Protein AF-0000000074354912 (afdb_homodimer)

pLDDT: mean 77.51, std 16.25, range [27.32, 96.11]

Nearest PDB structures (foldseek):
  7t1y-assembly1_B  TM=3.141E-01  e=6.380E-03  Homo sapiens
  2own-assembly1_B  TM=2.490E-01  e=7.540E-01  Lactiplantibacillus plantarum
  2own-assembly1_A  TM=2.694E-01  e=1.390E+00  Lactiplantibacillus plantarum
  6boh-assembly2_VB  TM=2.032E-01  e=3.274E+00  Thermus thermophilus HB27
  7t1y-assembly1_B  TM=3.138E-01  e=5.172E-03  Homo sapiens

Solvent-accessible surface area (backbone atoms only — not comparable to full-atom values): 28153 Å² total; per-residue (Å²): 133,81,77,72,75,67,76,71,67,72,56,69,71,55,49,59,61,42,43,81,66,53,52,68,67,57,38,57,55,48,24,68,72,43,71,66,36,24,60,61,49,52,28,46,80,51,24,41,60,55,20,45,74,74,33,46,72,53,53,57,40,35,78,69,39,94,59,74,54,51,30,44,56,46,37,49,37,48,51,51,29,52,51,49,62,65,46,72,50,70,76,47,93,53,54,56,67,43,29,34,40,37,38,36,42,33,43,96,89,47,81,66,37,76,47,77,42,51,30,68,70,55,77,70,70,64,58,95,83,51,78,44,52,32,57,52,73,43,68,28,60,80,34,82,89,30,49,73,44,62,80,50,64,69,27,28,44,30,34,36,41,28,36,65,88,70,77,26,34,40,79,51,36,81,44,76,36,55,38,60,60,52,96,74,63,43,31,46,47,74,31,77,31,62,29,74,29,64,39,44,26,47,48,57,75,42,28,47,52,33,29,33,37,38,35,35,37,49,38,71,74,86,94,54,56,19,38,39,31,40,37,39,34,37,28,25,65,82,70,71,40,65,25,24,39,61,26,50,34,34,44,47,37,60,56,49,44,74,71,80,125,135,80,76,72,74,66,78,73,68,73,55,68,72,53,49,60,61,43,42,81,65,54,52,68,67,57,37,56,54,49,25,69,75,43,73,67,35,25,60,62,50,51,28,47,81,51,23,40,60,55,19,46,74,75,34,46,74,53,52,57,42,36,77,71,39,95,60,74,54,51,30,44,55,45,38,49,37,48,52,51,28,52,52,50,62,66,46,72,50,70,76,46,92,54,53,56,66,43,30,34,39,36,36,36,42,35,43,96,88,48,80,67,39,77,47,77,43,50,31,69,69,56,77,70,70,66,58,94,83,50,77,47,53,33,57,52,75,44,68,27,61,79,33,83,89,27,59,67,46,62,78,50,64,69,26,29,44,30,35,37,40,28,36,64,89,69,77,26,33,42,79,52,36,80,44,75,36,55,37,60,58,53,97,74,66,43,32,47,47,74,30,76,33,62,29,73,29,64,38,45,26,44,50,60,75,41,28,46,52,33,29,33,37,37,34,33,36,48,37,72,75,86,93,55,56,20,39,41,30,40,36,38,33,36,28,26,67,81,71,69,40,65,24,25,39,61,26,51,34,33,42,48,36,62,57,50,45,76,71,80,125

Secondary structure (DSSP, 8-state):
-----------HHHHHHHHTT--HHHHHHHTTS-HHHHHHHT-HHHHHHHHHHH-HHHHTHHHHSSSPPPHHHHHHHHHHHHHHHHPPPPPPSS-GGGEEEEEEEE-SSSPPEEEEEEGGGS---S-TTS--BSEEEEESTTSGGGTT-B--TT-EEEEEEEETTTS-EEEEEEEE---EE-SSS-EEEEEEEEP-SSSGGGGGTSEEEEEEEEEEEEE-STT--EEEEEEEEEEETTT-SBPBHHHHHHHHHHHHS----/-----------HHHHHHHHTT--HHHHHHHTTS-HHHHHHHT-HHHHHHHHHHH-HHHHTHHHHSSSPPPHHHHHHHHHHHHHHHHPPPPPPSS-GGGEEEEEEEE-SSSPPEEEEEEGGGS---S-TTS--BSEEEEESTTSGGGTT-B--TT-EEEEEEEETTTS-EEEEEEEE---EE-SSS-EEEEEEEEP-SSSGGGGGTSEEEEEEEEEEEEE-STT--EEEEEEEEEEETTT-SBPBHHHHHHHHHHHHS----

Sequence (522 aa):
MTTSTQDTIIPWQVLDLVVNILDPKTLATASCVSKSWYSTMSSDHLWENLCMANFSSLAHLRLAATTPLSYHRLFGLGQTAKKRREKPPSKPRINLEDLLFIITLNNQNSPPVTLIKPGNAISTGCAPDSKLLFKFDFDVTRHEKGLNFEVMDETKVTWNVVLKGYESVFIMMDCKGKGSFVSGSDGWFSSELPAAGCCCASSCGGSSGMVADMRLVMGGEGRRTVVERVSVGVLSIVSWRYVGVDDGLRYLQHFLEPCGVMTTSTQDTIIPWQVLDLVVNILDPKTLATASCVSKSWYSTMSSDHLWENLCMANFSSLAHLRLAATTPLSYHRLFGLGQTAKKRREKPPSKPRINLEDLLFIITLNNQNSPPVTLIKPGNAISTGCAPDSKLLFKFDFDVTRHEKGLNFEVMDETKVTWNVVLKGYESVFIMMDCKGKGSFVSGSDGWFSSELPAAGCCCASSCGGSSGMVADMRLVMGGEGRRTVVERVSVGVLSIVSWRYVGVDDGLRYLQHFLEPCGV

Foldseek 3Di:
DPPPPPLPLPPLVVLVVCLVPDDLVRLVVQLVPDVSSVPSSQALVSLVVVCCVQPVVLSVCLVVDPHRDRSSVSVVVVVVVVCVVPDDDDFFPDDQQQKKKWKWKDDPPDDIDIFIDRSVNFCPPDDPPDQAFQKDKDFQCPPVRRNFDFDDQFIWMWIKMAGHVRQFIDTQDTDGGRQPPPDDAKGKDKDFDFDLPPDPVVVVVRTNQKMKIKMFGWDDDDPGTGGGMIMIFMAGNVVRDTHGPRVVSNSVCSRHPDPPD/DPPPPPLPLPPLVVLVVCLVPDDLVRLVVQLVPDVSSVVSSQALVSLVVVCCVQPVVLSVCLVVDPHRDRSSVSVVVVVVVVCVVPDDDDFFPDDQQQKKKWKWKDDPPADIDIFIDRSVNFCPPDDPPDQAFQKDKDFQCPPVRSNFDFDDQFIWMWIKMAGHVRQFIDTQDTDGGRQPPPDDAKGKDKDFDFDLPPDPVVVVVRTNQKMKIKMFGWDDDDPTTGGGMIMIFMAGNVVRDTHGPRVVSNSVCSRHPDPPD

Structure (mmCIF, N/CA/C/O backbone):
data_AF-0000000074354912-model_v1
#
loop_
_entity.id
_entity.type
_entity.pdbx_description
1 polymer 'F-box protein'
#
loop_
_atom_site.group_PDB
_atom_site.id
_atom_site.type_symbol
_atom_site.label_atom_id
_atom_site.label_alt_id
_atom_site.label_comp_id
_atom_site.label_asym_id
_atom_site.label_entity_id
_atom_site.label_seq_id
_atom_site.pdbx_PDB_ins_code
_atom_site.Cartn_x
_atom_site.Cartn_y
_atom_site.Cartn_z
_atom_site.occupancy
_atom_site.B_iso_or_equiv
_atom_site.auth_seq_id
_atom_site.auth_comp_id
_atom_site.auth_asym_id
_atom_site.auth_atom_id
_atom_site.pdbx_PDB_model_num
ATOM 1 N N . MET A 1 1 ? -20.013 61.216 -22.604 1 27.32 1 MET A N 1
ATOM 2 C CA . MET A 1 1 ? -20.588 60.662 -21.381 1 27.32 1 MET A CA 1
ATOM 3 C C . MET A 1 1 ? -19.711 59.545 -20.825 1 27.32 1 MET A C 1
ATOM 5 O O . MET A 1 1 ? -19.688 58.439 -21.368 1 27.32 1 MET A O 1
ATOM 9 N N . THR A 1 2 ? -18.494 59.852 -20.356 1 33.18 2 THR A N 1
ATOM 10 C CA . THR A 1 2 ? -17.401 59.082 -19.772 1 33.18 2 THR A CA 1
ATOM 11 C C . THR A 1 2 ? -17.89 58.272 -18.575 1 33.18 2 THR A C 1
ATOM 13 O O . THR A 1 2 ? -18.319 58.839 -17.569 1 33.18 2 THR A O 1
ATOM 16 N N . THR A 1 3 ? -18.707 57.224 -18.778 1 35.82 3 THR A N 1
ATOM 17 C CA . THR A 1 3 ? -19.141 56.316 -17.723 1 35.82 3 THR A CA 1
ATOM 18 C C . THR A 1 3 ? -17.984 55.984 -16.784 1 35.82 3 THR A C 1
ATOM 20 O O . THR A 1 3 ? -16.992 55.384 -17.202 1 35.82 3 THR A O 1
ATOM 23 N N . SER A 1 4 ? -17.63 56.913 -15.882 1 36.73 4 SER A N 1
ATOM 24 C CA . SER A 1 4 ? -16.755 56.693 -14.735 1 36.73 4 SER A CA 1
ATOM 25 C C . SER A 1 4 ? -17.02 55.336 -14.09 1 36.73 4 SER A C 1
ATOM 27 O O . SER A 1 4 ? -18.14 55.056 -13.66 1 36.73 4 SER A O 1
ATOM 29 N N . THR A 1 5 ? -16.713 54.278 -14.754 1 39.98 5 THR A N 1
ATOM 30 C CA . THR A 1 5 ? -16.661 52.955 -14.143 1 39.98 5 THR A CA 1
ATOM 31 C C . THR A 1 5 ? -16.181 53.045 -12.697 1 39.98 5 THR A C 1
ATOM 33 O O . THR A 1 5 ? -15.002 53.3 -12.444 1 39.98 5 THR A O 1
ATOM 36 N N . GLN A 1 6 ? -16.877 53.882 -11.878 1 37.99 6 GLN A N 1
ATOM 37 C CA . GLN A 1 6 ? -16.64 53.915 -10.438 1 37.99 6 GLN A CA 1
ATOM 38 C C . GLN A 1 6 ? -16.284 52.529 -9.908 1 37.99 6 GLN A C 1
ATOM 40 O O . GLN A 1 6 ? -16.998 51.558 -10.165 1 37.99 6 GLN A O 1
ATOM 45 N N . ASP A 1 7 ? -15.089 52.19 -9.924 1 43.41 7 ASP A N 1
ATOM 46 C CA . ASP A 1 7 ? -14.47 51.089 -9.193 1 43.41 7 ASP A CA 1
ATOM 47 C C . ASP A 1 7 ? -15.2 50.823 -7.878 1 43.41 7 ASP A C 1
ATOM 49 O O . ASP A 1 7 ? -15.154 51.644 -6.96 1 43.41 7 ASP A O 1
ATOM 53 N N . THR A 1 8 ? -16.529 50.621 -7.871 1 41.64 8 THR A N 1
ATOM 54 C CA . THR A 1 8 ? -17.382 50.308 -6.73 1 41.64 8 THR A CA 1
ATOM 55 C C . THR A 1 8 ? -16.616 49.499 -5.688 1 41.64 8 THR A C 1
ATOM 57 O O . THR A 1 8 ? -16.32 48.322 -5.903 1 41.64 8 THR A O 1
ATOM 60 N N . ILE A 1 9 ? -15.539 50.044 -5.131 1 46.68 9 ILE A N 1
ATOM 61 C CA . ILE A 1 9 ? -14.954 49.536 -3.895 1 46.68 9 ILE A CA 1
ATOM 62 C C . ILE A 1 9 ? -16.064 49.178 -2.908 1 46.68 9 ILE A C 1
ATOM 64 O O . ILE A 1 9 ? -16.871 50.033 -2.536 1 46.68 9 ILE A O 1
ATOM 68 N N . ILE A 1 10 ? -16.765 48.133 -2.964 1 52.3 10 ILE A N 1
ATOM 69 C CA . ILE A 1 10 ? -17.671 47.684 -1.912 1 52.3 10 ILE A CA 1
ATOM 70 C C . ILE A 1 10 ? -17.149 48.142 -0.552 1 52.3 10 ILE A C 1
ATOM 72 O O . ILE A 1 10 ? -15.996 47.881 -0.202 1 52.3 10 ILE A O 1
ATOM 76 N N . PRO A 1 11 ? -17.747 49.102 0.115 1 51.98 11 PRO A N 1
ATOM 77 C CA . PRO A 1 11 ? -17.328 49.574 1.437 1 51.98 11 PRO A CA 1
ATOM 78 C C . PRO A 1 11 ? -16.989 48.431 2.391 1 51.98 11 PRO A C 1
ATOM 80 O O . PRO A 1 11 ? -17.61 47.367 2.33 1 51.98 11 PRO A O 1
ATOM 83 N N . TRP A 1 12 ? -15.82 48.423 2.854 1 51.72 12 TRP A N 1
ATOM 84 C CA . TRP A 1 12 ? -15.305 47.483 3.844 1 51.72 12 TRP A CA 1
ATOM 85 C C . TRP A 1 12 ? -16.386 47.107 4.852 1 51.72 12 TRP A C 1
ATOM 87 O O . TRP A 1 12 ? -16.407 45.984 5.36 1 51.72 12 TRP A O 1
ATOM 97 N N . GLN A 1 13 ? -17.277 48.107 5.085 1 53.44 13 GLN A N 1
ATOM 98 C CA . GLN A 1 13 ? -18.32 47.895 6.083 1 53.44 13 GLN A CA 1
ATOM 99 C C . GLN A 1 13 ? -19.295 46.809 5.637 1 53.44 13 GLN A C 1
ATOM 101 O O . GLN A 1 13 ? -19.797 46.042 6.461 1 53.44 13 GLN A O 1
ATOM 106 N N . VAL A 1 14 ? -19.543 46.736 4.495 1 53.3 14 VAL A N 1
ATOM 107 C CA . VAL A 1 14 ? -20.482 45.745 3.981 1 53.3 14 VAL A CA 1
ATOM 108 C C . VAL A 1 14 ? -19.811 44.374 3.931 1 53.3 14 VAL A C 1
ATOM 110 O O . VAL A 1 14 ? -20.461 43.349 4.149 1 53.3 14 VAL A O 1
ATOM 113 N N . LEU A 1 15 ? -18.521 44.451 3.756 1 56.72 15 LEU A N 1
ATOM 114 C CA . LEU A 1 15 ? -17.78 43.196 3.684 1 56.72 15 LEU A CA 1
ATOM 115 C C . LEU A 1 15 ? -17.86 42.441 5.007 1 56.72 15 LEU A C 1
ATOM 117 O O . LEU A 1 15 ? -17.97 41.213 5.02 1 56.72 15 LEU A O 1
ATOM 121 N N . ASP A 1 16 ? -17.868 43.263 6.058 1 56.47 16 ASP A N 1
ATOM 122 C CA . ASP A 1 16 ? -17.978 42.636 7.372 1 56.47 16 ASP A CA 1
ATOM 123 C C . ASP A 1 16 ? -19.304 41.891 7.515 1 56.47 16 ASP A C 1
ATOM 125 O O . ASP A 1 16 ? -19.371 40.856 8.181 1 56.47 16 ASP A O 1
ATOM 129 N N . LEU A 1 17 ? -20.279 42.511 6.935 1 54.48 17 LEU A N 1
ATOM 130 C CA . LEU A 1 17 ? -21.596 41.889 7.012 1 54.48 17 LEU A CA 1
ATOM 131 C C . LEU A 1 17 ? -21.656 40.634 6.148 1 54.48 17 LEU A C 1
ATOM 133 O O . LEU A 1 17 ? -22.356 39.676 6.485 1 54.48 17 LEU A O 1
ATOM 137 N N . VAL A 1 18 ? -20.971 40.615 5.18 1 57.1 18 VAL A N 1
ATOM 138 C CA . VAL A 1 18 ? -21.069 39.525 4.216 1 57.1 18 VAL A CA 1
ATOM 139 C C . VAL A 1 18 ? -20.196 38.356 4.668 1 57.1 18 VAL A C 1
ATOM 141 O O . VAL A 1 18 ? -20.533 37.193 4.43 1 57.1 18 VAL A O 1
ATOM 144 N N . VAL A 1 19 ? -19.201 38.694 5.492 1 58.36 19 VAL A N 1
ATOM 145 C CA . VAL A 1 19 ? -18.233 37.687 5.914 1 58.36 19 VAL A CA 1
ATOM 146 C C . VAL A 1 19 ? -18.946 36.571 6.674 1 58.36 19 VAL A C 1
ATOM 148 O O . VAL A 1 19 ? -18.605 35.395 6.526 1 58.36 19 VAL A O 1
ATOM 151 N N . ASN A 1 20 ? -19.872 37.121 7.505 1 57.37 20 ASN A N 1
ATOM 152 C CA . ASN A 1 20 ? -20.544 36.147 8.358 1 57.37 20 ASN A CA 1
ATOM 153 C C . ASN A 1 20 ? -21.553 35.315 7.572 1 57.37 20 ASN A C 1
ATOM 155 O O . ASN A 1 20 ? -22.068 34.315 8.076 1 57.37 20 ASN A O 1
ATOM 159 N N . ILE A 1 21 ? -21.756 35.728 6.319 1 60.24 21 ILE A N 1
ATOM 160 C CA . ILE A 1 21 ? -22.889 35.09 5.658 1 60.24 21 ILE A CA 1
ATOM 161 C C . ILE A 1 21 ? -22.392 34.226 4.502 1 60.24 21 ILE A C 1
ATOM 163 O O . ILE A 1 21 ? -23.071 33.284 4.086 1 60.24 21 ILE A O 1
ATOM 167 N N . LEU A 1 22 ? -21.2 34.53 4.017 1 72.64 22 LEU A N 1
ATOM 168 C CA . LEU A 1 22 ? -20.968 33.82 2.764 1 72.64 22 LEU A CA 1
ATOM 169 C C . LEU A 1 22 ? -20.144 32.558 2.999 1 72.64 22 LEU A C 1
ATOM 171 O O . LEU A 1 22 ? -19.19 32.571 3.781 1 72.64 22 LEU A O 1
ATOM 175 N N . ASP A 1 23 ? -20.652 31.499 2.464 1 83.19 23 ASP A N 1
ATOM 176 C CA . ASP A 1 23 ? -19.926 30.232 2.478 1 83.19 23 ASP A CA 1
ATOM 177 C C . ASP A 1 23 ? -18.699 30.293 1.571 1 83.19 23 ASP A C 1
ATOM 179 O O . ASP A 1 23 ? -18.628 31.13 0.669 1 83.19 23 ASP A O 1
ATOM 183 N N . PRO A 1 24 ? -17.699 29.65 1.828 1 86.38 24 PRO A N 1
ATOM 184 C CA . PRO A 1 24 ? -16.416 29.693 1.121 1 86.38 24 PRO A CA 1
ATOM 185 C C . PRO A 1 24 ? -16.571 29.565 -0.392 1 86.38 24 PRO A C 1
ATOM 187 O O . PRO A 1 24 ? -15.866 30.239 -1.148 1 86.38 24 PRO A O 1
ATOM 190 N N . LYS A 1 25 ? -17.456 28.762 -0.766 1 86.68 25 LYS A N 1
ATOM 191 C CA . LYS A 1 25 ? -17.659 28.575 -2.2 1 86.68 25 LYS A CA 1
ATOM 192 C C . LYS A 1 25 ? -18.138 29.865 -2.86 1 86.68 25 LYS A C 1
ATOM 194 O O . LYS A 1 25 ? -17.66 30.233 -3.935 1 86.68 25 LYS A O 1
ATOM 199 N N . THR A 1 26 ? -19.034 30.468 -2.26 1 83.86 26 THR A N 1
ATOM 200 C CA . THR A 1 26 ? -19.574 31.718 -2.784 1 83.86 26 THR A CA 1
ATOM 201 C C . THR A 1 26 ? -18.505 32.807 -2.794 1 83.86 26 THR A C 1
ATOM 203 O O . THR A 1 26 ? -18.399 33.571 -3.755 1 83.86 26 THR A O 1
ATOM 206 N N . LEU A 1 27 ? -17.707 32.855 -1.759 1 85.36 27 LEU A N 1
ATOM 207 C CA . LEU A 1 27 ? -16.637 33.843 -1.673 1 85.36 27 LEU A CA 1
ATOM 208 C C . LEU A 1 27 ? -15.614 33.634 -2.784 1 85.36 27 LEU A C 1
ATOM 210 O O . LEU A 1 27 ? -15.178 34.595 -3.422 1 85.36 27 LEU A O 1
ATOM 214 N N . ALA A 1 28 ? -15.287 32.378 -2.973 1 85.29 28 ALA A N 1
ATOM 215 C CA . ALA A 1 28 ? -14.313 32.051 -4.011 1 85.29 28 ALA A CA 1
ATOM 216 C C . ALA A 1 28 ? -14.839 32.426 -5.394 1 85.29 28 ALA A C 1
ATOM 218 O O . ALA A 1 28 ? -14.106 32.987 -6.212 1 85.29 28 ALA A O 1
ATOM 219 N N . THR A 1 29 ? -16.105 32.174 -5.62 1 85.51 29 THR A N 1
ATOM 220 C CA . THR A 1 29 ? -16.718 32.504 -6.901 1 85.51 29 THR A CA 1
ATOM 221 C C . THR A 1 29 ? -16.784 34.016 -7.096 1 85.51 29 THR A C 1
ATOM 223 O O . THR A 1 29 ? -16.525 34.518 -8.191 1 85.51 29 THR A O 1
ATOM 226 N N . ALA A 1 30 ? -17.122 34.668 -6.091 1 82.99 30 ALA A N 1
ATOM 227 C CA . ALA A 1 30 ? -17.234 36.123 -6.15 1 82.99 30 ALA A CA 1
ATOM 228 C C . ALA A 1 30 ? -15.883 36.766 -6.448 1 82.99 30 ALA A C 1
ATOM 230 O O . ALA A 1 30 ? -15.815 37.804 -7.111 1 82.99 30 ALA A O 1
ATOM 231 N N . SER A 1 31 ? -14.828 36.135 -5.989 1 83.46 31 SER A N 1
ATOM 232 C CA . SER A 1 31 ? -13.493 36.687 -6.195 1 83.46 31 SER A CA 1
ATOM 233 C C . SER A 1 31 ? -13.069 36.579 -7.656 1 83.46 31 SER A C 1
ATOM 235 O O . SER A 1 31 ? -12.114 37.232 -8.081 1 83.46 31 SER A O 1
ATOM 237 N N . CYS A 1 32 ? -13.824 35.765 -8.411 1 87.4 32 CYS A N 1
ATOM 238 C CA . CYS A 1 32 ? -13.431 35.517 -9.794 1 87.4 32 CYS A CA 1
ATOM 239 C C . CYS A 1 32 ? -14.173 36.446 -10.747 1 87.4 32 CYS A C 1
ATOM 241 O O . CYS A 1 32 ? -13.96 36.397 -11.96 1 87.4 32 CYS A O 1
ATOM 243 N N . VAL A 1 33 ? -14.976 37.4 -10.37 1 83.8 33 VAL A N 1
ATOM 244 C CA . VAL A 1 33 ? -15.871 38.204 -11.196 1 83.8 33 VAL A CA 1
ATOM 245 C C . VAL A 1 33 ? -15.101 39.374 -11.805 1 83.8 33 VAL A C 1
ATOM 247 O O . VAL A 1 33 ? -15.284 39.7 -12.98 1 83.8 33 VAL A O 1
ATOM 250 N N . SER A 1 34 ? -14.223 40.085 -11.11 1 85.74 34 SER A N 1
ATOM 251 C CA . SER A 1 34 ? -13.414 41.216 -11.553 1 85.74 34 SER A CA 1
ATOM 252 C C . SER A 1 34 ? -12.217 41.433 -10.633 1 85.74 34 SER A C 1
ATOM 254 O O . SER A 1 34 ? -12.112 40.798 -9.582 1 85.74 34 SER A O 1
ATOM 256 N N . LYS A 1 35 ? -11.417 42.27 -10.992 1 87.23 35 LYS A N 1
ATOM 257 C CA . LYS A 1 35 ? -10.231 42.566 -10.193 1 87.23 35 LYS A CA 1
ATOM 258 C C . LYS A 1 35 ? -10.612 43.205 -8.861 1 87.23 35 LYS A C 1
ATOM 260 O O . LYS A 1 35 ? -9.984 42.934 -7.835 1 87.23 35 LYS A O 1
ATOM 265 N N . SER A 1 36 ? -11.613 44.109 -8.903 1 81.62 36 SER A N 1
ATOM 266 C CA . SER A 1 36 ? -12.07 44.764 -7.682 1 81.62 36 SER A CA 1
ATOM 267 C C . SER A 1 36 ? -12.672 43.758 -6.706 1 81.62 36 SER A C 1
ATOM 269 O O . SER A 1 36 ? -12.389 43.802 -5.507 1 81.62 36 SER A O 1
ATOM 271 N N . TRP A 1 37 ? -13.411 42.808 -7.288 1 81.19 37 TRP A N 1
ATOM 272 C CA . TRP A 1 37 ? -14.006 41.759 -6.467 1 81.19 37 TRP A CA 1
ATOM 273 C C . TRP A 1 37 ? -12.932 40.846 -5.887 1 81.19 37 TRP A C 1
ATOM 275 O O . TRP A 1 37 ? -13.015 40.438 -4.726 1 81.19 37 TRP A O 1
ATOM 285 N N . TYR A 1 38 ? -12.01 40.645 -6.654 1 84.94 38 TYR A N 1
ATOM 286 C CA . TYR A 1 38 ? -10.936 39.771 -6.193 1 84.94 38 TYR A CA 1
ATOM 287 C C . TYR A 1 38 ? -10.243 40.358 -4.969 1 84.94 38 TYR A C 1
ATOM 289 O O . TYR A 1 38 ? -10.04 39.664 -3.97 1 84.94 38 TYR A O 1
ATOM 297 N N . SER A 1 39 ? -9.948 41.63 -5.069 1 85.53 39 SER A N 1
ATOM 298 C CA . SER A 1 39 ? -9.22 42.29 -3.991 1 85.53 39 SER A CA 1
ATOM 299 C C . SER A 1 39 ? -10.025 42.286 -2.696 1 85.53 39 SER A C 1
ATOM 301 O O . SER A 1 39 ? -9.473 42.069 -1.615 1 85.53 39 SER A O 1
ATOM 303 N N . THR A 1 40 ? -11.293 42.45 -2.833 1 81.81 40 THR A N 1
ATOM 304 C CA . THR A 1 40 ? -12.141 42.56 -1.65 1 81.81 40 THR A CA 1
ATOM 305 C C . THR A 1 40 ? -12.497 41.178 -1.11 1 81.81 40 THR A C 1
ATOM 307 O O . THR A 1 40 ? -12.42 40.939 0.097 1 81.81 40 THR A O 1
ATOM 310 N N . MET A 1 41 ? -12.763 40.27 -2.07 1 85.53 41 MET A N 1
ATOM 311 C CA . MET A 1 41 ? -13.304 38.975 -1.667 1 85.53 41 MET A CA 1
ATOM 312 C C . MET A 1 41 ? -12.185 38.016 -1.274 1 85.53 41 MET A C 1
ATOM 314 O O . MET A 1 41 ? -12.437 36.982 -0.653 1 85.53 41 MET A O 1
ATOM 318 N N . SER A 1 42 ? -11.018 38.365 -1.539 1 85.71 42 SER A N 1
ATOM 319 C CA . SER A 1 42 ? -9.886 37.527 -1.159 1 85.71 42 SER A CA 1
ATOM 320 C C . SER A 1 42 ? -9.163 38.093 0.059 1 85.71 42 SER A C 1
ATOM 322 O O . SER A 1 42 ? -8.059 37.656 0.39 1 85.71 42 SER A O 1
ATOM 324 N N . SER A 1 43 ? -9.778 39.086 0.712 1 86.66 43 SER A N 1
ATOM 325 C CA . SER A 1 43 ? -9.133 39.755 1.836 1 86.66 43 SER A CA 1
ATOM 326 C C . SER A 1 43 ? -8.982 38.814 3.027 1 86.66 43 SER A C 1
ATOM 328 O O . SER A 1 43 ? -9.823 37.939 3.244 1 86.66 43 SER A O 1
ATOM 330 N N . ASP A 1 44 ? -7.974 38.982 3.852 1 87.85 44 ASP A N 1
ATOM 331 C CA . ASP A 1 44 ? -7.7 38.15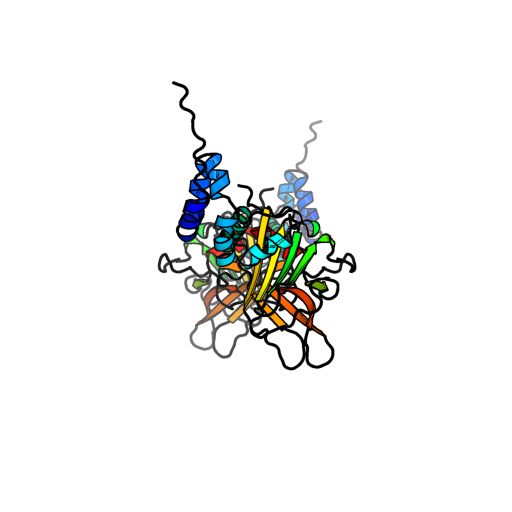3 5.022 1 87.85 44 ASP A CA 1
ATOM 332 C C . ASP A 1 44 ? -8.817 38.276 6.056 1 87.85 44 ASP A C 1
ATOM 334 O O . ASP A 1 44 ? -9.12 37.316 6.767 1 87.85 44 ASP A O 1
ATOM 338 N N . HIS A 1 45 ? -9.399 39.379 6.031 1 83.46 45 HIS A N 1
ATOM 339 C CA . HIS A 1 45 ? -10.463 39.606 7.002 1 83.46 45 HIS A CA 1
ATOM 340 C C . HIS A 1 45 ? -11.634 38.658 6.768 1 83.46 45 HIS A C 1
ATOM 342 O O . HIS A 1 45 ? -12.22 38.141 7.722 1 83.46 45 HIS A O 1
ATOM 348 N N . LEU A 1 46 ? -11.852 38.358 5.533 1 84.2 46 LEU A N 1
ATOM 349 C CA . LEU A 1 46 ? -12.995 37.515 5.199 1 84.2 46 LEU A CA 1
ATOM 350 C C . LEU A 1 46 ? -12.652 36.04 5.376 1 84.2 46 LEU A C 1
ATOM 352 O O . LEU A 1 46 ? -13.5 35.246 5.79 1 84.2 46 LEU A O 1
ATOM 356 N N . TRP A 1 47 ? -11.422 35.75 5.13 1 89.89 47 TRP A N 1
ATOM 357 C CA . TRP A 1 47 ? -11.073 34.336 5.04 1 89.89 47 TRP A CA 1
ATOM 358 C C . TRP A 1 47 ? -10.475 33.839 6.352 1 89.89 47 TRP A C 1
ATOM 360 O O . TRP A 1 47 ? -10.361 32.63 6.57 1 89.89 47 TRP A O 1
ATOM 370 N N . GLU A 1 48 ? -10.153 34.737 7.224 1 88.62 48 GLU A N 1
ATOM 371 C CA . GLU A 1 48 ? -9.534 34.337 8.483 1 88.62 48 GLU A CA 1
ATOM 372 C C . GLU A 1 48 ? -10.453 33.419 9.284 1 88.62 48 GLU A C 1
ATOM 374 O O . GLU A 1 48 ? -10.043 32.337 9.707 1 88.62 48 GLU A O 1
ATOM 379 N N . ASN A 1 49 ? -11.677 33.828 9.425 1 86.37 49 ASN A N 1
ATOM 380 C CA . ASN A 1 49 ? -12.612 33.033 10.215 1 86.37 49 ASN A CA 1
ATOM 381 C C . ASN A 1 49 ? -12.911 31.693 9.55 1 86.37 49 ASN A C 1
ATOM 383 O O . ASN A 1 49 ? -13.057 30.676 10.23 1 86.37 49 ASN A O 1
ATOM 387 N N . LEU A 1 50 ? -13.062 31.708 8.274 1 87.95 50 LEU A N 1
ATOM 388 C CA . LEU A 1 50 ? -13.325 30.478 7.537 1 87.95 50 LEU A CA 1
ATOM 389 C C . LEU A 1 50 ? -12.167 29.497 7.686 1 87.95 50 LEU A C 1
ATOM 391 O O . LEU A 1 50 ? -12.383 28.302 7.899 1 87.95 50 LEU A O 1
ATOM 395 N N . CYS A 1 51 ? -11.008 30.015 7.567 1 89.82 51 CYS A N 1
ATOM 396 C CA . CYS A 1 51 ? -9.82 29.177 7.686 1 89.82 51 CYS A CA 1
ATOM 397 C C . CYS A 1 51 ? -9.677 28.629 9.101 1 89.82 51 CYS A C 1
ATOM 399 O O . CYS A 1 51 ? -9.411 27.441 9.287 1 89.82 51 CYS A O 1
ATOM 401 N N . MET A 1 52 ? -9.936 29.483 10.052 1 87.21 52 MET A N 1
ATOM 402 C CA . MET A 1 52 ? -9.8 29.07 11.446 1 87.21 52 MET A CA 1
ATOM 403 C C . MET A 1 52 ? -10.843 28.019 11.807 1 87.21 52 MET A C 1
ATOM 405 O O . MET A 1 52 ? -10.563 27.099 12.578 1 87.21 52 MET A O 1
ATOM 409 N N . ALA A 1 53 ? -11.98 28.104 11.234 1 86.64 53 ALA A N 1
ATOM 410 C CA . ALA A 1 53 ? -13.078 27.193 11.546 1 86.64 53 ALA A CA 1
ATOM 411 C C . ALA A 1 53 ? -12.872 25.836 10.878 1 86.64 53 ALA A C 1
ATOM 413 O O . ALA A 1 53 ? -13.234 24.8 11.44 1 86.64 53 ALA A O 1
ATOM 414 N N . ASN A 1 54 ? -12.323 25.895 9.699 1 88.18 54 ASN A N 1
ATOM 415 C CA . ASN A 1 54 ? -12.265 24.66 8.924 1 88.18 54 ASN A CA 1
ATOM 416 C C . ASN A 1 54 ? -10.869 24.044 8.955 1 88.18 54 ASN A C 1
ATOM 418 O O . ASN A 1 54 ? -10.72 22.826 8.842 1 88.18 54 ASN A O 1
ATOM 422 N N . PHE A 1 55 ? -9.877 24.904 8.995 1 90.47 55 PHE A N 1
ATOM 423 C CA . PHE A 1 55 ? -8.49 24.458 8.918 1 90.47 55 PHE A CA 1
ATOM 424 C C . PHE A 1 55 ? -7.632 25.177 9.952 1 90.47 55 PHE A C 1
ATOM 426 O O . PHE A 1 55 ? -6.627 25.801 9.607 1 90.47 55 PHE A O 1
ATOM 433 N N . SER A 1 56 ? -7.985 25.044 11.142 1 86.14 56 SER A N 1
ATOM 434 C CA . SER A 1 56 ? -7.316 25.748 12.231 1 86.14 56 SER A CA 1
ATOM 435 C C . SER A 1 56 ? -5.823 25.435 12.258 1 86.14 56 SER A C 1
ATOM 437 O O . SER A 1 56 ? -5.002 26.321 12.505 1 86.14 56 SER A O 1
ATOM 439 N N . SER A 1 57 ? -5.535 24.215 11.919 1 85.62 57 SER A N 1
ATOM 440 C CA . SER A 1 57 ? -4.133 23.812 11.955 1 85.62 57 SER A CA 1
ATOM 441 C C . SER A 1 57 ? -3.324 24.528 10.878 1 85.62 57 SER A C 1
ATOM 443 O O . SER A 1 57 ? -2.144 24.825 11.076 1 85.62 57 SER A O 1
ATOM 445 N N . LEU A 1 58 ? -3.955 24.85 9.815 1 88.9 58 LEU A N 1
ATOM 446 C CA . LEU A 1 58 ? -3.269 25.528 8.721 1 88.9 58 LEU A CA 1
ATOM 447 C C . LEU A 1 58 ? -3.173 27.027 8.985 1 88.9 58 LEU A C 1
ATOM 449 O O . LEU A 1 58 ? -2.228 27.682 8.537 1 88.9 58 LEU A O 1
ATOM 453 N N . ALA A 1 59 ? -4.142 27.495 9.707 1 86.19 59 ALA A N 1
ATOM 454 C CA . ALA A 1 59 ? -4.132 28.921 10.022 1 86.19 59 ALA A CA 1
ATOM 455 C C . ALA A 1 59 ? -2.875 29.301 10.799 1 86.19 59 ALA A C 1
ATOM 457 O O . ALA A 1 59 ? -2.332 30.393 10.617 1 86.19 59 ALA A O 1
ATOM 458 N N . HIS A 1 60 ? -2.412 28.339 11.52 1 80.5 60 HIS A N 1
ATOM 459 C CA . HIS A 1 60 ? -1.22 28.599 12.318 1 80.5 60 HIS A CA 1
ATOM 460 C C . HIS A 1 60 ? 0.033 28.612 11.449 1 80.5 60 HIS A C 1
ATOM 462 O O . HIS A 1 60 ? 1.08 29.11 11.87 1 80.5 60 HIS A O 1
ATOM 468 N N . LEU A 1 61 ? -0.129 28.116 10.249 1 82.76 61 LEU A N 1
ATOM 469 C CA . LEU A 1 61 ? 1.007 28.078 9.335 1 82.76 61 LEU A CA 1
ATOM 470 C C . LEU A 1 61 ? 1.364 29.48 8.853 1 82.76 61 LEU A C 1
ATOM 472 O O . LEU A 1 61 ? 2.475 29.711 8.37 1 82.76 61 LEU A O 1
ATOM 476 N N . ARG A 1 62 ? 0.421 30.388 8.936 1 81.02 62 ARG A N 1
ATOM 477 C CA . ARG A 1 62 ? 0.669 31.762 8.511 1 81.02 62 ARG A CA 1
ATOM 478 C C . ARG A 1 62 ? 1.901 32.334 9.204 1 81.02 62 ARG A C 1
ATOM 480 O O . ARG A 1 62 ? 2.692 33.049 8.584 1 81.02 62 ARG A O 1
ATOM 487 N N . LEU A 1 63 ? 2.078 31.897 10.471 1 72.62 63 LEU A N 1
ATOM 488 C CA . LEU A 1 63 ? 3.182 32.425 11.266 1 72.62 63 LEU A CA 1
ATOM 489 C C . LEU A 1 63 ? 4.474 31.67 10.972 1 72.62 63 LEU A C 1
ATOM 491 O O . LEU A 1 63 ? 5.567 32.171 11.246 1 72.62 63 LEU A O 1
ATOM 495 N N . ALA A 1 64 ? 4.303 30.504 10.409 1 71.39 64 ALA A N 1
ATOM 496 C CA . ALA A 1 64 ? 5.453 29.637 10.165 1 71.39 64 ALA A CA 1
ATOM 497 C C . ALA A 1 64 ? 6.096 29.945 8.816 1 71.39 64 ALA A C 1
ATOM 499 O O . ALA A 1 64 ? 7.287 29.694 8.618 1 71.39 64 ALA A O 1
ATOM 500 N N . ALA A 1 65 ? 5.28 30.543 7.923 1 71.85 65 ALA A N 1
ATOM 501 C CA . ALA A 1 65 ? 5.756 30.747 6.558 1 71.85 65 ALA A CA 1
ATOM 502 C C . ALA A 1 65 ? 6.677 31.961 6.474 1 71.85 65 ALA A C 1
ATOM 504 O O . ALA A 1 65 ? 6.514 32.925 7.227 1 71.85 65 ALA A O 1
ATOM 505 N N . THR A 1 66 ? 7.756 31.802 5.704 1 70.61 66 THR A N 1
ATOM 506 C CA . THR A 1 66 ? 8.673 32.913 5.473 1 70.61 66 THR A CA 1
ATOM 507 C C . THR A 1 66 ? 7.93 34.115 4.897 1 70.61 66 THR A C 1
ATOM 509 O O . THR A 1 66 ? 8.202 35.257 5.273 1 70.61 66 THR A O 1
ATOM 512 N N . THR A 1 67 ? 7.046 33.792 4.005 1 75.89 67 THR A N 1
ATOM 513 C CA . THR A 1 67 ? 6.174 34.827 3.46 1 75.89 67 THR A CA 1
ATOM 514 C C . THR A 1 67 ? 4.737 34.628 3.933 1 75.89 67 THR A C 1
ATOM 516 O O . THR A 1 67 ? 4.201 33.52 3.856 1 75.89 67 THR A O 1
ATOM 519 N N . PRO A 1 68 ? 4.282 35.664 4.53 1 79.17 68 PRO A N 1
ATOM 520 C CA . PRO A 1 68 ? 2.919 35.502 5.042 1 79.17 68 PRO A CA 1
ATOM 521 C C . PRO A 1 68 ? 1.945 35.003 3.977 1 79.17 68 PRO A C 1
ATOM 523 O O . PRO A 1 68 ? 1.906 35.543 2.868 1 79.17 68 PRO A O 1
ATOM 526 N N . LEU A 1 69 ? 1.372 33.925 4.26 1 87.36 69 LEU A N 1
ATOM 527 C CA . LEU A 1 69 ? 0.335 33.394 3.382 1 87.36 69 LEU A CA 1
ATOM 528 C C . LEU A 1 69 ? -1.023 34.003 3.712 1 87.36 69 LEU A C 1
ATOM 530 O O . LEU A 1 69 ? -1.335 34.237 4.882 1 87.36 69 LEU A O 1
ATOM 534 N N . SER A 1 70 ? -1.703 34.386 2.704 1 89.46 70 SER A N 1
ATOM 535 C CA . SER A 1 70 ? -3.059 34.88 2.924 1 89.46 70 SER A CA 1
ATOM 536 C C . SER A 1 70 ? -3.982 33.765 3.403 1 89.46 70 SER A C 1
ATOM 538 O O . SER A 1 70 ? -3.726 32.586 3.147 1 89.46 70 SER A O 1
ATOM 540 N N . TYR A 1 71 ? -4.947 34.097 4.127 1 90.22 71 TYR A N 1
ATOM 541 C CA . TYR A 1 71 ? -5.913 33.113 4.602 1 90.22 71 TYR A CA 1
ATOM 542 C C . TYR A 1 71 ? -6.662 32.477 3.437 1 90.22 71 TYR A C 1
ATOM 544 O O . TYR A 1 71 ? -7.046 31.307 3.502 1 90.22 71 TYR A O 1
ATOM 552 N N . HIS A 1 72 ? -6.863 33.251 2.469 1 89.17 72 HIS A N 1
ATOM 553 C CA . HIS A 1 72 ? -7.492 32.715 1.267 1 89.17 72 HIS A CA 1
ATOM 554 C C . HIS A 1 72 ? -6.669 31.576 0.676 1 89.17 72 HIS A C 1
ATOM 556 O O . HIS A 1 72 ? -7.217 30.533 0.311 1 89.17 72 HIS A O 1
ATOM 562 N N . ARG A 1 73 ? -5.417 31.739 0.62 1 89.04 73 ARG A N 1
ATOM 563 C CA . ARG A 1 73 ? -4.519 30.713 0.1 1 89.04 73 ARG A CA 1
ATOM 564 C C . ARG A 1 73 ? -4.472 29.504 1.028 1 89.04 73 ARG A C 1
ATOM 566 O O . ARG A 1 73 ? -4.471 28.36 0.567 1 89.04 73 ARG A O 1
ATOM 573 N N . LEU A 1 74 ? -4.407 29.791 2.278 1 92.13 74 LEU A N 1
ATOM 574 C CA . LEU A 1 74 ? -4.373 28.711 3.258 1 92.13 74 LEU A CA 1
ATOM 575 C C . LEU A 1 74 ? -5.642 27.868 3.182 1 92.13 74 LEU A C 1
ATOM 577 O O . LEU A 1 74 ? -5.584 26.64 3.276 1 92.13 74 LEU A O 1
ATOM 581 N N . PHE A 1 75 ? -6.703 28.558 3.013 1 91.36 75 PHE A N 1
ATOM 582 C CA . PHE A 1 75 ? -7.963 27.839 2.861 1 91.36 75 PHE A CA 1
ATOM 583 C C . PHE A 1 75 ? -7.936 26.959 1.617 1 91.36 75 PHE A C 1
ATOM 585 O O . PHE A 1 75 ? -8.391 25.814 1.651 1 91.36 75 PHE A O 1
ATOM 592 N N . GLY A 1 76 ? -7.45 27.507 0.567 1 91.29 76 GLY A N 1
ATOM 593 C CA . GLY A 1 76 ? -7.306 26.722 -0.649 1 91.29 76 GLY A CA 1
ATOM 594 C C . GLY A 1 76 ? -6.426 25.5 -0.469 1 91.29 76 GLY A C 1
ATOM 595 O O . GLY A 1 76 ? -6.743 24.421 -0.974 1 91.29 76 GLY A O 1
ATOM 596 N N . LEU A 1 77 ? -5.355 25.696 0.213 1 92.03 77 LEU A N 1
ATOM 597 C CA . LEU A 1 77 ? -4.45 24.593 0.516 1 92.03 77 LEU A CA 1
ATOM 598 C C . LEU A 1 77 ? -5.161 23.514 1.327 1 92.03 77 LEU A C 1
ATOM 600 O O . LEU A 1 77 ? -5.016 22.323 1.044 1 92.03 77 LEU A O 1
ATOM 604 N N . GLY A 1 78 ? -5.838 23.964 2.288 1 93.1 78 GLY A N 1
ATOM 605 C CA . GLY A 1 78 ? -6.592 23.031 3.111 1 93.1 78 GLY A CA 1
ATOM 606 C C . GLY A 1 78 ? -7.651 22.272 2.334 1 93.1 78 GLY A C 1
ATOM 607 O O . GLY A 1 78 ? -7.811 21.063 2.511 1 93.1 78 GLY A O 1
ATOM 608 N N . GLN A 1 79 ? -8.341 22.989 1.485 1 91.91 79 GLN A N 1
ATOM 609 C CA . GLN A 1 79 ? -9.382 22.363 0.677 1 91.91 79 GLN A CA 1
ATOM 610 C C . GLN A 1 79 ? -8.793 21.319 -0.268 1 91.91 79 GLN A C 1
ATOM 612 O O . GLN A 1 79 ? -9.351 20.231 -0.426 1 91.91 79 GLN A O 1
ATOM 617 N N . THR A 1 80 ? -7.716 21.652 -0.866 1 91.3 80 THR A N 1
ATOM 618 C CA . THR A 1 80 ? -7.049 20.719 -1.767 1 91.3 80 THR A CA 1
ATOM 619 C C . THR A 1 80 ? -6.55 19.494 -1.004 1 91.3 80 THR A C 1
ATOM 621 O O . THR A 1 80 ? -6.686 18.364 -1.477 1 91.3 80 THR A O 1
ATOM 624 N N . ALA A 1 81 ? -5.993 19.69 0.109 1 92.49 81 ALA A N 1
ATOM 625 C CA . ALA A 1 81 ? -5.513 18.589 0.941 1 92.49 81 ALA A CA 1
ATOM 626 C C . ALA A 1 81 ? -6.659 17.664 1.341 1 92.49 81 ALA A C 1
ATOM 628 O O . ALA A 1 81 ? -6.517 16.44 1.306 1 92.49 81 ALA A O 1
ATOM 629 N N . LYS A 1 82 ? -7.709 18.271 1.706 1 91.01 82 LYS A N 1
ATOM 630 C CA . LYS A 1 82 ? -8.878 17.486 2.091 1 91.01 82 LYS A CA 1
ATOM 631 C C . LYS A 1 82 ? -9.391 16.653 0.919 1 91.01 82 LYS A C 1
ATOM 633 O O . LYS A 1 82 ? -9.703 15.471 1.08 1 91.01 82 LYS A O 1
ATOM 638 N N . LYS A 1 83 ? -9.449 17.235 -0.186 1 88.51 83 LYS A N 1
ATOM 639 C CA . LYS A 1 83 ? -9.906 16.53 -1.379 1 88.51 83 LYS A CA 1
ATOM 640 C C . LYS A 1 83 ? -8.979 15.366 -1.719 1 88.51 83 LYS A C 1
ATOM 642 O O . LYS A 1 83 ? -9.442 14.283 -2.084 1 88.51 83 LYS A O 1
ATOM 647 N N . ARG A 1 84 ? -7.756 15.529 -1.591 1 86.65 84 ARG A N 1
ATOM 648 C CA . ARG A 1 84 ? -6.777 14.494 -1.904 1 86.65 84 ARG A CA 1
ATOM 649 C C . ARG A 1 84 ? -6.838 13.357 -0.889 1 86.65 84 ARG A C 1
ATOM 651 O O . ARG A 1 84 ? -6.651 12.191 -1.243 1 86.65 84 ARG A O 1
ATOM 658 N N . ARG A 1 85 ? -7.052 13.754 0.294 1 87.41 85 ARG A N 1
ATOM 659 C CA . ARG A 1 85 ? -7.14 12.768 1.366 1 87.41 85 ARG A CA 1
ATOM 660 C C . ARG A 1 85 ? -8.364 11.875 1.189 1 87.41 85 ARG A C 1
ATOM 662 O O . ARG A 1 85 ? -8.337 10.698 1.554 1 87.41 85 ARG A O 1
ATOM 669 N N . GLU A 1 86 ? -9.349 12.376 0.558 1 84.1 86 GLU A N 1
ATOM 670 C CA . GLU A 1 86 ? -10.607 11.646 0.427 1 84.1 86 GLU A CA 1
ATOM 671 C C . GLU A 1 86 ? -10.727 10.998 -0.95 1 84.1 86 GLU A C 1
ATOM 673 O O . GLU A 1 86 ? -11.707 10.306 -1.232 1 84.1 86 GLU A O 1
ATOM 678 N N . LYS A 1 87 ? -9.781 11.223 -1.761 1 79.94 87 LYS A N 1
ATOM 679 C CA . LYS A 1 87 ? -9.844 10.647 -3.1 1 79.94 87 LYS A CA 1
ATOM 680 C C . LYS A 1 87 ? -9.78 9.123 -3.046 1 79.94 87 LYS A C 1
ATOM 682 O O . LYS A 1 87 ? -8.862 8.556 -2.449 1 79.94 87 LYS A O 1
ATOM 687 N N . PRO A 1 88 ? -10.757 8.473 -3.677 1 74.89 88 PRO A N 1
ATOM 688 C CA . PRO A 1 88 ? -10.722 7.009 -3.717 1 74.89 88 PRO A CA 1
ATOM 689 C C . PRO A 1 88 ? -9.599 6.469 -4.598 1 74.89 88 PRO A C 1
ATOM 691 O O . PRO A 1 88 ? -9.092 7.184 -5.466 1 74.89 88 PRO A O 1
ATOM 694 N N . PRO A 1 89 ? -9.234 5.305 -4.346 1 76.34 89 PRO A N 1
ATOM 695 C CA . PRO A 1 89 ? -8.203 4.707 -5.199 1 76.34 89 PRO A CA 1
ATOM 696 C C . PRO A 1 89 ? -8.65 4.564 -6.652 1 76.34 89 PRO A C 1
ATOM 698 O O . PRO A 1 89 ? -9.851 4.51 -6.93 1 76.34 89 PRO A O 1
ATOM 701 N N . SER A 1 90 ? -7.683 4.589 -7.506 1 76.88 90 SER A N 1
ATOM 702 C CA . SER A 1 90 ? -7.979 4.44 -8.927 1 76.88 90 SER A CA 1
ATOM 703 C C . SER A 1 90 ? -8.544 3.058 -9.233 1 76.88 90 SER A C 1
ATOM 705 O O . SER A 1 90 ? -8.252 2.091 -8.526 1 76.88 90 SER A O 1
ATOM 707 N N . LYS A 1 91 ? -9.318 3.024 -10.173 1 82.11 91 LYS A N 1
ATOM 708 C CA . LYS A 1 91 ? -9.853 1.742 -10.622 1 82.11 91 LYS A CA 1
ATOM 709 C C . LYS A 1 91 ? -8.743 0.838 -11.15 1 82.11 91 LYS A C 1
ATOM 711 O O . LYS A 1 91 ? -7.812 1.308 -11.807 1 82.11 91 LYS A O 1
ATOM 716 N N . PRO A 1 92 ? -8.845 -0.4 -10.894 1 86.07 92 PRO A N 1
ATOM 717 C CA . PRO A 1 92 ? -7.832 -1.315 -11.427 1 86.07 92 PRO A CA 1
ATOM 718 C C . PRO A 1 92 ? -7.772 -1.305 -12.953 1 86.07 92 PRO A C 1
ATOM 720 O O . PRO A 1 92 ? -8.807 -1.187 -13.614 1 86.07 92 PRO A O 1
ATOM 723 N N . ARG A 1 93 ? -6.622 -1.473 -13.489 1 89.12 93 ARG A N 1
ATOM 724 C CA . ARG A 1 93 ? -6.413 -1.5 -14.933 1 89.12 93 ARG A CA 1
ATOM 725 C C . ARG A 1 93 ? -6.716 -2.881 -15.504 1 89.12 93 ARG A C 1
ATOM 727 O O . ARG A 1 93 ? -6.917 -3.029 -16.711 1 89.12 93 ARG A O 1
ATOM 734 N N . ILE A 1 94 ? -6.676 -3.857 -14.687 1 91.1 94 ILE A N 1
ATOM 735 C CA . ILE A 1 94 ? -7.013 -5.203 -15.137 1 91.1 94 ILE A CA 1
ATOM 736 C C . ILE A 1 94 ? -8.373 -5.61 -14.573 1 91.1 94 ILE A C 1
ATOM 738 O O . ILE A 1 94 ? -8.787 -5.12 -13.52 1 91.1 94 ILE A O 1
ATOM 742 N N . ASN A 1 95 ? -9.026 -6.452 -15.326 1 91.77 95 ASN A N 1
ATOM 743 C CA . ASN A 1 95 ? -10.333 -6.952 -14.911 1 91.77 95 ASN A CA 1
ATOM 744 C C . ASN A 1 95 ? -10.27 -8.424 -14.515 1 91.77 95 ASN A C 1
ATOM 746 O O . ASN A 1 95 ? -9.386 -9.155 -14.964 1 91.77 95 ASN A O 1
ATOM 750 N N . LEU A 1 96 ? -11.166 -8.715 -13.72 1 91.68 96 LEU A N 1
ATOM 751 C CA . LEU A 1 96 ? -11.252 -10.101 -13.274 1 91.68 96 LEU A CA 1
ATOM 752 C C . LEU A 1 96 ? -11.389 -11.048 -14.461 1 91.68 96 LEU A C 1
ATOM 754 O O . LEU A 1 96 ? -10.819 -12.141 -14.458 1 91.68 96 LEU A O 1
ATOM 758 N N . GLU A 1 97 ? -12.023 -10.597 -15.465 1 91.47 97 GLU A N 1
ATOM 759 C CA . GLU A 1 97 ? -12.288 -11.421 -16.64 1 91.47 97 GLU A CA 1
ATOM 760 C C . GLU A 1 97 ? -11.004 -11.712 -17.412 1 91.47 97 GLU A C 1
ATOM 762 O O . GLU A 1 97 ? -10.967 -12.618 -18.247 1 91.47 97 GLU A O 1
ATOM 767 N N . ASP A 1 98 ? -10.016 -10.966 -17.145 1 92.17 98 ASP A N 1
ATOM 768 C CA . ASP A 1 98 ? -8.755 -11.113 -17.866 1 92.17 98 ASP A CA 1
ATOM 769 C C . ASP A 1 98 ? -7.826 -12.092 -17.151 1 92.17 98 ASP A C 1
ATOM 771 O O . ASP A 1 98 ? -6.717 -12.358 -17.62 1 92.17 98 ASP A O 1
ATOM 775 N N . LEU A 1 99 ? -8.334 -12.635 -16.067 1 94.97 99 LEU A N 1
ATOM 776 C CA . LEU A 1 99 ? -7.445 -13.444 -15.241 1 94.97 99 LEU A CA 1
ATOM 777 C C . LEU A 1 99 ? -7.905 -14.897 -15.208 1 94.97 99 LEU A C 1
ATOM 779 O O . LEU A 1 99 ? -9.098 -15.178 -15.348 1 94.97 99 LEU A O 1
ATOM 783 N N . LEU A 1 100 ? -6.951 -15.742 -15.086 1 93.11 100 LEU A N 1
ATOM 784 C CA . LEU A 1 100 ? -7.16 -17.156 -14.794 1 93.11 100 LEU A CA 1
ATOM 785 C C . LEU A 1 100 ? -6.557 -17.527 -13.443 1 93.11 100 LEU A C 1
ATOM 787 O O . LEU A 1 100 ? -5.409 -17.183 -13.155 1 93.11 100 LEU A O 1
ATOM 791 N N . PHE A 1 101 ? -7.345 -18.13 -12.632 1 94.84 101 PHE A N 1
ATOM 792 C CA . PHE A 1 101 ? -6.871 -18.631 -11.348 1 94.84 101 PHE A CA 1
ATOM 793 C C . PHE A 1 101 ? -6.615 -20.132 -11.413 1 94.84 101 PHE A C 1
ATOM 795 O O . PHE A 1 101 ? -7.506 -20.904 -11.775 1 94.84 101 PHE A O 1
ATOM 802 N N . ILE A 1 102 ? -5.423 -20.487 -11.049 1 92.7 102 ILE A N 1
ATOM 803 C CA . ILE A 1 102 ? -5.028 -21.881 -11.216 1 92.7 102 ILE A CA 1
ATOM 804 C C . ILE A 1 102 ? -4.493 -22.428 -9.895 1 92.7 102 ILE A C 1
ATOM 806 O O . ILE A 1 102 ? -3.522 -21.903 -9.346 1 92.7 102 ILE A O 1
ATOM 810 N N . ILE A 1 103 ? -5.128 -23.448 -9.415 1 93.17 103 ILE A N 1
ATOM 811 C CA . ILE A 1 103 ? -4.699 -24.116 -8.191 1 93.17 103 ILE A CA 1
ATOM 812 C C . ILE A 1 103 ? -4.19 -25.517 -8.52 1 93.17 103 ILE A C 1
ATOM 814 O O . ILE A 1 103 ? -4.81 -26.243 -9.301 1 93.17 103 ILE A O 1
ATOM 818 N N . THR A 1 104 ? -3.075 -25.864 -7.995 1 90.02 104 THR A N 1
ATOM 819 C CA . THR A 1 104 ? -2.54 -27.209 -8.171 1 90.02 104 THR A CA 1
ATOM 820 C C . THR A 1 104 ? -2.292 -27.874 -6.821 1 90.02 104 THR A C 1
ATOM 822 O O . THR A 1 104 ? -1.662 -27.286 -5.939 1 90.02 104 THR A O 1
ATOM 825 N N . LEU A 1 105 ? -2.87 -29.03 -6.64 1 88.37 105 LEU A N 1
ATOM 826 C CA . LEU A 1 105 ? -2.605 -29.898 -5.498 1 88.37 105 LEU A CA 1
ATOM 827 C C . LEU A 1 105 ? -1.727 -31.077 -5.904 1 88.37 105 LEU A C 1
ATOM 829 O O . LEU A 1 105 ? -2.019 -31.767 -6.883 1 88.37 105 LEU A O 1
ATOM 833 N N . ASN A 1 106 ? -0.656 -31.127 -5.179 1 84.96 106 ASN A N 1
ATOM 834 C CA . ASN A 1 106 ? 0.288 -32.18 -5.537 1 84.96 106 ASN A CA 1
ATOM 835 C C . ASN A 1 106 ? 0.785 -32.931 -4.305 1 84.96 106 ASN A C 1
ATOM 837 O O . ASN A 1 106 ? 1.037 -32.324 -3.263 1 84.96 106 ASN A O 1
ATOM 841 N N . ASN A 1 107 ? 0.728 -34.182 -4.398 1 80.65 107 ASN A N 1
ATOM 842 C CA . ASN A 1 107 ? 1.375 -35.032 -3.404 1 80.65 107 ASN A CA 1
ATOM 843 C C . ASN A 1 107 ? 2.107 -36.201 -4.057 1 80.65 107 ASN A C 1
ATOM 845 O O . ASN A 1 107 ? 2.025 -36.389 -5.272 1 80.65 107 ASN A O 1
ATOM 849 N N . GLN A 1 108 ? 2.917 -36.927 -3.352 1 76.33 108 GLN A N 1
ATOM 850 C CA . GLN A 1 108 ? 3.749 -38.001 -3.885 1 76.33 108 GLN A CA 1
ATOM 851 C C . GLN A 1 108 ? 2.905 -39.214 -4.266 1 76.33 108 GLN A C 1
ATOM 853 O O . GLN A 1 108 ? 3.321 -40.032 -5.089 1 76.33 108 GLN A O 1
ATOM 858 N N . ASN A 1 109 ? 1.665 -39.359 -3.777 1 74.81 109 ASN A N 1
ATOM 859 C CA . ASN A 1 109 ? 0.897 -40.592 -3.915 1 74.81 109 ASN A CA 1
ATOM 860 C C . ASN A 1 109 ? -0.161 -40.474 -5.009 1 74.81 109 ASN A C 1
ATOM 862 O O . ASN A 1 109 ? -0.772 -41.471 -5.397 1 74.81 109 ASN A O 1
ATOM 866 N N . SER A 1 110 ? -0.481 -39.301 -5.417 1 73.54 110 SER A N 1
ATOM 867 C CA . SER A 1 110 ? -1.544 -39.09 -6.394 1 73.54 110 SER A CA 1
ATOM 868 C C . SER A 1 110 ? -1.113 -38.106 -7.476 1 73.54 110 SER A C 1
ATOM 870 O O . SER A 1 110 ? -0.251 -37.256 -7.242 1 73.54 110 SER A O 1
ATOM 872 N N . PRO A 1 111 ? -1.611 -38.379 -8.673 1 77.56 111 PRO A N 1
ATOM 873 C CA . PRO A 1 111 ? -1.36 -37.383 -9.717 1 77.56 111 PRO A CA 1
ATOM 874 C C . PRO A 1 111 ? -1.815 -35.981 -9.317 1 77.56 111 PRO A C 1
ATOM 876 O O . PRO A 1 111 ? -2.792 -35.833 -8.579 1 77.56 111 PRO A O 1
ATOM 879 N N . PRO A 1 112 ? -1.108 -35.001 -9.731 1 81.39 112 PRO A N 1
ATOM 880 C CA . PRO A 1 112 ? -1.487 -33.627 -9.391 1 81.39 112 PRO A CA 1
ATOM 881 C C . PRO A 1 112 ? -2.866 -33.246 -9.926 1 81.39 112 PRO A C 1
ATOM 883 O O . PRO A 1 112 ? -3.248 -33.674 -11.018 1 81.39 112 PRO A O 1
ATOM 886 N N . VAL A 1 113 ? -3.644 -32.557 -9.143 1 84.09 113 VAL A N 1
ATOM 887 C CA . VAL A 1 113 ? -4.944 -32.022 -9.533 1 84.09 113 VAL A CA 1
ATOM 888 C C . VAL A 1 113 ? -4.826 -30.524 -9.805 1 84.09 113 VAL A C 1
ATOM 890 O O . VAL A 1 113 ? -4.347 -29.768 -8.957 1 84.09 113 VAL A O 1
ATOM 893 N N . THR A 1 114 ? -5.167 -30.145 -11.04 1 87 114 THR A N 1
ATOM 894 C CA . THR A 1 114 ? -5.122 -28.735 -11.411 1 87 114 THR A CA 1
ATOM 895 C C . THR A 1 114 ? -6.53 -28.189 -11.631 1 87 114 THR A C 1
ATOM 897 O O . THR A 1 114 ? -7.295 -28.735 -12.428 1 87 114 THR A O 1
ATOM 900 N N . LEU A 1 115 ? -6.875 -27.218 -10.868 1 89.4 115 LEU A N 1
ATOM 901 C CA . LEU A 1 115 ? -8.159 -26.535 -10.989 1 89.4 115 LEU A CA 1
ATOM 902 C C . LEU A 1 115 ? -7.985 -25.159 -11.622 1 89.4 115 LEU A C 1
ATOM 904 O O . LEU A 1 115 ? -7.084 -24.407 -11.245 1 89.4 115 LEU A O 1
ATOM 908 N N . ILE A 1 116 ? -8.81 -24.894 -12.618 1 89.55 116 ILE A N 1
ATOM 909 C CA . ILE A 1 116 ? -8.744 -23.605 -13.297 1 89.55 116 ILE A CA 1
ATOM 910 C C . ILE A 1 116 ? -10.091 -22.895 -13.188 1 89.55 116 ILE A C 1
ATOM 912 O O . ILE A 1 116 ? -11.14 -23.503 -13.412 1 89.55 116 ILE A O 1
ATOM 916 N N . LYS A 1 117 ? -10.027 -21.699 -12.809 1 91.54 117 LYS A N 1
ATOM 917 C CA . LYS A 1 117 ? -11.228 -20.87 -12.752 1 91.54 117 LYS A CA 1
ATOM 918 C C . LYS A 1 117 ? -10.997 -19.522 -13.428 1 91.54 117 LYS A C 1
ATOM 920 O O . LYS A 1 117 ? -10.203 -18.709 -12.949 1 91.54 117 LYS A O 1
ATOM 925 N N . PRO A 1 118 ? -11.697 -19.377 -14.502 1 91.51 118 PRO A N 1
ATOM 926 C CA . PRO A 1 118 ? -11.624 -18.046 -15.111 1 91.51 118 PRO A CA 1
ATOM 927 C C . PRO A 1 118 ? -12.274 -16.967 -14.249 1 91.51 118 PRO A C 1
ATOM 929 O O . PRO A 1 118 ? -13.267 -17.232 -13.565 1 91.51 118 PRO A O 1
ATOM 932 N N . GLY A 1 119 ? -11.656 -15.798 -14.262 1 92.1 119 GLY A N 1
ATOM 933 C CA . GLY A 1 119 ? -12.15 -14.694 -13.455 1 92.1 119 GLY A CA 1
ATOM 934 C C . GLY A 1 119 ? -13.613 -14.382 -13.702 1 92.1 119 GLY A C 1
ATOM 935 O O . GLY A 1 119 ? -14.317 -13.923 -12.799 1 92.1 119 GLY A O 1
ATOM 936 N N . ASN A 1 120 ? -14.068 -14.602 -14.882 1 89.09 120 ASN A N 1
ATOM 937 C CA . ASN A 1 120 ? -15.459 -14.297 -15.203 1 89.09 120 ASN A CA 1
ATOM 938 C C . ASN A 1 120 ? -16.417 -15.267 -14.518 1 89.09 120 ASN A C 1
ATOM 940 O O . ASN A 1 120 ? -17.622 -15.015 -14.454 1 89.09 120 ASN A O 1
ATOM 944 N N . ALA A 1 121 ? -15.917 -16.363 -14.06 1 86.97 121 ALA A N 1
ATOM 945 C CA . ALA A 1 121 ? -16.748 -17.352 -13.379 1 86.97 121 ALA A CA 1
ATOM 946 C C . ALA A 1 121 ? -16.93 -16.996 -11.906 1 86.97 121 ALA A C 1
ATOM 948 O O . ALA A 1 121 ? -17.698 -17.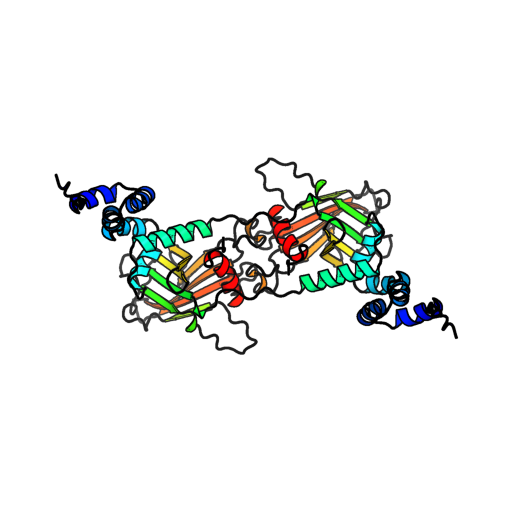647 -11.194 1 86.97 121 ALA A O 1
ATOM 949 N N . ILE A 1 122 ? -16.102 -16.104 -11.542 1 82.51 122 ILE A N 1
ATOM 950 C CA . ILE A 1 122 ? -16.227 -15.674 -10.154 1 82.51 122 ILE A CA 1
ATOM 951 C C . ILE A 1 122 ? -17.455 -14.78 -9.999 1 82.51 122 ILE A C 1
ATOM 953 O O . ILE A 1 122 ? -17.6 -13.784 -10.712 1 82.51 122 ILE A O 1
ATOM 957 N N . SER A 1 123 ? -18.645 -15.533 -9.453 1 68.4 123 SER A N 1
ATOM 958 C CA . SER A 1 123 ? -19.915 -14.835 -9.277 1 68.4 123 SER A CA 1
ATOM 959 C C . SER A 1 123 ? -19.759 -13.628 -8.357 1 68.4 123 SER A C 1
ATOM 961 O O . SER A 1 123 ? -19.253 -13.753 -7.24 1 68.4 123 SER A O 1
ATOM 963 N N . THR A 1 124 ? -19.712 -12.594 -8.948 1 59.13 124 THR A N 1
ATOM 964 C CA . THR A 1 124 ? -19.793 -11.361 -8.172 1 59.13 124 THR A CA 1
ATOM 965 C C . THR A 1 124 ? -21.229 -11.094 -7.731 1 59.13 124 THR A C 1
ATOM 967 O O . THR A 1 124 ? -21.978 -10.4 -8.422 1 59.13 124 THR A O 1
ATOM 970 N N . GLY A 1 125 ? -21.951 -12.157 -7.526 1 48.28 125 GLY A N 1
ATOM 971 C CA . GLY A 1 125 ? -23.389 -12.128 -7.309 1 48.28 125 GLY A CA 1
ATOM 972 C C . GLY A 1 125 ? -23.83 -11.01 -6.383 1 48.28 125 GLY A C 1
ATOM 973 O O . GLY A 1 125 ? -25.023 -10.849 -6.12 1 48.28 125 GLY A O 1
ATOM 974 N N . CYS A 1 126 ? -23.141 -10.796 -5.353 1 47.68 126 CYS A N 1
ATOM 975 C CA . CYS A 1 126 ? -23.987 -10.057 -4.421 1 47.68 126 CYS A CA 1
ATOM 976 C C . CYS A 1 126 ? -24.307 -8.668 -4.959 1 47.68 126 CYS A C 1
ATOM 978 O O . CYS A 1 126 ? -23.677 -8.206 -5.913 1 47.68 126 CYS A O 1
ATOM 980 N N . ALA A 1 127 ? -25.14 -7.864 -4.149 1 48.02 127 ALA A N 1
ATOM 981 C CA . ALA A 1 127 ? -25.725 -6.548 -4.392 1 48.02 127 ALA A CA 1
ATOM 982 C C . ALA A 1 127 ? -24.673 -5.565 -4.897 1 48.02 127 ALA A C 1
ATOM 984 O O . ALA A 1 127 ? -23.491 -5.688 -4.568 1 48.02 127 ALA A O 1
ATOM 985 N N . PRO A 1 128 ? -25.04 -4.752 -6.013 1 46.73 128 PRO A N 1
ATOM 986 C CA . PRO A 1 128 ? -24.184 -3.735 -6.627 1 46.73 128 PRO A CA 1
ATOM 987 C C . PRO A 1 128 ? -23.202 -3.115 -5.635 1 46.73 128 PRO A C 1
ATOM 989 O O . PRO A 1 128 ? -22.065 -2.804 -5.999 1 46.73 128 PRO A O 1
ATOM 992 N N . ASP A 1 129 ? -23.755 -2.773 -4.501 1 49.12 129 ASP A N 1
ATOM 993 C CA . ASP A 1 129 ? -23.054 -1.966 -3.507 1 49.12 129 ASP A CA 1
ATOM 994 C C . ASP A 1 129 ? -22.112 -2.825 -2.667 1 49.12 129 ASP A C 1
ATOM 996 O O . ASP A 1 129 ? -21.414 -2.314 -1.788 1 49.12 129 ASP A O 1
ATOM 1000 N N . SER A 1 130 ? -22.32 -4.187 -2.723 1 55.14 130 SER A N 1
ATOM 1001 C CA . SER A 1 130 ? -21.593 -5.042 -1.79 1 55.14 130 SER A CA 1
ATOM 1002 C C . SER A 1 130 ? -20.183 -5.335 -2.293 1 55.14 130 SER A C 1
ATOM 1004 O O . SER A 1 130 ? -20 -5.732 -3.446 1 55.14 130 SER A O 1
ATOM 1006 N N . LYS A 1 131 ? -19.231 -4.694 -1.785 1 66.62 131 LYS A N 1
ATOM 1007 C CA . LYS A 1 131 ? -17.824 -4.888 -2.123 1 66.62 131 LYS A CA 1
ATOM 1008 C C . LYS A 1 131 ? -17.469 -6.372 -2.168 1 66.62 131 LYS A C 1
ATOM 1010 O O . LYS A 1 131 ? -17.678 -7.095 -1.192 1 66.62 131 LYS A O 1
ATOM 1015 N N . LEU A 1 132 ? -17.501 -6.968 -3.428 1 80.9 132 LEU A N 1
ATOM 1016 C CA . LEU A 1 132 ? -17.083 -8.35 -3.638 1 80.9 132 LEU A CA 1
ATOM 1017 C C . LEU A 1 132 ? -15.715 -8.605 -3.014 1 80.9 132 LEU A C 1
ATOM 1019 O O . LEU A 1 132 ? -14.833 -7.744 -3.068 1 80.9 132 LEU A O 1
ATOM 1023 N N . LEU A 1 133 ? -15.779 -9.624 -2.221 1 89.25 133 LEU A N 1
ATOM 1024 C CA . LEU A 1 133 ? -14.52 -10.009 -1.593 1 89.25 133 LEU A CA 1
ATOM 1025 C C . LEU A 1 133 ? -13.678 -10.858 -2.539 1 89.25 133 LEU A C 1
ATOM 1027 O O . LEU A 1 133 ? -14.219 -11.574 -3.385 1 89.25 133 LEU A O 1
ATOM 1031 N N . PHE A 1 134 ? -12.453 -10.654 -2.454 1 91.15 134 PHE A N 1
ATOM 1032 C CA . PHE A 1 134 ? -11.518 -11.49 -3.198 1 91.15 134 PHE A CA 1
ATOM 1033 C C . PHE A 1 134 ? -11.395 -12.867 -2.557 1 91.15 134 PHE A C 1
ATOM 1035 O O . PHE A 1 134 ? -10.396 -13.164 -1.899 1 91.15 134 PHE A O 1
ATOM 1042 N N . LYS A 1 135 ? -12.404 -13.6 -2.619 1 94 135 LYS A N 1
ATOM 1043 C CA . LYS A 1 135 ? -12.544 -14.948 -2.075 1 94 135 LYS A CA 1
ATOM 1044 C C . LYS A 1 135 ? -13.47 -15.798 -2.94 1 94 135 LYS A C 1
ATOM 1046 O O . LYS A 1 135 ? -14.58 -15.376 -3.271 1 94 135 LYS A O 1
ATOM 1051 N N . PHE A 1 136 ? -12.983 -16.951 -3.338 1 92.97 136 PHE A N 1
ATOM 1052 C CA . PHE A 1 136 ? -13.823 -17.793 -4.181 1 92.97 136 PHE A CA 1
ATOM 1053 C C . PHE A 1 136 ? -13.448 -19.262 -4.025 1 92.97 136 PHE A C 1
ATOM 1055 O O . PHE A 1 136 ? -12.394 -19.583 -3.473 1 92.97 136 PHE A O 1
ATOM 1062 N N . ASP A 1 137 ? -14.315 -20.071 -4.489 1 92.25 137 ASP A N 1
ATOM 1063 C CA . ASP A 1 137 ? -14.194 -21.507 -4.255 1 92.25 137 ASP A CA 1
ATOM 1064 C C . ASP A 1 137 ? -13.999 -22.263 -5.567 1 92.25 137 ASP A C 1
ATOM 1066 O O . ASP A 1 137 ? -14.469 -21.822 -6.619 1 92.25 137 ASP A O 1
ATOM 1070 N N . PHE A 1 138 ? -13.199 -23.296 -5.448 1 91.11 138 PHE A N 1
ATOM 1071 C CA . PHE A 1 138 ? -13.074 -24.297 -6.501 1 91.11 138 PHE A CA 1
ATOM 1072 C C . PHE A 1 138 ? -13.744 -25.602 -6.089 1 91.11 138 PHE A C 1
ATOM 1074 O O . PHE A 1 138 ? -13.5 -26.113 -4.994 1 91.11 138 PHE A O 1
ATOM 1081 N N . ASP A 1 139 ? -14.623 -26.073 -6.967 1 86.05 139 ASP A N 1
ATOM 1082 C CA . ASP A 1 139 ? -15.209 -27.387 -6.721 1 86.05 139 ASP A CA 1
ATOM 1083 C C . ASP A 1 139 ? -14.338 -28.496 -7.307 1 86.05 139 ASP A C 1
ATOM 1085 O O . ASP A 1 139 ? -14.133 -28.556 -8.521 1 86.05 139 ASP A O 1
ATOM 1089 N N . VAL A 1 140 ? -13.847 -29.314 -6.468 1 83.06 140 VAL A N 1
ATOM 1090 C CA . VAL A 1 140 ? -12.956 -30.385 -6.9 1 83.06 140 VAL A CA 1
ATOM 1091 C C . VAL A 1 140 ? -13.778 -31.57 -7.403 1 83.06 140 VAL A C 1
ATOM 1093 O O . VAL A 1 140 ? -13.324 -32.327 -8.264 1 83.06 140 VAL A O 1
ATOM 1096 N N . THR A 1 141 ? -14.944 -31.765 -6.847 1 72.27 141 THR A N 1
ATOM 1097 C CA . THR A 1 141 ? -15.763 -32.925 -7.18 1 72.27 141 THR A CA 1
ATOM 1098 C C . THR A 1 141 ? -16.166 -32.899 -8.651 1 72.27 141 THR A C 1
ATOM 1100 O O . THR A 1 141 ? -16.353 -33.95 -9.268 1 72.27 141 THR A O 1
ATOM 1103 N N . ARG A 1 142 ? -16.322 -31.752 -9.249 1 63.14 142 ARG A N 1
ATOM 1104 C CA . ARG A 1 142 ? -16.783 -31.65 -10.63 1 63.14 142 ARG A CA 1
ATOM 1105 C C . ARG A 1 142 ? -15.65 -31.944 -11.608 1 63.14 142 ARG A C 1
ATOM 1107 O O . ARG A 1 142 ? -15.872 -32.02 -12.818 1 63.14 142 ARG A O 1
ATOM 1114 N N . HIS A 1 143 ? -14.491 -32.021 -11.021 1 60.02 143 HIS A N 1
ATOM 1115 C CA . HIS A 1 143 ? -13.376 -32.252 -11.933 1 60.02 143 HIS A CA 1
ATOM 1116 C C . HIS A 1 143 ? -13.101 -33.742 -12.1 1 60.02 143 HIS A C 1
ATOM 1118 O O . HIS A 1 143 ? -13.054 -34.484 -11.116 1 60.02 143 HIS A O 1
ATOM 1124 N N . GLU A 1 144 ? -13.443 -34.248 -13.229 1 53.49 144 GLU A N 1
ATOM 1125 C CA . GLU A 1 144 ? -13.358 -35.665 -13.572 1 53.49 144 GLU A CA 1
ATOM 1126 C C . GLU A 1 144 ? -12.116 -36.307 -12.96 1 53.49 144 GLU A C 1
ATOM 1128 O O . GLU A 1 144 ? -12.188 -37.405 -12.404 1 53.49 144 GLU A O 1
ATOM 1133 N N . LYS A 1 145 ? -11.095 -35.754 -13.199 1 53.95 145 LYS A N 1
ATOM 1134 C CA . LYS A 1 145 ? -9.855 -36.415 -12.801 1 53.95 145 LYS A CA 1
ATOM 1135 C C . LYS A 1 145 ? -9.551 -36.171 -11.326 1 53.95 145 LYS A C 1
ATOM 1137 O O . LYS A 1 145 ? -8.689 -36.835 -10.746 1 53.95 145 LYS A O 1
ATOM 1142 N N . GLY A 1 146 ? -10.229 -35.154 -10.624 1 52.48 146 GLY A N 1
ATOM 1143 C CA . GLY A 1 146 ? -9.9 -34.697 -9.284 1 52.48 146 GLY A CA 1
ATOM 1144 C C . GLY A 1 146 ? -10.727 -35.37 -8.204 1 52.48 146 GLY A C 1
ATOM 1145 O O . GLY A 1 146 ? -10.965 -34.787 -7.144 1 52.48 146 GLY A O 1
ATOM 1146 N N . LEU A 1 147 ? -11.478 -36.292 -8.514 1 56.55 147 LEU A N 1
AT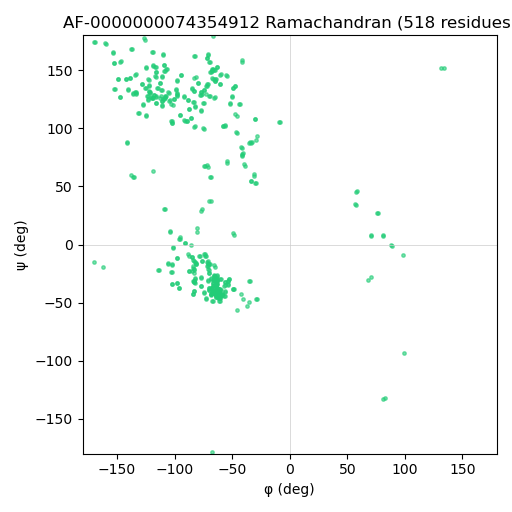OM 1147 C CA . LEU A 1 147 ? -12.428 -36.792 -7.526 1 56.55 147 LEU A CA 1
ATOM 1148 C C . LEU A 1 147 ? -11.752 -36.988 -6.173 1 56.55 147 LEU A C 1
ATOM 1150 O O . LEU A 1 147 ? -12.326 -36.655 -5.134 1 56.55 147 LEU A O 1
ATOM 1154 N N . ASN A 1 148 ? -10.663 -37.819 -6.184 1 62.21 148 ASN A N 1
ATOM 1155 C CA . ASN A 1 148 ? -10.265 -38.258 -4.851 1 62.21 148 ASN A CA 1
ATOM 1156 C C . ASN A 1 148 ? -8.851 -37.798 -4.508 1 62.21 148 ASN A C 1
ATOM 1158 O O . ASN A 1 148 ? -7.892 -38.556 -4.663 1 62.21 148 ASN A O 1
ATOM 1162 N N . PHE A 1 149 ? -8.726 -36.383 -4.454 1 70.52 149 PHE A N 1
ATOM 1163 C CA . PHE A 1 149 ? -7.384 -36.071 -3.977 1 70.52 149 PHE A CA 1
ATOM 1164 C C . PHE A 1 149 ? -7.285 -36.274 -2.47 1 70.52 149 PHE A C 1
ATOM 1166 O O . PHE A 1 149 ? -8.034 -35.663 -1.705 1 70.52 149 PHE A O 1
ATOM 1173 N N . GLU A 1 150 ? -6.499 -37.19 -2.107 1 71.85 150 GLU A N 1
ATOM 1174 C CA . GLU A 1 150 ? -6.234 -37.445 -0.694 1 71.85 150 GLU A CA 1
ATOM 1175 C C . GLU A 1 150 ? -5.167 -36.498 -0.153 1 71.85 150 GLU A C 1
ATOM 1177 O O . GLU A 1 150 ? -4.102 -36.345 -0.755 1 71.85 150 GLU A O 1
ATOM 1182 N N . VAL A 1 151 ? -5.582 -35.777 0.876 1 70.59 151 VAL A N 1
ATOM 1183 C CA . VAL A 1 151 ? -4.61 -34.869 1.476 1 70.59 151 VAL A CA 1
ATOM 1184 C C . VAL A 1 151 ? -3.643 -35.655 2.358 1 70.59 151 VAL A C 1
ATOM 1186 O O . VAL A 1 151 ? -4.062 -36.517 3.134 1 70.59 151 VAL A O 1
ATOM 1189 N N . MET A 1 152 ? -2.367 -35.403 2.082 1 71.82 152 MET A N 1
ATOM 1190 C CA . MET A 1 152 ? -1.31 -36.011 2.886 1 71.82 152 MET A CA 1
ATOM 1191 C C . MET A 1 152 ? -0.451 -34.943 3.554 1 71.82 152 MET A C 1
ATOM 1193 O O . MET A 1 152 ? -0.583 -33.756 3.251 1 71.82 152 MET A O 1
ATOM 1197 N N . ASP A 1 153 ? 0.361 -35.355 4.56 1 71.28 153 ASP A N 1
ATOM 1198 C CA . ASP A 1 153 ? 1.239 -34.466 5.314 1 71.28 153 ASP A CA 1
ATOM 1199 C C . ASP A 1 153 ? 2.126 -33.647 4.378 1 71.28 153 ASP A C 1
ATOM 1201 O O . ASP A 1 153 ? 2.417 -32.481 4.653 1 71.28 153 ASP A O 1
ATOM 1205 N N . GLU A 1 154 ? 2.479 -34.197 3.155 1 77.24 154 GLU A N 1
ATOM 1206 C CA . GLU A 1 154 ? 3.417 -33.498 2.283 1 77.24 154 GLU A CA 1
ATOM 1207 C C . GLU A 1 154 ? 2.712 -32.934 1.053 1 77.24 154 GLU A C 1
ATOM 1209 O O . GLU A 1 154 ? 3.312 -32.826 -0.019 1 77.24 154 GLU A O 1
ATOM 1214 N N . THR A 1 155 ? 1.491 -32.613 1.28 1 82.53 155 THR A N 1
ATOM 1215 C CA . THR A 1 155 ? 0.753 -32.04 0.159 1 82.53 155 THR A CA 1
ATOM 1216 C C . THR A 1 155 ? 1.273 -30.644 -0.173 1 82.53 155 THR A C 1
ATOM 1218 O O . THR A 1 155 ? 1.457 -29.815 0.721 1 82.53 155 THR A O 1
ATOM 1221 N N . LYS A 1 156 ? 1.603 -30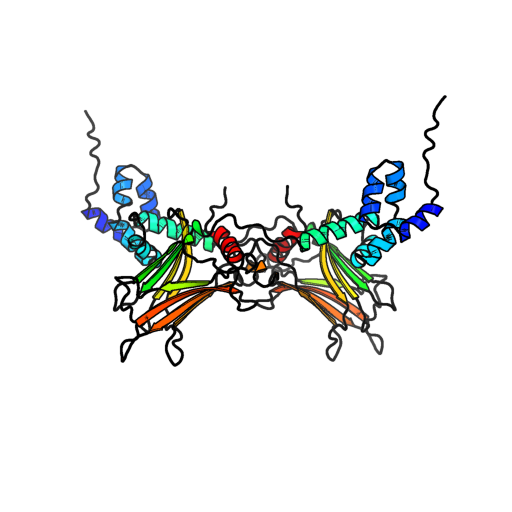.477 -1.466 1 87.35 156 LYS A N 1
ATOM 1222 C CA . LYS A 1 156 ? 2.021 -29.173 -1.972 1 87.35 156 LYS A CA 1
ATOM 1223 C C . LYS A 1 156 ? 0.861 -28.45 -2.651 1 87.35 156 LYS A C 1
ATOM 1225 O O . LYS A 1 156 ? 0.126 -29.048 -3.44 1 87.35 156 LYS A O 1
ATOM 1230 N N . VAL A 1 157 ? 0.666 -27.24 -2.227 1 91.38 157 VAL A N 1
ATOM 1231 C CA . VAL A 1 157 ? -0.373 -26.435 -2.86 1 91.38 157 VAL A CA 1
ATOM 1232 C C . VAL A 1 157 ? 0.26 -25.243 -3.574 1 91.38 157 VAL A C 1
ATOM 1234 O O . VAL A 1 157 ? 1.204 -24.635 -3.064 1 91.38 157 VAL A O 1
ATOM 1237 N N . THR A 1 158 ? -0.212 -25.005 -4.812 1 93.21 158 THR A N 1
ATOM 1238 C CA . THR A 1 158 ? 0.22 -23.834 -5.567 1 93.21 158 THR A CA 1
ATOM 1239 C C . THR A 1 158 ? -0.983 -23.05 -6.083 1 93.21 158 THR A C 1
ATOM 1241 O O . THR A 1 158 ? -1.999 -23.638 -6.459 1 93.21 158 THR A O 1
ATOM 1244 N N . TRP A 1 159 ? -0.944 -21.787 -6.01 1 95.69 159 TRP A N 1
ATOM 1245 C CA . TRP A 1 159 ? -1.929 -20.85 -6.54 1 95.69 159 TRP A CA 1
ATOM 1246 C C . TRP A 1 159 ? -1.27 -19.833 -7.466 1 95.69 159 TRP A C 1
ATOM 1248 O O . TRP A 1 159 ? -0.458 -19.017 -7.024 1 95.69 159 TRP A O 1
ATOM 1258 N N . ASN A 1 160 ? -1.579 -19.931 -8.761 1 94.93 160 ASN A N 1
ATOM 1259 C CA . ASN A 1 160 ? -1.083 -18.993 -9.762 1 94.93 160 ASN A CA 1
ATOM 1260 C C . ASN A 1 160 ? -2.212 -18.15 -10.348 1 94.93 160 ASN A C 1
ATOM 1262 O O . ASN A 1 160 ? -3.32 -18.647 -10.557 1 94.93 160 ASN A O 1
ATOM 1266 N N . VAL A 1 161 ? -1.929 -16.938 -10.526 1 95.97 161 VAL A N 1
ATOM 1267 C CA . VAL A 1 161 ? -2.809 -16.044 -11.271 1 95.97 161 VAL A CA 1
ATOM 1268 C C . VAL A 1 161 ? -2.163 -15.675 -12.604 1 95.97 161 VAL A C 1
ATOM 1270 O O . VAL A 1 161 ? -1.029 -15.192 -12.638 1 95.97 161 VAL A O 1
ATOM 1273 N N . VAL A 1 162 ? -2.909 -15.932 -13.666 1 93.49 162 VAL A N 1
ATOM 1274 C CA . VAL A 1 162 ? -2.346 -15.742 -14.999 1 93.49 162 VAL A CA 1
ATOM 1275 C C . VAL A 1 162 ? -3.207 -14.759 -15.789 1 93.49 162 VAL A C 1
ATOM 1277 O O . VAL A 1 162 ? -4.438 -14.808 -15.72 1 93.49 162 VAL A O 1
ATOM 1280 N N . LEU A 1 163 ? -2.523 -13.92 -16.447 1 92.12 163 LEU A N 1
ATOM 1281 C CA . LEU A 1 163 ? -3.239 -13.077 -17.399 1 92.12 163 LEU A CA 1
ATOM 1282 C C . LEU A 1 163 ? -3.665 -13.88 -18.623 1 92.12 163 LEU A C 1
ATOM 1284 O O . LEU A 1 163 ? -2.891 -14.688 -19.141 1 92.12 163 LEU A O 1
ATOM 1288 N N . LYS A 1 164 ? -4.872 -13.613 -18.981 1 84.51 164 LYS A N 1
ATOM 1289 C CA . LYS A 1 164 ? -5.364 -14.314 -20.164 1 84.51 164 LYS A CA 1
ATOM 1290 C C . LYS A 1 164 ? -4.355 -14.242 -21.306 1 84.51 164 LYS A C 1
ATOM 1292 O O . LYS A 1 164 ? -3.76 -13.19 -21.55 1 84.51 164 LYS A O 1
ATOM 1297 N N . GLY A 1 165 ? -4.101 -15.237 -21.98 1 83.4 165 GLY A N 1
ATOM 1298 C CA . GLY A 1 165 ? -3.101 -15.33 -23.031 1 83.4 165 GLY A CA 1
ATOM 1299 C C . GLY A 1 165 ? -1.732 -15.737 -22.519 1 83.4 165 GLY A C 1
ATOM 1300 O O . GLY A 1 165 ? -0.792 -15.894 -23.301 1 83.4 165 GLY A O 1
ATOM 1301 N N . TYR A 1 166 ? -1.626 -15.93 -21.202 1 88.21 166 TYR A N 1
ATOM 1302 C CA . TYR A 1 166 ? -0.399 -16.385 -20.56 1 88.21 166 TYR A CA 1
ATOM 1303 C C . TYR A 1 166 ? 0.755 -15.433 -20.85 1 88.21 166 TYR A C 1
ATOM 1305 O O . TYR A 1 166 ? 1.855 -15.868 -21.2 1 88.21 166 TYR A O 1
ATOM 1313 N N . GLU A 1 167 ? 0.452 -14.174 -20.707 1 88.34 167 GLU A N 1
ATOM 1314 C CA . GLU A 1 167 ? 1.46 -13.137 -20.911 1 88.34 167 GLU A CA 1
ATOM 1315 C C . GLU A 1 167 ? 2.295 -12.924 -19.651 1 88.34 167 GLU A C 1
ATOM 1317 O O . GLU A 1 167 ? 3.467 -12.551 -19.733 1 88.34 167 GLU A O 1
ATOM 1322 N N . SER A 1 168 ? 1.655 -13.143 -18.588 1 93.18 168 SER A N 1
ATOM 1323 C CA . SER A 1 168 ? 2.307 -12.981 -17.293 1 93.18 168 SER A CA 1
ATOM 1324 C C . SER A 1 168 ? 1.665 -13.872 -16.235 1 93.18 168 SER A C 1
ATOM 1326 O O . SER A 1 168 ? 0.538 -14.339 -16.41 1 93.18 168 SER A O 1
ATOM 1328 N N . VAL A 1 169 ? 2.447 -14.14 -15.276 1 93.56 169 VAL A N 1
ATOM 1329 C CA . VAL A 1 169 ? 1.965 -14.98 -14.184 1 93.56 169 VAL A CA 1
ATOM 1330 C C . VAL A 1 169 ? 2.452 -14.421 -12.849 1 93.56 169 VAL A C 1
ATOM 1332 O O . VAL A 1 169 ? 3.522 -13.812 -12.776 1 93.56 169 VAL A O 1
ATOM 1335 N N . PHE A 1 170 ? 1.624 -14.534 -11.903 1 95.1 170 PHE A N 1
ATOM 1336 C CA . PHE A 1 170 ? 1.996 -14.213 -10.53 1 95.1 170 PHE A CA 1
ATOM 1337 C C . PHE A 1 170 ? 1.743 -15.401 -9.609 1 95.1 170 PHE A C 1
ATOM 1339 O O . PHE A 1 170 ? 0.639 -15.951 -9.585 1 95.1 170 PHE A O 1
ATOM 1346 N N . ILE A 1 171 ? 2.767 -15.758 -8.864 1 94.52 171 ILE A N 1
ATOM 1347 C CA . ILE A 1 171 ? 2.66 -16.876 -7.933 1 94.52 171 ILE A CA 1
ATOM 1348 C C . ILE A 1 171 ? 2.175 -16.371 -6.575 1 94.52 171 ILE A C 1
ATOM 1350 O O . ILE A 1 171 ? 2.947 -15.787 -5.811 1 94.52 171 ILE A O 1
ATOM 1354 N N . MET A 1 172 ? 0.944 -16.645 -6.256 1 95.07 172 MET A N 1
ATOM 1355 C CA . MET A 1 172 ? 0.358 -16.228 -4.985 1 95.07 172 MET A CA 1
ATOM 1356 C C . MET A 1 172 ? 0.884 -17.082 -3.836 1 95.07 172 MET A C 1
ATOM 1358 O O . MET A 1 172 ? 1.117 -16.577 -2.737 1 95.07 172 MET A O 1
ATOM 1362 N N . MET A 1 173 ? 0.983 -18.349 -4.126 1 94.19 173 MET A N 1
ATOM 1363 C CA . MET A 1 173 ? 1.329 -19.302 -3.075 1 94.19 173 MET A CA 1
ATOM 1364 C C . MET A 1 173 ? 2.041 -20.518 -3.658 1 94.19 173 MET A C 1
ATOM 1366 O O . MET A 1 173 ? 1.661 -21.017 -4.719 1 94.19 173 MET A O 1
ATOM 1370 N N . ASP A 1 174 ? 3.075 -20.905 -3.073 1 90.5 174 ASP A N 1
ATOM 1371 C CA . ASP A 1 174 ? 3.81 -22.138 -3.336 1 90.5 174 ASP A CA 1
ATOM 1372 C C . ASP A 1 174 ? 4.32 -22.762 -2.039 1 90.5 174 ASP A C 1
ATOM 1374 O O . ASP A 1 174 ? 5.43 -22.461 -1.594 1 90.5 174 ASP A O 1
ATOM 1378 N N . CYS A 1 175 ? 3.503 -23.581 -1.419 1 87.87 175 CYS A N 1
ATOM 1379 C CA . CYS A 1 175 ? 3.765 -24.055 -0.065 1 87.87 175 CYS A CA 1
ATOM 1380 C C . CYS A 1 175 ? 3.752 -25.577 -0.008 1 87.87 175 CYS A C 1
ATOM 1382 O O . CYS A 1 175 ? 2.997 -26.224 -0.736 1 87.87 175 CYS A O 1
ATOM 1384 N N . LYS A 1 176 ? 4.784 -25.929 0.694 1 78.2 176 LYS A N 1
ATOM 1385 C CA . LYS A 1 176 ? 4.784 -27.344 1.052 1 78.2 176 LYS A CA 1
ATOM 1386 C C . LYS A 1 176 ? 4.354 -27.545 2.502 1 78.2 176 LYS A C 1
ATOM 1388 O O . LYS A 1 176 ? 4.831 -26.846 3.399 1 78.2 176 LYS A O 1
ATOM 1393 N N . GLY A 1 177 ? 3.281 -27.947 2.907 1 68.55 177 GLY A N 1
ATOM 1394 C CA . GLY A 1 177 ? 3.033 -28.026 4.338 1 68.55 177 GLY A CA 1
ATOM 1395 C C . GLY A 1 177 ? 2.136 -29.187 4.724 1 68.55 177 GLY A C 1
ATOM 1396 O O . GLY A 1 177 ? 1.574 -29.86 3.857 1 68.55 177 GLY A O 1
ATOM 1397 N N . LYS A 1 178 ? 2.387 -29.462 6.061 1 57.6 178 LYS A N 1
ATOM 1398 C CA . LYS A 1 178 ? 1.37 -30.181 6.822 1 57.6 178 LYS A CA 1
ATOM 1399 C C . LYS A 1 178 ? 0.131 -29.317 7.039 1 57.6 178 LYS A C 1
ATOM 1401 O O . LYS A 1 178 ? 0.219 -28.23 7.614 1 57.6 178 LYS A O 1
ATOM 1406 N N . GLY A 1 179 ? -0.498 -28.854 6.003 1 54.62 179 GLY A N 1
ATOM 1407 C CA . GLY A 1 179 ? -1.716 -28.15 6.373 1 54.62 179 GLY A CA 1
ATOM 1408 C C . GLY A 1 179 ? -2.075 -28.309 7.838 1 54.62 179 GLY A C 1
ATOM 1409 O O . GLY A 1 179 ? -1.695 -29.295 8.472 1 54.62 179 GLY A O 1
ATOM 1410 N N . SER A 1 180 ? -1.836 -27.163 8.739 1 54.9 180 SER A N 1
ATOM 1411 C CA . SER A 1 180 ? -2.366 -27.413 10.075 1 54.9 180 SER A CA 1
ATOM 1412 C C . SER A 1 180 ? -3.736 -28.079 10.011 1 54.9 180 SER A C 1
ATOM 1414 O O . SER A 1 180 ? -4.68 -27.518 9.45 1 54.9 180 SER A O 1
ATOM 1416 N N . PHE A 1 181 ? -3.564 -29.35 9.876 1 51.36 181 PHE A N 1
ATOM 1417 C CA . PHE A 1 181 ? -4.834 -30.067 9.905 1 51.36 181 PHE A CA 1
ATOM 1418 C C . PHE A 1 181 ? -5.419 -30.076 11.312 1 51.36 181 PHE A C 1
ATOM 1420 O O . PHE A 1 181 ? -4.726 -30.409 12.276 1 51.36 181 PHE A O 1
ATOM 1427 N N . VAL A 1 182 ? -5.885 -28.852 11.869 1 48.23 182 VAL A N 1
ATOM 1428 C CA . VAL A 1 182 ? -6.579 -28.966 13.148 1 48.23 182 VAL A CA 1
ATOM 1429 C C . VAL A 1 182 ? -7.502 -30.183 13.128 1 48.23 182 VAL A C 1
ATOM 1431 O O . VAL A 1 182 ? -7.875 -30.67 12.059 1 48.23 182 VAL A O 1
ATOM 1434 N N . SER A 1 183 ? -7.706 -30.478 14.496 1 39.59 183 SER A N 1
ATOM 1435 C CA . SER A 1 183 ? -8.635 -31.535 14.882 1 39.59 183 SER A CA 1
ATOM 1436 C C . SER A 1 183 ? -9.964 -31.399 14.146 1 39.59 183 SER A C 1
ATOM 1438 O O . SER A 1 183 ? -10.654 -30.386 14.282 1 39.59 183 SER A O 1
ATOM 1440 N N . GLY A 1 184 ? -10.263 -32.371 13.223 1 49.46 184 GLY A N 1
ATOM 1441 C CA . GLY A 1 184 ? -11.457 -32.623 12.432 1 49.46 184 GLY A CA 1
ATOM 1442 C C . GLY A 1 184 ? -11.357 -32.09 11.015 1 49.46 184 GLY A C 1
ATOM 1443 O O . GLY A 1 184 ? -10.681 -31.089 10.769 1 49.46 184 GLY A O 1
ATOM 1444 N N . SER A 1 185 ? -11.177 -31.555 9.746 1 59.9 185 SER A N 1
ATOM 1445 C CA . SER A 1 185 ? -11.296 -31.937 8.342 1 59.9 185 SER A CA 1
ATOM 1446 C C . SER A 1 185 ? -10.684 -30.881 7.428 1 59.9 185 SER A C 1
ATOM 1448 O O . SER A 1 185 ? -10.237 -31.193 6.323 1 59.9 185 SER A O 1
ATOM 1450 N N . ASP A 1 186 ? -10.315 -29.544 7.737 1 71.46 186 ASP A N 1
ATOM 1451 C CA . ASP A 1 186 ? -9.988 -28.619 6.656 1 71.46 186 ASP A CA 1
ATOM 1452 C C . ASP A 1 186 ? -8.506 -28.254 6.676 1 71.46 186 ASP A C 1
ATOM 1454 O O . ASP A 1 186 ? -7.884 -28.216 7.74 1 71.46 186 ASP A O 1
ATOM 1458 N N . GLY A 1 187 ? -7.646 -28.342 5.621 1 82.26 187 GLY A N 1
ATOM 1459 C CA . GLY A 1 187 ? -6.294 -27.841 5.437 1 82.26 187 GLY A CA 1
ATOM 1460 C C . GLY A 1 187 ? -6.24 -26.348 5.175 1 82.26 187 GLY A C 1
ATOM 1461 O O . GLY A 1 187 ? -7.046 -25.818 4.407 1 82.26 187 GLY A O 1
ATOM 1462 N N . TRP A 1 188 ? -5.341 -25.71 6.008 1 87.5 188 TRP A N 1
ATOM 1463 C CA . TRP A 1 188 ? -5.195 -24.268 5.838 1 87.5 188 TRP A CA 1
ATOM 1464 C C . TRP A 1 188 ? -3.766 -23.909 5.442 1 87.5 188 TRP A C 1
ATOM 1466 O O . TRP A 1 188 ? -2.808 -24.365 6.07 1 87.5 188 TRP A O 1
ATOM 1476 N N . PHE A 1 189 ? -3.658 -23.19 4.365 1 90.96 189 PHE A N 1
ATOM 1477 C CA . PHE A 1 189 ? -2.37 -22.696 3.892 1 90.96 189 PHE A CA 1
ATOM 1478 C C . PHE A 1 189 ? -2.384 -21.176 3.774 1 90.96 189 PHE A C 1
ATOM 1480 O O . PHE A 1 189 ? -3.414 -20.583 3.444 1 90.96 189 PHE A O 1
ATOM 1487 N N . SER A 1 190 ? -1.27 -20.56 4.132 1 91.05 190 SER A N 1
ATOM 1488 C CA . SER A 1 190 ? -1.135 -19.111 4.021 1 91.05 190 SER A CA 1
ATOM 1489 C C . SER A 1 190 ? 0.269 -18.72 3.571 1 91.05 190 SER A C 1
ATOM 1491 O O . SER A 1 190 ? 1.247 -19.381 3.925 1 91.05 190 SER A O 1
ATOM 1493 N N . SER A 1 191 ? 0.301 -17.705 2.747 1 91.97 191 SER A N 1
ATOM 1494 C CA . SER A 1 191 ? 1.576 -17.176 2.273 1 91.97 191 SER A CA 1
ATOM 1495 C C . SER A 1 191 ? 1.553 -15.652 2.212 1 91.97 191 SER A C 1
ATOM 1497 O O . SER A 1 191 ? 0.629 -15.062 1.649 1 91.97 191 SER A O 1
ATOM 1499 N N . GLU A 1 192 ? 2.595 -15.019 2.719 1 87.66 192 GLU A N 1
ATOM 1500 C CA . GLU A 1 192 ? 2.697 -13.565 2.643 1 87.66 192 GLU A CA 1
ATOM 1501 C C . GLU A 1 192 ? 2.98 -13.105 1.216 1 87.66 192 GLU A C 1
ATOM 1503 O O . GLU A 1 192 ? 3.797 -13.706 0.515 1 87.66 192 GLU A O 1
ATOM 1508 N N . LEU A 1 193 ? 2.307 -12.071 0.863 1 89.44 193 LEU A N 1
ATOM 1509 C CA . LEU A 1 193 ? 2.495 -11.519 -0.474 1 89.44 193 LEU A CA 1
ATOM 1510 C C . LEU A 1 193 ? 3.523 -10.392 -0.457 1 89.44 193 LEU A C 1
ATOM 1512 O O . LEU A 1 193 ? 3.619 -9.648 0.521 1 89.44 193 LEU A O 1
ATOM 1516 N N . PRO A 1 194 ? 4.262 -10.312 -1.522 1 85.11 194 PRO A N 1
ATOM 1517 C CA . PRO A 1 194 ? 5.307 -9.286 -1.563 1 85.11 194 PRO A CA 1
ATOM 1518 C C . PRO A 1 194 ? 4.742 -7.874 -1.701 1 85.11 194 PRO A C 1
ATOM 1520 O O . PRO A 1 194 ? 3.599 -7.702 -2.134 1 85.11 194 PRO A O 1
ATOM 1523 N N . ALA A 1 195 ? 5.555 -6.9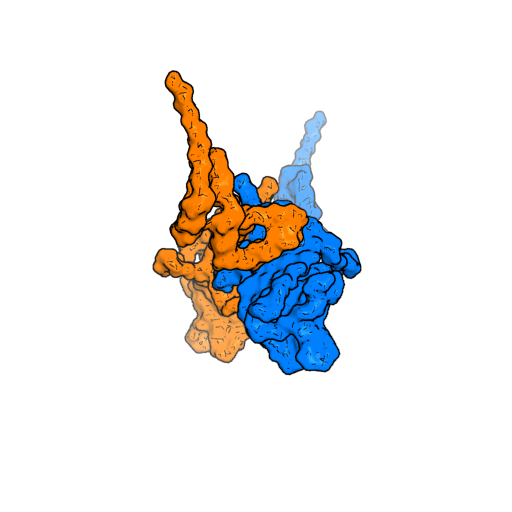15 -1.421 1 79.9 195 ALA A N 1
ATOM 1524 C CA . ALA A 1 195 ? 5.164 -5.512 -1.535 1 79.9 195 ALA A CA 1
ATOM 1525 C C . ALA A 1 195 ? 5.101 -5.077 -2.996 1 79.9 195 ALA A C 1
ATOM 1527 O O . ALA A 1 195 ? 5.947 -5.467 -3.804 1 79.9 195 ALA A O 1
ATOM 1528 N N . ALA A 1 196 ? 3.978 -4.34 -3.467 1 74.63 196 ALA A N 1
ATOM 1529 C CA . ALA A 1 196 ? 3.838 -3.841 -4.832 1 74.63 196 ALA A CA 1
ATOM 1530 C C . ALA A 1 196 ? 4.625 -2.548 -5.027 1 74.63 196 ALA A C 1
ATOM 1532 O O . ALA A 1 196 ? 4.835 -2.107 -6.159 1 74.63 196 ALA A O 1
ATOM 1533 N N . GLY A 1 197 ? 5.503 -2.043 -4.172 1 63.47 197 GLY A N 1
ATOM 1534 C CA . GLY A 1 197 ? 6.403 -0.91 -4.308 1 63.47 197 GLY A CA 1
ATOM 1535 C C . GLY A 1 197 ? 5.686 0.427 -4.303 1 63.47 197 GLY A C 1
ATOM 1536 O O . GLY A 1 197 ? 6.325 1.481 -4.303 1 63.47 197 GLY A O 1
ATOM 1537 N N . CYS A 1 198 ? 4.443 0.495 -4.738 1 60.42 198 CYS A N 1
ATOM 1538 C CA . CYS A 1 198 ? 3.814 1.809 -4.813 1 60.42 198 CYS A CA 1
ATOM 1539 C C . CYS A 1 198 ? 3.576 2.38 -3.421 1 60.42 198 CYS A C 1
ATOM 1541 O O . CYS A 1 198 ? 3.405 3.59 -3.262 1 60.42 198 CYS A O 1
ATOM 1543 N N . CYS A 1 199 ? 3.253 1.48 -2.673 1 58.03 199 CYS A N 1
ATOM 1544 C CA . CYS A 1 199 ? 2.978 2 -1.338 1 58.03 199 CYS A CA 1
ATOM 1545 C C . CYS A 1 199 ? 4.049 1.557 -0.349 1 58.03 199 CYS A C 1
ATOM 1547 O O . CYS A 1 199 ? 4.921 0.756 -0.689 1 58.03 199 CYS A O 1
ATOM 1549 N N . CYS A 1 200 ? 4.064 2.293 0.846 1 52.15 200 CYS A N 1
ATOM 1550 C CA . CYS A 1 200 ? 5.028 2.225 1.939 1 52.15 200 CYS A CA 1
ATOM 1551 C C . CYS A 1 200 ? 5.267 0.782 2.366 1 52.15 200 CYS A C 1
ATOM 1553 O O . CYS A 1 200 ? 5.878 0.531 3.406 1 52.15 200 CYS A O 1
ATOM 1555 N N . ALA A 1 201 ? 4.764 -0.188 1.597 1 49.79 201 ALA A N 1
ATOM 1556 C CA . ALA A 1 201 ? 4.832 -1.525 2.18 1 49.79 201 ALA A CA 1
ATOM 1557 C C . ALA A 1 201 ? 6.28 -1.976 2.353 1 49.79 201 ALA A C 1
ATOM 1559 O O . ALA A 1 201 ? 6.553 -2.955 3.052 1 49.79 201 ALA A O 1
ATOM 1560 N N . SER A 1 202 ? 7.204 -1.32 1.616 1 46.53 202 SER A N 1
ATOM 1561 C CA . SER A 1 202 ? 8.541 -1.9 1.691 1 46.53 202 SER A CA 1
ATOM 1562 C C . SER A 1 202 ? 9.037 -1.959 3.132 1 46.53 202 SER A C 1
ATOM 1564 O O . SER A 1 202 ? 9.777 -2.874 3.502 1 46.53 202 SER A O 1
ATOM 1566 N N . SER A 1 203 ? 8.77 -0.813 3.787 1 43.66 203 SER A N 1
ATOM 1567 C CA . SER A 1 203 ? 9.408 -0.759 5.099 1 43.66 203 SER A CA 1
ATOM 1568 C C . SER A 1 203 ? 8.843 -1.825 6.032 1 43.66 203 SER A C 1
ATOM 1570 O O . SER A 1 203 ? 9.363 -2.037 7.129 1 43.66 203 SER A O 1
ATOM 1572 N N . CYS A 1 204 ? 7.559 -2.169 5.715 1 46.72 204 CYS A N 1
ATOM 1573 C CA . CYS A 1 204 ? 7.093 -3.2 6.635 1 46.72 204 CYS A CA 1
ATOM 1574 C C . CYS A 1 204 ? 7.805 -4.523 6.378 1 46.72 204 CYS A C 1
ATOM 1576 O O . CYS A 1 204 ? 7.24 -5.593 6.614 1 46.72 204 CYS A O 1
ATOM 1578 N N . GLY A 1 205 ? 9.189 -4.364 6.026 1 49.78 205 GLY A N 1
ATOM 1579 C CA . GLY A 1 205 ? 9.905 -5.616 5.846 1 49.78 205 GLY A CA 1
ATOM 1580 C C . GLY A 1 205 ? 9.578 -6.306 4.535 1 49.78 205 GLY A C 1
ATOM 1581 O O . GLY A 1 205 ? 9.619 -7.535 4.448 1 49.78 205 GLY A O 1
ATOM 1582 N N . GLY A 1 206 ? 9.192 -5.401 3.593 1 57.42 206 GLY A N 1
ATOM 1583 C CA . GLY A 1 206 ? 8.99 -6.023 2.295 1 57.42 206 GLY A CA 1
ATOM 1584 C C . GLY A 1 206 ? 7.638 -6.698 2.16 1 57.42 206 GLY A C 1
ATOM 1585 O O . GLY A 1 206 ? 7.39 -7.415 1.189 1 57.42 206 GLY A O 1
ATOM 1586 N N . SER A 1 207 ? 6.829 -6.441 3.2 1 65.34 207 SER A N 1
ATOM 1587 C CA . SER A 1 207 ? 5.562 -7.164 3.161 1 65.34 207 SER A CA 1
ATOM 1588 C C . SER A 1 207 ? 4.444 -6.289 2.604 1 65.34 207 SER A C 1
ATOM 1590 O O . SER A 1 207 ? 4.486 -5.064 2.731 1 65.34 207 SER A O 1
ATOM 1592 N N . SER A 1 208 ? 3.573 -6.708 1.86 1 73.79 208 SER A N 1
ATOM 1593 C CA . SER A 1 208 ? 2.411 -6.058 1.264 1 73.79 208 SER A CA 1
ATOM 1594 C C . SER A 1 208 ? 1.319 -5.817 2.302 1 73.79 208 SER A C 1
ATOM 1596 O O . SER A 1 208 ? 0.41 -5.015 2.079 1 73.79 208 SER A O 1
ATOM 1598 N N . GLY A 1 209 ? 1.512 -6.416 3.493 1 78.69 209 GLY A N 1
ATOM 1599 C CA . GLY A 1 209 ? 0.404 -6.402 4.434 1 78.69 209 GLY A CA 1
ATOM 1600 C C . GLY A 1 209 ? -0.747 -7.297 4.014 1 78.69 209 GLY A C 1
ATOM 1601 O O . GLY A 1 209 ? -1.84 -7.218 4.578 1 78.69 209 GLY A O 1
ATOM 1602 N N . MET A 1 210 ? -0.522 -8.04 3.001 1 85.39 210 MET A N 1
ATOM 1603 C CA . MET A 1 210 ? -1.535 -8.964 2.498 1 85.39 210 MET A CA 1
ATOM 1604 C C . MET A 1 210 ? -1.036 -10.404 2.562 1 85.39 210 MET A C 1
ATOM 1606 O O . MET A 1 210 ? 0.17 -10.65 2.516 1 85.39 210 MET A O 1
ATOM 1610 N N . VAL A 1 211 ? -1.982 -11.282 2.642 1 90.62 211 VAL A N 1
ATOM 1611 C CA . VAL A 1 211 ? -1.675 -12.705 2.735 1 90.62 211 VAL A CA 1
ATOM 1612 C C . VAL A 1 211 ? -2.602 -13.495 1.814 1 90.62 211 VAL A C 1
ATOM 1614 O O . VAL A 1 211 ? -3.811 -13.252 1.782 1 90.62 211 VAL A O 1
ATOM 1617 N N . ALA A 1 212 ? -1.966 -14.338 1.038 1 94.45 212 ALA A N 1
ATOM 1618 C CA . ALA A 1 212 ? -2.76 -15.314 0.296 1 94.45 212 ALA A CA 1
ATOM 1619 C C . ALA A 1 212 ? -3.212 -16.455 1.202 1 94.45 212 ALA A C 1
ATOM 1621 O O . ALA A 1 212 ? -2.411 -17.015 1.953 1 94.45 212 ALA A O 1
ATOM 1622 N N . ASP A 1 213 ? -4.481 -16.744 1.123 1 94.15 213 ASP A N 1
ATOM 1623 C CA . ASP A 1 213 ? -5.102 -17.733 1.999 1 94.15 213 ASP A CA 1
ATOM 1624 C C . ASP A 1 213 ? -5.759 -18.849 1.188 1 94.15 213 ASP A C 1
ATOM 1626 O O . ASP A 1 213 ? -6.438 -18.583 0.194 1 94.15 213 ASP A O 1
ATOM 1630 N N . MET A 1 214 ? -5.479 -20.107 1.563 1 93.87 214 MET A N 1
ATOM 1631 C CA . MET A 1 214 ? -6.083 -21.265 0.91 1 93.87 214 MET A CA 1
ATOM 1632 C C . MET A 1 214 ? -6.587 -22.27 1.94 1 93.87 214 MET A C 1
ATOM 1634 O O . MET A 1 214 ? -5.847 -22.662 2.844 1 93.87 214 MET A O 1
ATOM 1638 N N . ARG A 1 215 ? -7.827 -22.658 1.746 1 91.35 215 ARG A N 1
ATOM 1639 C CA . ARG A 1 215 ? -8.433 -23.662 2.614 1 91.35 215 ARG A CA 1
ATOM 1640 C C . ARG A 1 215 ? -8.868 -24.886 1.815 1 91.35 215 ARG A C 1
ATOM 1642 O O . ARG A 1 215 ? -9.563 -24.759 0.805 1 91.35 215 ARG A O 1
ATOM 1649 N N . LEU A 1 216 ? -8.433 -25.978 2.224 1 89.44 216 LEU A N 1
ATOM 1650 C CA . LEU A 1 216 ? -8.908 -27.245 1.677 1 89.44 216 LEU A CA 1
ATOM 1651 C C . LEU A 1 216 ? -10.026 -27.824 2.538 1 89.44 216 LEU A C 1
ATOM 1653 O O . LEU A 1 216 ? -9.807 -28.159 3.704 1 89.44 216 LEU A O 1
ATOM 1657 N N . VAL A 1 217 ? -11.149 -27.813 1.936 1 85.19 217 VAL A N 1
ATOM 1658 C CA . VAL A 1 217 ? -12.285 -28.398 2.64 1 85.19 217 VAL A CA 1
ATOM 1659 C C . VAL A 1 217 ? -12.363 -29.893 2.343 1 85.19 217 VAL A C 1
ATOM 1661 O O . VAL A 1 217 ? -12.453 -30.298 1.181 1 85.19 217 VAL A O 1
ATOM 1664 N N . MET A 1 218 ? -12.352 -30.573 3.416 1 82.32 218 MET A N 1
ATOM 1665 C CA . MET A 1 218 ? -12.306 -32.025 3.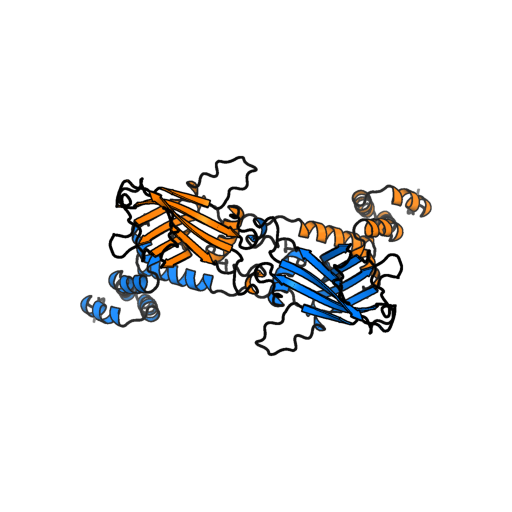271 1 82.32 218 MET A CA 1
ATOM 1666 C C . MET A 1 218 ? -13.698 -32.631 3.419 1 82.32 218 MET A C 1
ATOM 1668 O O . MET A 1 218 ? -14.552 -32.073 4.11 1 82.32 218 MET A O 1
ATOM 1672 N N . GLY A 1 219 ? -13.835 -33.473 2.436 1 75 219 GLY A N 1
ATOM 1673 C CA . GLY A 1 219 ? -15.023 -34.304 2.544 1 75 219 GLY A CA 1
ATOM 1674 C C . GLY A 1 219 ? -14.721 -35.79 2.477 1 75 219 GLY A C 1
ATOM 1675 O O . GLY A 1 219 ? -13.572 -36.186 2.272 1 75 219 GLY A O 1
ATOM 1676 N N . GLY A 1 220 ? -15.697 -36.749 2.635 1 66.08 220 GLY A N 1
ATOM 1677 C CA . GLY A 1 220 ? -15.578 -38.181 2.413 1 66.08 220 GLY A CA 1
ATOM 1678 C C . GLY A 1 220 ? -16.181 -39.01 3.531 1 66.08 220 GLY A C 1
ATOM 1679 O O . GLY A 1 220 ? -16.544 -38.476 4.582 1 66.08 220 GLY A O 1
ATOM 1680 N N . GLU A 1 221 ? -16.582 -40.106 3.155 1 59.37 221 GLU A N 1
ATOM 1681 C CA . GLU A 1 221 ? -17.201 -41.141 3.977 1 59.37 221 GLU A CA 1
ATOM 1682 C C . GLU A 1 221 ? -16.158 -42.118 4.513 1 59.37 221 GLU A C 1
ATOM 1684 O O . GLU A 1 221 ? -15.323 -42.619 3.757 1 59.37 221 GLU A O 1
ATOM 1689 N N . GLY A 1 222 ? -15.967 -42.485 5.699 1 56.22 222 GLY A N 1
ATOM 1690 C CA . GLY A 1 222 ? -15.114 -43.482 6.325 1 56.22 222 GLY A CA 1
ATOM 1691 C C . GLY A 1 222 ? -13.683 -43.014 6.506 1 56.22 222 GLY A C 1
ATOM 1692 O O . GLY A 1 222 ? -13.443 -41.907 6.994 1 56.22 222 GLY A O 1
ATOM 1693 N N . ARG A 1 223 ? -12.605 -43.91 6.102 1 56.08 223 ARG A N 1
ATOM 1694 C CA . ARG A 1 223 ? -11.181 -43.745 6.372 1 56.08 223 ARG A CA 1
ATOM 1695 C C . ARG A 1 223 ? -10.509 -42.916 5.282 1 56.08 223 ARG A C 1
ATOM 1697 O O . ARG A 1 223 ? -9.349 -42.522 5.42 1 56.08 223 ARG A O 1
ATOM 1704 N N . ARG A 1 224 ? -11.203 -42.539 4.078 1 64.87 224 ARG A N 1
ATOM 1705 C CA . ARG A 1 224 ? -10.534 -41.792 3.018 1 64.87 224 ARG A CA 1
ATOM 1706 C C . ARG A 1 224 ? -10.939 -40.322 3.045 1 64.87 224 ARG A C 1
ATOM 1708 O O . ARG A 1 224 ? -12.121 -39.995 2.916 1 64.87 224 ARG A O 1
ATOM 1715 N N . THR A 1 225 ? -10.161 -39.381 3.459 1 73.48 225 THR A N 1
ATOM 1716 C CA . THR A 1 225 ? -10.391 -37.94 3.457 1 73.48 225 THR A CA 1
ATOM 1717 C C . THR A 1 225 ? -9.994 -37.332 2.115 1 73.48 225 THR A C 1
ATOM 1719 O O . THR A 1 225 ? -8.871 -37.529 1.646 1 73.48 225 THR A O 1
ATOM 1722 N N . VAL A 1 226 ? -11.031 -36.91 1.346 1 79.72 226 VAL A N 1
ATOM 1723 C CA . VAL A 1 226 ? -10.778 -36.326 0.033 1 79.72 226 VAL A CA 1
ATOM 1724 C C . VAL A 1 226 ? -11.066 -34.827 0.069 1 79.72 226 VAL A C 1
ATOM 1726 O O . VAL A 1 226 ? -11.878 -34.364 0.873 1 79.72 226 VAL A O 1
ATOM 1729 N N . VAL A 1 227 ? -10.353 -34.06 -0.738 1 83.63 227 VAL A N 1
ATOM 1730 C CA . VAL A 1 227 ? -10.624 -32.632 -0.87 1 83.63 227 VAL A CA 1
ATOM 1731 C C . VAL A 1 227 ? -11.882 -32.42 -1.709 1 83.63 227 VAL A C 1
ATOM 1733 O O . VAL A 1 227 ? -11.963 -32.887 -2.848 1 83.63 227 VAL A O 1
ATOM 1736 N N . GLU A 1 228 ? -12.837 -31.792 -1.183 1 83.71 228 GLU A N 1
ATOM 1737 C CA . GLU A 1 228 ? -14.087 -31.533 -1.891 1 83.71 228 GLU A CA 1
ATOM 1738 C C . GLU A 1 228 ? -14.1 -30.13 -2.492 1 83.71 228 GLU A C 1
ATOM 1740 O O . GLU A 1 228 ? -14.725 -29.9 -3.529 1 83.71 228 GLU A O 1
ATOM 1745 N N . ARG A 1 229 ? -13.444 -29.299 -1.74 1 88.93 229 ARG A N 1
ATOM 1746 C CA . ARG A 1 229 ? -13.479 -27.899 -2.149 1 88.93 229 ARG A CA 1
ATOM 1747 C C . ARG A 1 229 ? -12.19 -27.183 -1.76 1 88.93 229 ARG A C 1
ATOM 1749 O O . ARG A 1 229 ? -11.599 -27.478 -0.719 1 88.93 229 ARG A O 1
ATOM 1756 N N . VAL A 1 230 ? -11.773 -26.321 -2.602 1 91.79 230 VAL A N 1
ATOM 1757 C CA . VAL A 1 230 ? -10.649 -25.439 -2.305 1 91.79 230 VAL A CA 1
ATOM 1758 C C . VAL A 1 230 ? -11.123 -23.987 -2.286 1 91.79 230 VAL A C 1
ATOM 1760 O O . VAL A 1 230 ? -11.713 -23.507 -3.257 1 91.79 230 VAL A O 1
ATOM 1763 N N . SER A 1 231 ? -10.93 -23.315 -1.188 1 93.47 231 SER A N 1
ATOM 1764 C CA . SER A 1 231 ? -11.258 -21.9 -1.046 1 93.47 231 SER A CA 1
ATOM 1765 C C . SER A 1 231 ? -9.998 -21.043 -0.994 1 93.47 231 SER A C 1
ATOM 1767 O O . SER A 1 231 ? -9.088 -21.315 -0.209 1 93.47 231 SER A O 1
ATOM 1769 N N . VAL A 1 232 ? -10.007 -20.063 -1.879 1 95.97 232 VAL A N 1
ATOM 1770 C CA . VAL A 1 232 ? -8.84 -19.187 -1.886 1 95.97 232 VAL A CA 1
ATOM 1771 C C . VAL A 1 232 ? -9.283 -17.736 -1.715 1 95.97 232 VAL A C 1
ATOM 1773 O O . VAL A 1 232 ? -10.43 -17.391 -2.009 1 95.97 232 VAL A O 1
ATOM 1776 N N . GLY A 1 233 ? -8.404 -16.921 -1.149 1 94.94 233 GLY A N 1
ATOM 1777 C CA . GLY A 1 233 ? -8.648 -15.499 -0.966 1 94.94 233 GLY A CA 1
ATOM 1778 C C . GLY A 1 233 ? -7.414 -14.734 -0.527 1 94.94 233 GLY A C 1
ATOM 1779 O O . GLY A 1 233 ? -6.341 -15.318 -0.362 1 94.94 233 GLY A O 1
ATOM 1780 N N . VAL A 1 234 ? -7.607 -13.473 -0.477 1 92.68 234 VAL A N 1
ATOM 1781 C CA . VAL A 1 234 ? -6.546 -12.587 -0.01 1 92.68 234 VAL A CA 1
ATOM 1782 C C . VAL A 1 234 ? -7.004 -11.848 1.245 1 92.68 234 VAL A C 1
ATOM 1784 O O . VAL A 1 234 ? -8.08 -11.244 1.26 1 92.68 234 VAL A O 1
ATOM 1787 N N . LEU A 1 235 ? -6.157 -11.915 2.287 1 88.7 235 LEU A N 1
ATOM 1788 C CA . LEU A 1 235 ? -6.466 -11.284 3.566 1 88.7 235 LEU A CA 1
ATOM 1789 C C . LEU A 1 235 ? -5.548 -10.093 3.819 1 88.7 235 LEU A C 1
ATOM 1791 O O . LEU A 1 235 ? -4.369 -10.124 3.459 1 88.7 235 LEU A O 1
ATOM 1795 N N . SER A 1 236 ? -6.12 -9.106 4.449 1 84.17 236 SER A N 1
ATOM 1796 C CA . SER A 1 236 ? -5.302 -8.028 4.996 1 84.17 236 SER A CA 1
ATOM 1797 C C . SER A 1 236 ? -4.739 -8.401 6.363 1 84.17 236 SER A C 1
ATOM 1799 O O . SER A 1 236 ? -5.48 -8.836 7.248 1 84.17 236 SER A O 1
ATOM 1801 N N . ILE A 1 237 ? -3.52 -8.194 6.513 1 80.4 237 ILE A N 1
ATOM 1802 C CA . ILE A 1 237 ? -2.892 -8.534 7.784 1 80.4 237 ILE A CA 1
ATOM 1803 C C . ILE A 1 237 ? -3.37 -7.572 8.87 1 80.4 237 ILE A C 1
ATOM 1805 O O . ILE A 1 237 ? -3.382 -7.918 10.053 1 80.4 237 ILE A O 1
ATOM 1809 N N . VAL A 1 238 ? -3.769 -6.454 8.485 1 75.15 238 VAL A N 1
ATOM 1810 C CA . VAL A 1 238 ? -4.174 -5.431 9.443 1 75.15 238 VAL A CA 1
ATOM 1811 C C . VAL A 1 238 ? -5.517 -5.807 10.065 1 75.15 238 VAL A C 1
ATOM 1813 O O . VAL A 1 238 ? -5.672 -5.777 11.288 1 75.15 238 VAL A O 1
ATOM 1816 N N . SER A 1 239 ? -6.419 -6.193 9.267 1 76.83 239 SER A N 1
ATOM 1817 C CA . SER A 1 239 ? -7.768 -6.448 9.763 1 76.83 239 SER A CA 1
ATOM 1818 C C . SER A 1 239 ? -8.056 -7.943 9.837 1 76.83 239 SER A C 1
ATOM 1820 O O . SER A 1 239 ? -9.02 -8.363 10.481 1 76.83 239 SER A O 1
ATOM 1822 N N . TRP A 1 240 ? -7.304 -8.754 9.205 1 84.25 240 TRP A N 1
ATOM 1823 C CA . TRP A 1 240 ? -7.525 -10.188 9.054 1 84.25 240 TRP A CA 1
ATOM 1824 C C . TRP A 1 240 ? -8.878 -10.465 8.408 1 84.25 240 TRP A C 1
ATOM 1826 O O . TRP A 1 240 ? -9.612 -11.353 8.847 1 84.25 240 TRP A O 1
ATOM 1836 N N . ARG A 1 241 ? -9.206 -9.565 7.537 1 86.15 241 ARG A N 1
ATOM 1837 C CA . ARG A 1 241 ? -10.387 -9.736 6.697 1 86.15 241 ARG A CA 1
ATOM 1838 C C . ARG A 1 241 ? -10.002 -9.838 5.225 1 86.15 241 ARG A C 1
ATOM 1840 O O . ARG A 1 241 ? -8.977 -9.296 4.807 1 86.15 241 ARG A O 1
ATOM 1847 N N . TYR A 1 242 ? -10.859 -10.543 4.474 1 89.71 242 TYR A N 1
ATOM 1848 C CA . TYR A 1 242 ? -10.623 -10.633 3.038 1 89.71 242 TYR A CA 1
ATOM 1849 C C . TYR A 1 242 ? -10.753 -9.266 2.376 1 89.71 242 TYR A C 1
ATOM 1851 O O . TYR A 1 242 ? -11.635 -8.48 2.73 1 89.71 242 TYR A O 1
ATOM 1859 N N . VAL A 1 243 ? -9.867 -9.056 1.432 1 87.21 243 VAL A N 1
ATOM 1860 C CA . VAL A 1 243 ? -9.885 -7.768 0.747 1 87.21 243 VAL A CA 1
ATOM 1861 C C . VAL A 1 243 ? -10.934 -7.786 -0.362 1 87.21 243 VAL A C 1
ATOM 1863 O O . VAL A 1 243 ? -11.402 -8.853 -0.765 1 87.21 243 VAL A O 1
ATOM 1866 N N . GLY A 1 244 ? -11.287 -6.619 -0.777 1 86.18 244 GLY A N 1
ATOM 1867 C CA . GLY A 1 244 ? -12.206 -6.52 -1.9 1 86.18 244 GLY A CA 1
ATOM 1868 C C . GLY A 1 244 ? -11.574 -6.903 -3.224 1 86.18 244 GLY A C 1
ATOM 1869 O O . GLY A 1 244 ? -10.349 -6.887 -3.361 1 86.18 244 GLY A O 1
ATOM 1870 N N . VAL A 1 245 ? -12.391 -7.217 -4.195 1 88.93 245 VAL A N 1
ATOM 1871 C CA . VAL A 1 245 ? -11.919 -7.637 -5.51 1 88.93 245 VAL A CA 1
ATOM 1872 C C . VAL A 1 245 ? -11.091 -6.521 -6.143 1 88.93 245 VAL A C 1
ATOM 1874 O O . VAL A 1 245 ? -10.024 -6.775 -6.706 1 88.93 245 VAL A O 1
ATOM 1877 N N . ASP A 1 246 ? -11.58 -5.343 -6.028 1 85.8 246 ASP A N 1
ATOM 1878 C CA . ASP A 1 246 ? -10.86 -4.224 -6.628 1 85.8 246 ASP A CA 1
ATOM 1879 C C . ASP A 1 246 ? -9.468 -4.075 -6.017 1 85.8 246 ASP A C 1
ATOM 1881 O O . ASP A 1 246 ? -8.501 -3.79 -6.726 1 85.8 246 ASP A O 1
ATOM 1885 N N . ASP A 1 247 ? -9.388 -4.288 -4.784 1 84.21 247 ASP A N 1
ATOM 1886 C CA . ASP A 1 247 ? -8.1 -4.185 -4.106 1 84.21 247 ASP A CA 1
ATOM 1887 C C . ASP A 1 247 ? -7.158 -5.304 -4.545 1 84.21 247 ASP A C 1
ATOM 1889 O O . ASP A 1 247 ? -5.965 -5.073 -4.753 1 84.21 247 ASP A O 1
ATOM 1893 N N . GLY A 1 248 ? -7.74 -6.434 -4.618 1 87.64 248 GLY A N 1
ATOM 1894 C CA . GLY A 1 248 ? -6.938 -7.539 -5.121 1 87.64 248 GLY A CA 1
ATOM 1895 C C . GLY A 1 248 ? -6.425 -7.31 -6.53 1 87.64 248 GLY A C 1
ATOM 1896 O O . GLY A 1 248 ? -5.267 -7.608 -6.83 1 87.64 248 GLY A O 1
ATOM 1897 N N . LEU A 1 249 ? -7.277 -6.725 -7.338 1 89.63 249 LEU A N 1
ATOM 1898 C CA . LEU A 1 249 ? -6.901 -6.46 -8.722 1 89.63 249 LEU A CA 1
ATOM 1899 C C . LEU A 1 249 ? -5.845 -5.362 -8.798 1 89.63 249 LEU A C 1
ATOM 1901 O O . LEU A 1 249 ? -4.915 -5.443 -9.604 1 89.63 249 LEU A O 1
ATOM 1905 N N . ARG A 1 250 ? -5.967 -4.369 -7.994 1 86.16 250 ARG A N 1
ATOM 1906 C CA . ARG A 1 250 ? -4.974 -3.3 -7.956 1 86.16 250 ARG A CA 1
ATOM 1907 C C . ARG A 1 250 ? -3.604 -3.839 -7.56 1 86.16 250 ARG A C 1
ATOM 1909 O O . ARG A 1 250 ? -2.585 -3.433 -8.123 1 86.16 250 ARG A O 1
ATOM 1916 N N . TYR A 1 251 ? -3.642 -4.742 -6.652 1 85.47 251 TYR A N 1
ATOM 1917 C CA . TYR A 1 251 ? -2.396 -5.364 -6.219 1 85.47 251 TYR A CA 1
ATOM 1918 C C . TYR A 1 251 ? -1.784 -6.196 -7.34 1 85.47 251 TYR A C 1
ATOM 1920 O O . TYR A 1 251 ? -0.595 -6.064 -7.641 1 85.47 251 TYR A O 1
ATOM 1928 N N . LEU A 1 252 ? -2.624 -7.03 -7.953 1 90.35 252 LEU A N 1
ATOM 1929 C CA . LEU A 1 252 ? -2.143 -7.973 -8.957 1 90.35 252 LEU A CA 1
ATOM 1930 C C . LEU A 1 252 ? -1.635 -7.238 -10.193 1 90.35 252 LEU A C 1
ATOM 1932 O O . LEU A 1 252 ? -0.712 -7.707 -10.863 1 90.35 252 LEU A O 1
ATOM 1936 N N . GLN A 1 253 ? -2.206 -6.111 -10.472 1 88.32 253 GLN A N 1
ATOM 1937 C CA . GLN A 1 253 ? -1.834 -5.395 -11.687 1 88.32 253 GLN A CA 1
ATOM 1938 C C . GLN A 1 253 ? -0.371 -4.965 -11.646 1 88.32 253 GLN A C 1
ATOM 1940 O O . GLN A 1 253 ? 0.267 -4.816 -12.691 1 88.32 253 GLN A O 1
ATOM 1945 N N . HIS A 1 254 ? 0.153 -4.79 -10.461 1 83.69 254 HIS A N 1
ATOM 1946 C CA . HIS A 1 254 ? 1.55 -4.399 -10.308 1 83.69 254 HIS A CA 1
ATOM 1947 C C . HIS A 1 254 ? 2.486 -5.496 -10.803 1 83.69 254 HIS A C 1
ATOM 1949 O O . HIS A 1 254 ? 3.563 -5.208 -11.33 1 83.69 254 HIS A O 1
ATOM 1955 N N . PHE A 1 255 ? 2.052 -6.678 -10.695 1 89.5 255 PHE A N 1
ATOM 1956 C CA . PHE A 1 255 ? 2.922 -7.805 -11.011 1 89.5 255 PHE A CA 1
ATOM 1957 C C . PHE A 1 255 ? 2.581 -8.385 -12.378 1 89.5 255 PHE A C 1
ATOM 1959 O O . PHE A 1 255 ? 3.413 -9.046 -13.003 1 89.5 255 PHE A O 1
ATOM 1966 N N . LEU A 1 256 ? 1.367 -8.143 -12.774 1 91.62 256 LEU A N 1
ATOM 1967 C CA . LEU A 1 256 ? 0.924 -8.776 -14.012 1 91.62 256 LEU A CA 1
ATOM 1968 C C . LEU A 1 256 ? 1.078 -7.825 -15.194 1 91.62 256 LEU A C 1
ATOM 1970 O O . LEU A 1 256 ? 1.268 -8.266 -16.33 1 91.62 256 LEU A O 1
ATOM 1974 N N . GLU A 1 257 ? 0.787 -6.512 -14.888 1 83.11 257 GLU A N 1
ATOM 1975 C CA . GLU A 1 257 ? 0.863 -5.575 -16.005 1 83.11 257 GLU A CA 1
ATOM 1976 C C . GLU A 1 257 ? 2.302 -5.137 -16.261 1 83.11 257 GLU A C 1
ATOM 1978 O O . GLU A 1 257 ? 3.021 -4.772 -15.328 1 83.11 257 GLU A O 1
ATOM 1983 N N . PRO A 1 258 ? 2.811 -5.428 -17.484 1 61.58 258 PRO A N 1
ATOM 1984 C CA . PRO A 1 258 ? 4.156 -4.972 -17.843 1 61.58 258 PRO A CA 1
ATOM 1985 C C . PRO A 1 258 ? 4.324 -3.461 -17.702 1 61.58 258 PRO A C 1
ATOM 1987 O O . PRO A 1 258 ? 3.36 -2.71 -17.872 1 61.58 258 PRO A O 1
ATOM 1990 N N . CYS A 1 259 ? 4.973 -2.978 -16.627 1 52.87 259 CYS A N 1
ATOM 1991 C CA . CYS A 1 259 ? 5.224 -1.543 -16.558 1 52.87 259 CYS A CA 1
ATOM 1992 C C . CYS A 1 259 ? 5.443 -0.96 -17.949 1 52.87 259 CYS A C 1
ATOM 1994 O O . CYS A 1 259 ? 6.18 -1.529 -18.756 1 52.87 259 CYS A O 1
ATOM 1996 N N . GLY A 1 260 ? 4.463 -0.552 -18.647 1 39.33 260 GLY A N 1
ATOM 1997 C CA . GLY A 1 260 ? 4.865 0.141 -19.86 1 39.33 260 GLY A CA 1
ATOM 1998 C C . GLY A 1 260 ? 6.207 0.838 -19.732 1 39.33 260 GLY A C 1
ATOM 1999 O O . GLY A 1 260 ? 6.395 1.677 -18.848 1 39.33 260 GLY A O 1
ATOM 2000 N N . VAL A 1 261 ? 7.371 0.128 -20.061 1 29.9 261 VAL A N 1
ATOM 2001 C CA . VAL A 1 261 ? 8.455 0.992 -20.516 1 29.9 261 VAL A CA 1
ATOM 2002 C C . VAL A 1 261 ? 7.924 1.994 -21.538 1 29.9 261 VAL A C 1
ATOM 2004 O O . VAL A 1 261 ? 7.135 1.635 -22.416 1 29.9 261 VAL A O 1
ATOM 2007 N N . MET B 1 1 ? 31.168 -24.311 -56.102 1 27.56 1 MET B N 1
ATOM 2008 C CA . MET B 1 1 ? 31.411 -24.891 -54.784 1 27.56 1 MET B CA 1
ATOM 2009 C C . MET B 1 1 ? 30.307 -24.503 -53.807 1 27.56 1 MET B C 1
ATOM 2011 O O . MET B 1 1 ? 30.273 -23.372 -53.319 1 27.56 1 MET B O 1
ATOM 2015 N N . THR B 1 2 ? 29.06 -24.935 -54.06 1 33.31 2 THR B N 1
ATOM 2016 C CA . THR B 1 2 ? 27.788 -24.759 -53.369 1 33.31 2 THR B CA 1
ATOM 2017 C C . THR B 1 2 ? 27.903 -25.187 -51.908 1 33.31 2 THR B C 1
ATOM 2019 O O . THR B 1 2 ? 28.152 -26.358 -51.616 1 33.31 2 THR B O 1
ATOM 2022 N N . THR B 1 3 ? 28.605 -24.414 -51.053 1 36.03 3 THR B N 1
ATOM 2023 C CA . THR B 1 3 ? 28.666 -24.653 -49.615 1 36.03 3 THR B CA 1
ATOM 2024 C C . THR B 1 3 ? 27.294 -25.045 -49.073 1 36.03 3 THR B C 1
ATOM 2026 O O . THR B 1 3 ? 26.355 -24.248 -49.111 1 36.03 3 THR B O 1
ATOM 2029 N N . SER B 1 4 ? 26.863 -26.298 -49.315 1 36.91 4 SER B N 1
ATOM 2030 C CA . SER B 1 4 ? 25.725 -26.936 -48.662 1 36.91 4 SER B CA 1
ATOM 2031 C C . SER B 1 4 ? 25.67 -26.585 -47.179 1 36.91 4 SER B C 1
ATOM 2033 O O . SER B 1 4 ? 26.63 -26.824 -46.443 1 36.91 4 SER B O 1
ATOM 2035 N N . THR B 1 5 ? 25.375 -25.372 -46.868 1 40.07 5 THR B N 1
ATOM 2036 C CA . THR B 1 5 ? 25.015 -24.977 -45.511 1 40.07 5 THR B CA 1
ATOM 2037 C C . THR B 1 5 ? 24.25 -26.093 -44.807 1 40.07 5 THR B C 1
ATOM 2039 O O . THR B 1 5 ? 23.089 -26.356 -45.128 1 40.07 5 THR B O 1
ATOM 2042 N N . GLN B 1 6 ? 24.853 -27.32 -44.771 1 38.08 6 GLN B N 1
ATOM 2043 C CA . GLN B 1 6 ? 24.312 -28.412 -43.969 1 38.08 6 GLN B CA 1
ATOM 2044 C C . GLN B 1 6 ? 23.7 -27.891 -42.672 1 38.08 6 GLN B C 1
ATOM 2046 O O . GLN B 1 6 ? 24.341 -27.141 -41.934 1 38.08 6 GLN B O 1
ATOM 2051 N N . ASP B 1 7 ? 22.507 -27.532 -42.684 1 43.54 7 ASP B N 1
ATOM 2052 C CA . ASP B 1 7 ? 21.629 -27.319 -41.538 1 43.54 7 ASP B CA 1
ATOM 2053 C C . ASP B 1 7 ? 22.017 -28.224 -40.372 1 43.54 7 ASP B C 1
ATOM 2055 O O . ASP B 1 7 ? 21.862 -29.445 -40.448 1 43.54 7 ASP B O 1
ATOM 2059 N N . THR B 1 8 ? 23.285 -28.236 -39.919 1 41.62 8 THR B N 1
ATOM 2060 C CA . THR B 1 8 ? 23.828 -28.994 -38.797 1 41.62 8 THR B CA 1
ATOM 2061 C C . THR B 1 8 ? 22.772 -29.19 -37.714 1 41.62 8 THR B C 1
ATOM 2063 O O . THR B 1 8 ? 22.425 -28.247 -37 1 41.62 8 THR B O 1
ATOM 2066 N N . ILE B 1 9 ? 21.647 -29.82 -38.034 1 46.59 9 ILE B N 1
ATOM 2067 C CA . ILE B 1 9 ? 20.756 -30.378 -37.022 1 46.59 9 ILE B CA 1
ATOM 2068 C C . ILE B 1 9 ? 21.578 -31.033 -35.915 1 46.59 9 ILE B C 1
ATOM 2070 O O . ILE B 1 9 ? 22.365 -31.946 -36.176 1 46.59 9 ILE B O 1
ATOM 2074 N N . ILE B 1 10 ? 22.16 -30.41 -34.992 1 52.02 10 ILE B N 1
ATOM 2075 C CA . ILE B 1 10 ? 22.758 -31.035 -33.817 1 52.02 10 ILE B CA 1
ATOM 2076 C C . ILE B 1 10 ? 21.993 -32.31 -33.466 1 52.02 10 ILE B C 1
ATOM 2078 O O . ILE B 1 10 ? 20.771 -32.283 -33.303 1 52.02 10 ILE B O 1
ATOM 2082 N N . PRO B 1 11 ? 22.524 -33.49 -33.669 1 51.83 11 PRO B N 1
ATOM 2083 C CA . PRO B 1 11 ? 21.869 -34.754 -33.324 1 51.83 11 PRO B CA 1
ATOM 2084 C C . PRO B 1 11 ? 21.203 -34.717 -31.951 1 51.83 11 PRO B C 1
ATOM 2086 O O . PRO B 1 11 ? 21.712 -34.073 -31.03 1 51.83 11 PRO B O 1
ATOM 2089 N N . TRP B 1 12 ? 19.963 -34.937 -31.929 1 51.91 12 TRP B N 1
ATOM 2090 C CA . TRP B 1 12 ? 19.147 -35.038 -30.723 1 51.91 12 TRP B CA 1
ATOM 2091 C C . TRP B 1 12 ? 19.931 -35.686 -29.588 1 51.91 12 TRP B C 1
ATOM 2093 O O . TRP B 1 12 ? 19.729 -35.354 -28.417 1 51.91 12 TRP B O 1
ATOM 2103 N N . GLN B 1 13 ? 20.842 -36.601 -30.006 1 53.52 13 GLN B N 1
ATOM 2104 C CA . GLN B 1 13 ? 21.61 -37.34 -29.009 1 53.52 13 GLN B CA 1
ATOM 2105 C C . GLN B 1 13 ? 22.547 -36.414 -28.239 1 53.52 13 GLN B C 1
ATOM 2107 O O . GLN B 1 13 ? 22.779 -36.612 -27.044 1 53.52 13 GLN B O 1
ATOM 2112 N N . VAL B 1 14 ? 23.028 -35.521 -28.83 1 53.2 14 VAL B N 1
ATOM 2113 C CA . VAL B 1 14 ? 23.953 -34.599 -28.18 1 53.2 14 VAL B CA 1
ATOM 2114 C C . VAL B 1 14 ? 23.175 -33.618 -27.305 1 53.2 14 VAL B C 1
ATOM 2116 O O . VAL B 1 14 ? 23.658 -33.199 -26.251 1 53.2 14 VAL B O 1
ATOM 2119 N N . LEU B 1 15 ? 21.957 -33.395 -27.734 1 56.74 15 LEU B N 1
ATOM 2120 C CA . LEU B 1 15 ? 21.122 -32.466 -26.981 1 56.74 15 LEU B CA 1
ATOM 2121 C C . LEU B 1 15 ? 20.845 -32.998 -25.579 1 56.74 15 LEU B C 1
ATOM 2123 O O . LEU B 1 15 ? 20.816 -32.231 -24.614 1 56.74 15 LEU B O 1
ATOM 2127 N N . ASP B 1 16 ? 20.723 -34.326 -25.548 1 56.3 16 ASP B N 1
ATOM 2128 C CA . ASP B 1 16 ? 20.498 -34.934 -24.24 1 56.3 16 ASP B CA 1
ATOM 2129 C C . ASP B 1 16 ? 21.682 -34.686 -23.307 1 56.3 16 ASP B C 1
ATOM 2131 O O . ASP B 1 16 ? 21.503 -34.528 -22.098 1 56.3 16 ASP B O 1
ATOM 2135 N N . LEU B 1 17 ? 22.822 -34.741 -23.925 1 54.45 17 LEU B N 1
ATOM 2136 C CA . LEU B 1 17 ? 24.025 -34.521 -23.13 1 54.45 17 LEU B CA 1
ATOM 2137 C C . LEU B 1 17 ? 24.134 -33.062 -22.7 1 54.45 17 LEU B C 1
ATOM 2139 O O . LEU B 1 17 ? 24.647 -32.766 -21.619 1 54.45 17 LEU B O 1
ATOM 2143 N N . VAL B 1 18 ? 23.685 -32.247 -23.435 1 57.24 18 VAL B N 1
ATOM 2144 C CA . VAL B 1 18 ? 23.863 -30.821 -23.184 1 57.24 18 VAL B CA 1
ATOM 2145 C C . VAL B 1 18 ? 22.808 -30.335 -22.193 1 57.24 18 VAL B C 1
ATOM 2147 O O . VAL B 1 18 ? 23.075 -29.451 -21.376 1 57.24 18 VAL B O 1
ATOM 2150 N N . VAL B 1 19 ? 21.687 -31.072 -22.152 1 58.51 19 VAL B N 1
ATOM 2151 C CA . VAL B 1 19 ? 20.558 -30.667 -21.322 1 58.51 19 VAL B CA 1
ATOM 2152 C C . VAL B 1 19 ? 20.983 -30.628 -19.855 1 58.51 19 VAL B C 1
ATOM 2154 O O . VAL B 1 19 ? 20.569 -29.74 -19.106 1 58.51 19 VAL B O 1
ATOM 2157 N N . ASN B 1 20 ? 21.755 -31.707 -19.575 1 57.27 20 ASN B N 1
ATOM 2158 C CA . ASN B 1 20 ? 22.129 -31.828 -18.17 1 57.27 20 ASN B CA 1
ATOM 2159 C C . ASN B 1 20 ? 23.195 -30.806 -17.784 1 57.27 20 ASN B C 1
ATOM 2161 O O . ASN B 1 20 ? 23.485 -30.622 -16.601 1 57.27 20 ASN B O 1
ATOM 2165 N N . ILE B 1 21 ? 23.715 -30.113 -18.808 1 60.18 21 ILE B N 1
ATOM 2166 C CA . ILE B 1 21 ? 24.895 -29.325 -18.47 1 60.18 21 ILE B CA 1
ATOM 2167 C C . ILE B 1 21 ? 24.58 -27.837 -18.61 1 60.18 21 ILE B C 1
ATOM 2169 O O . ILE B 1 21 ? 25.236 -26.996 -17.991 1 60.18 21 ILE B O 1
ATOM 2173 N N . LEU B 1 22 ? 23.571 -27.526 -19.386 1 72.34 22 LEU B N 1
ATOM 2174 C CA . LEU B 1 22 ? 23.55 -26.092 -19.649 1 72.34 22 LEU B CA 1
ATOM 2175 C C . LEU B 1 22 ? 22.571 -25.383 -18.72 1 72.34 22 LEU B C 1
ATOM 2177 O O . LEU B 1 22 ? 21.474 -25.887 -18.465 1 72.34 22 LEU B O 1
ATOM 2181 N N . ASP B 1 23 ? 23.072 -24.364 -18.116 1 82.73 23 ASP B N 1
ATOM 2182 C CA . ASP B 1 23 ? 22.233 -23.496 -17.295 1 82.73 23 ASP B CA 1
ATOM 2183 C C . ASP B 1 23 ? 21.251 -22.707 -18.157 1 82.73 23 ASP B C 1
ATOM 2185 O O . ASP B 1 23 ? 21.468 -22.538 -19.359 1 82.73 23 ASP B O 1
ATOM 2189 N N . PRO B 1 24 ? 20.149 -22.39 -17.727 1 85.7 24 PRO B N 1
ATOM 2190 C CA . PRO B 1 24 ? 19.067 -21.737 -18.467 1 85.7 24 PRO B CA 1
ATOM 2191 C C . PRO B 1 24 ? 19.54 -20.516 -19.251 1 85.7 24 PRO B C 1
ATOM 2193 O O . PRO B 1 24 ? 19.093 -20.289 -20.378 1 85.7 24 PRO B O 1
ATOM 2196 N N . LYS B 1 25 ? 20.4 -19.809 -18.671 1 86.11 25 LYS B N 1
ATOM 2197 C CA . LYS B 1 25 ? 20.898 -18.617 -19.351 1 86.11 25 LYS B CA 1
ATOM 2198 C C . LYS B 1 25 ? 21.642 -18.986 -20.631 1 86.11 25 LYS B C 1
ATOM 2200 O O . LYS B 1 25 ? 21.457 -18.346 -21.669 1 86.11 25 LYS B O 1
ATOM 2205 N N . THR B 1 26 ? 22.442 -19.935 -20.527 1 83.08 26 THR B N 1
ATOM 2206 C CA . THR B 1 26 ? 23.212 -20.389 -21.681 1 83.08 26 THR B CA 1
ATOM 2207 C C . THR B 1 26 ? 22.29 -20.957 -22.756 1 83.08 26 THR B C 1
ATOM 2209 O O . THR B 1 26 ? 22.484 -20.7 -23.946 1 83.08 26 THR B O 1
ATOM 2212 N N . LEU B 1 27 ? 21.293 -21.678 -22.344 1 84.71 27 LEU B N 1
ATOM 2213 C CA . LEU B 1 27 ? 20.341 -22.256 -23.285 1 84.71 27 LEU B CA 1
ATOM 2214 C C . LEU B 1 27 ? 19.574 -21.164 -24.022 1 84.71 27 LEU B C 1
ATOM 2216 O O . LEU B 1 27 ? 19.393 -21.24 -25.24 1 84.71 27 LEU B O 1
ATOM 2220 N N . ALA B 1 28 ? 19.164 -20.182 -23.239 1 84.62 28 ALA B N 1
ATOM 2221 C CA . ALA B 1 28 ? 18.416 -19.076 -23.832 1 84.62 28 ALA B CA 1
ATOM 2222 C C . ALA B 1 28 ? 19.271 -18.314 -24.841 1 84.62 28 ALA B C 1
ATOM 2224 O O . ALA B 1 28 ? 18.799 -17.964 -25.925 1 84.62 28 ALA B O 1
ATOM 2225 N N . THR B 1 29 ? 20.53 -18.117 -24.505 1 84.83 29 THR B N 1
ATOM 2226 C CA . THR B 1 29 ? 21.442 -17.411 -25.398 1 84.83 29 THR B CA 1
ATOM 2227 C C . THR B 1 29 ? 21.708 -18.23 -26.657 1 84.83 29 THR B C 1
ATOM 2229 O O . THR B 1 29 ? 21.752 -17.684 -27.762 1 84.83 29 THR B O 1
ATOM 2232 N N . ALA B 1 30 ? 21.868 -19.453 -26.474 1 81.82 30 ALA B N 1
ATOM 2233 C CA . ALA B 1 30 ? 22.141 -20.345 -27.598 1 81.82 30 ALA B CA 1
ATOM 2234 C C . ALA B 1 30 ? 20.963 -20.381 -28.568 1 81.82 30 ALA B C 1
ATOM 2236 O O . ALA B 1 30 ? 21.152 -20.526 -29.778 1 81.82 30 ALA B O 1
ATOM 2237 N N . SER B 1 31 ? 19.771 -20.204 -28.041 1 82.45 31 SER B N 1
ATOM 2238 C CA . SER B 1 31 ? 18.579 -20.251 -28.881 1 82.45 31 SER B CA 1
ATOM 2239 C C . SER B 1 31 ? 18.484 -19.019 -29.775 1 82.45 31 SER B C 1
ATOM 2241 O O . SER B 1 31 ? 17.721 -19.005 -30.743 1 82.45 31 SER B O 1
ATOM 2243 N N . CYS B 1 32 ? 19.288 -18.005 -29.433 1 86.7 32 CYS B N 1
ATOM 2244 C CA . CYS B 1 32 ? 19.191 -16.747 -30.165 1 86.7 32 CYS B CA 1
ATOM 2245 C C . CYS B 1 32 ? 20.22 -16.689 -31.288 1 86.7 32 CYS B C 1
ATOM 2247 O O . CYS B 1 32 ? 20.281 -15.707 -32.029 1 86.7 32 CYS B O 1
ATOM 2249 N N . VAL B 1 33 ? 21.02 -17.677 -31.62 1 83.09 33 VAL B N 1
ATOM 2250 C CA . VAL B 1 33 ? 22.156 -17.654 -32.536 1 83.09 33 VAL B CA 1
ATOM 2251 C C . VAL B 1 33 ? 21.667 -17.844 -33.97 1 83.09 33 VAL B C 1
ATOM 2253 O O . VAL B 1 33 ? 22.135 -17.165 -34.887 1 83.09 33 VAL B O 1
ATOM 2256 N N . SER B 1 34 ? 20.741 -18.731 -34.284 1 84.82 34 SER B N 1
ATOM 2257 C CA . SER B 1 34 ? 20.174 -19.016 -35.598 1 84.82 34 SER B CA 1
ATOM 2258 C C . SER B 1 34 ? 18.829 -19.725 -35.478 1 84.82 34 SER B C 1
ATOM 2260 O O . SER B 1 34 ? 18.423 -20.115 -34.381 1 84.82 34 SER B O 1
ATOM 2262 N N . LYS B 1 35 ? 18.213 -19.881 -36.504 1 86.1 35 LYS B N 1
ATOM 2263 C CA . LYS B 1 35 ? 16.915 -20.55 -36.513 1 86.1 35 LYS B CA 1
ATOM 2264 C C . LYS B 1 35 ? 17.051 -22.018 -36.121 1 86.1 35 LYS B C 1
ATOM 2266 O O . LYS B 1 35 ? 16.185 -22.566 -35.435 1 86.1 35 LYS B O 1
ATOM 2271 N N . SER B 1 36 ? 18.116 -22.66 -36.626 1 80.72 36 SER B N 1
ATOM 2272 C CA . SER B 1 36 ? 18.352 -24.062 -36.296 1 80.72 36 SER B CA 1
ATOM 2273 C C . SER B 1 36 ? 18.612 -24.243 -34.805 1 80.72 36 SER B C 1
ATOM 2275 O O . SER B 1 36 ? 18.073 -25.16 -34.182 1 80.72 36 SER B O 1
ATOM 2277 N N . TRP B 1 37 ? 19.361 -23.281 -34.253 1 80.35 37 TRP B N 1
ATOM 2278 C CA . TRP B 1 37 ? 19.647 -23.314 -32.823 1 80.35 37 TRP B CA 1
ATOM 2279 C C . TRP B 1 37 ? 18.382 -23.067 -32.009 1 80.35 37 TRP B C 1
ATOM 2281 O O . TRP B 1 37 ? 18.164 -23.707 -30.978 1 80.35 37 TRP B O 1
ATOM 2291 N N . TYR B 1 38 ? 17.647 -22.248 -32.521 1 83.97 38 TYR B N 1
ATOM 2292 C CA . TYR B 1 38 ? 16.413 -21.934 -31.809 1 83.97 38 TYR B CA 1
ATOM 2293 C C . TYR B 1 38 ? 15.532 -23.17 -31.673 1 83.97 38 TYR B C 1
ATOM 2295 O O . TYR B 1 38 ? 15.044 -23.476 -30.583 1 83.97 38 TYR B O 1
ATOM 2303 N N . SER B 1 39 ? 15.412 -23.864 -32.776 1 84.74 39 SER B N 1
ATOM 2304 C CA . SER B 1 39 ? 14.536 -25.031 -32.792 1 84.74 39 SER B CA 1
ATOM 2305 C C . SER B 1 39 ? 15.034 -26.108 -31.834 1 84.74 39 SER B C 1
ATOM 2307 O O . SER B 1 39 ? 14.238 -26.743 -31.138 1 84.74 39 SER B O 1
ATOM 2309 N N . THR B 1 40 ? 16.298 -26.242 -31.767 1 80.92 40 THR B N 1
ATOM 2310 C CA . THR B 1 40 ? 16.871 -27.309 -30.954 1 80.92 40 THR B CA 1
ATOM 2311 C C . THR B 1 40 ? 16.951 -26.889 -29.489 1 80.92 40 THR B C 1
ATOM 2313 O O . THR B 1 40 ? 16.588 -27.658 -28.597 1 80.92 40 THR B O 1
ATOM 2316 N N . MET B 1 41 ? 17.321 -25.604 -29.313 1 84.64 41 MET B N 1
ATOM 2317 C CA . MET B 1 41 ? 17.619 -25.152 -27.957 1 84.64 41 MET B CA 1
ATOM 2318 C C . MET B 1 41 ? 16.346 -24.726 -27.234 1 84.64 41 MET B C 1
ATOM 2320 O O . MET B 1 41 ? 16.345 -24.567 -26.012 1 84.64 41 MET B O 1
ATOM 2324 N N . SER B 1 42 ? 15.305 -24.624 -27.92 1 84.68 42 SER B N 1
ATOM 2325 C CA . SER B 1 42 ? 14.034 -24.261 -27.302 1 84.68 42 SER B CA 1
ATOM 2326 C C . SER B 1 42 ? 13.121 -25.474 -27.162 1 84.68 42 SER B C 1
ATOM 2328 O O . SER B 1 42 ? 11.929 -25.332 -26.88 1 84.68 42 SER B O 1
ATOM 2330 N N . SER B 1 43 ? 13.686 -26.661 -27.388 1 85.94 43 SER B N 1
ATOM 2331 C CA . SER B 1 43 ? 12.881 -27.878 -27.362 1 85.94 43 SER B CA 1
ATOM 2332 C C . SER B 1 43 ? 12.369 -28.172 -25.956 1 85.94 43 SER B C 1
ATOM 2334 O O . SER B 1 43 ? 13.042 -27.87 -24.968 1 85.94 43 SER B O 1
ATOM 2336 N N . ASP B 1 44 ? 11.226 -28.785 -25.816 1 87.49 44 ASP B N 1
ATOM 2337 C CA . ASP B 1 44 ? 10.611 -29.122 -24.535 1 87.49 44 ASP B CA 1
ATOM 2338 C C . ASP B 1 44 ? 11.474 -30.113 -23.756 1 87.49 44 ASP B C 1
ATOM 2340 O O . ASP B 1 44 ? 11.507 -30.08 -22.524 1 87.49 44 ASP B O 1
ATOM 2344 N N . HIS B 1 45 ? 12.153 -30.86 -24.485 1 83.17 45 HIS B N 1
ATOM 2345 C CA . HIS B 1 45 ? 12.988 -31.865 -23.836 1 83.17 45 HIS B CA 1
ATOM 2346 C C . HIS B 1 45 ? 14.08 -31.214 -22.994 1 83.17 45 HIS B C 1
ATOM 2348 O O . HIS B 1 45 ? 14.373 -31.674 -21.888 1 83.17 45 HIS B O 1
ATOM 2354 N N . LEU B 1 46 ? 14.546 -30.118 -23.469 1 83.65 46 LEU B N 1
ATOM 2355 C CA . LEU B 1 46 ? 15.641 -29.452 -22.771 1 83.65 46 LEU B CA 1
ATOM 2356 C C . LEU B 1 46 ? 15.116 -28.614 -21.611 1 83.65 46 LEU B C 1
ATOM 2358 O O . LEU B 1 46 ? 15.762 -28.521 -20.565 1 83.65 46 LEU B O 1
ATOM 2362 N N . TRP B 1 47 ? 13.954 -28.1 -21.817 1 89.58 47 TRP B N 1
ATOM 2363 C CA . TRP B 1 47 ? 13.49 -27.096 -20.865 1 89.58 47 TRP B CA 1
ATOM 2364 C C . TRP B 1 47 ? 12.564 -27.719 -19.824 1 89.58 47 TRP B C 1
ATOM 2366 O O . TRP B 1 47 ? 12.283 -27.109 -18.79 1 89.58 47 TRP B O 1
ATOM 2376 N N . GLU B 1 48 ? 12.154 -28.92 -20.057 1 88.37 48 GLU B N 1
ATOM 2377 C CA . GLU B 1 48 ? 11.234 -29.565 -19.125 1 88.37 48 GLU B CA 1
ATOM 2378 C C . GLU B 1 48 ? 11.857 -29.701 -17.739 1 88.37 48 GLU B C 1
ATOM 2380 O O . GLU B 1 48 ? 11.257 -29.297 -16.741 1 88.37 48 GLU B O 1
ATOM 2385 N N . ASN B 1 49 ? 13.05 -30.195 -17.705 1 86.07 49 ASN B N 1
ATOM 2386 C CA . ASN B 1 49 ? 13.704 -30.401 -16.417 1 86.07 49 ASN B CA 1
ATOM 2387 C C . ASN B 1 49 ? 14.005 -29.075 -15.723 1 86.07 49 ASN B C 1
ATOM 2389 O O . ASN B 1 49 ? 13.892 -28.97 -14.501 1 86.07 49 ASN B O 1
ATOM 2393 N N . LEU B 1 50 ? 14.427 -28.13 -16.469 1 87.58 50 LEU B N 1
ATOM 2394 C CA . LEU B 1 50 ? 14.722 -26.814 -15.912 1 87.58 50 LEU B CA 1
ATOM 2395 C C . LEU B 1 50 ? 13.468 -26.181 -15.318 1 87.58 50 LEU B C 1
ATOM 2397 O O . LEU B 1 50 ? 13.512 -25.612 -14.225 1 87.58 50 LEU B O 1
ATOM 2401 N N . CYS B 1 51 ? 12.425 -26.296 -16.04 1 89.52 51 CYS B N 1
ATOM 2402 C CA . CYS B 1 51 ? 11.162 -25.73 -15.579 1 89.52 51 CYS B CA 1
ATOM 2403 C C . CYS B 1 51 ? 10.662 -26.454 -14.335 1 89.52 51 CYS B C 1
ATOM 2405 O O . CYS B 1 51 ? 10.244 -25.817 -13.366 1 89.52 51 CYS B O 1
ATOM 2407 N N . MET B 1 52 ? 10.787 -27.74 -14.351 1 86.92 52 MET B N 1
ATOM 2408 C CA . MET B 1 52 ? 10.311 -28.535 -13.223 1 86.92 52 MET B CA 1
ATOM 2409 C C . MET B 1 52 ? 11.14 -28.259 -11.974 1 86.92 52 MET B C 1
ATOM 2411 O O . MET B 1 52 ? 10.608 -28.239 -10.862 1 86.92 52 MET B O 1
ATOM 2415 N N . ALA B 1 53 ? 12.378 -27.994 -12.16 1 86.16 53 ALA B N 1
ATOM 2416 C CA . ALA B 1 53 ? 13.285 -27.773 -11.037 1 86.16 53 ALA B CA 1
ATOM 2417 C C . ALA B 1 53 ? 13.095 -26.38 -10.444 1 86.16 53 ALA B C 1
ATOM 2419 O O . ALA B 1 53 ? 13.216 -26.193 -9.231 1 86.16 53 ALA B O 1
ATOM 2420 N N . ASN B 1 54 ? 12.827 -25.455 -11.31 1 87.88 54 ASN B N 1
ATOM 2421 C CA . ASN B 1 54 ? 12.816 -24.073 -10.845 1 87.88 54 ASN B CA 1
ATOM 2422 C C . ASN B 1 54 ? 11.393 -23.556 -10.654 1 87.88 54 ASN B C 1
ATOM 2424 O O . ASN B 1 54 ? 11.15 -22.689 -9.813 1 87.88 54 ASN B O 1
ATOM 2428 N N . PHE B 1 55 ? 10.503 -24.026 -11.506 1 90.08 55 PHE B N 1
ATOM 2429 C CA . PHE B 1 55 ? 9.129 -23.537 -11.508 1 90.08 55 PHE B CA 1
ATOM 2430 C C . PHE B 1 55 ? 8.143 -24.693 -11.625 1 90.08 55 PHE B C 1
ATOM 2432 O O . PHE B 1 55 ? 7.311 -24.717 -12.534 1 90.08 55 PHE B O 1
ATOM 2439 N N . SER B 1 56 ? 8.22 -25.57 -10.736 1 85.67 56 SER B N 1
ATOM 2440 C CA . SER B 1 56 ? 7.404 -26.779 -10.77 1 85.67 56 SER B CA 1
ATOM 2441 C C . SER B 1 56 ? 5.919 -26.442 -10.838 1 85.67 56 SER B C 1
ATOM 2443 O O . SER B 1 56 ? 5.158 -27.107 -11.545 1 85.67 56 SER B O 1
ATOM 2445 N N . SER B 1 57 ? 5.592 -25.38 -10.174 1 85.15 57 SER B N 1
ATOM 2446 C CA . SER B 1 57 ? 4.183 -25.002 -10.146 1 85.15 57 SER B CA 1
ATOM 2447 C C . SER B 1 57 ? 3.707 -24.538 -11.519 1 85.15 57 SER B C 1
ATOM 2449 O O . SER B 1 57 ? 2.548 -24.747 -11.883 1 85.15 57 SER B O 1
ATOM 2451 N N . LEU B 1 58 ? 4.578 -24.004 -12.274 1 88.79 58 LEU B N 1
ATOM 2452 C CA . LEU B 1 58 ? 4.22 -23.517 -13.602 1 88.79 58 LEU B CA 1
ATOM 2453 C C . LEU B 1 58 ? 4.217 -24.655 -14.616 1 88.79 58 LEU B C 1
ATOM 2455 O O . LEU B 1 58 ? 3.465 -24.62 -15.593 1 88.79 58 LEU B O 1
ATOM 2459 N N . ALA B 1 59 ? 5.054 -25.605 -14.331 1 85.94 59 ALA B N 1
ATOM 2460 C CA . ALA B 1 59 ? 5.114 -26.748 -15.24 1 85.94 59 ALA B CA 1
ATOM 2461 C C . ALA B 1 59 ? 3.758 -27.442 -15.339 1 85.94 59 ALA B C 1
ATOM 2463 O O . ALA B 1 59 ? 3.38 -27.93 -16.406 1 85.94 59 ALA B O 1
ATOM 2464 N N . HIS B 1 60 ? 3.053 -27.336 -14.27 1 79.64 60 HIS B N 1
ATOM 2465 C CA . HIS B 1 60 ? 1.744 -27.978 -14.248 1 79.64 60 HIS B CA 1
ATOM 2466 C C . HIS B 1 60 ? 0.725 -27.179 -15.054 1 79.64 60 HIS B C 1
ATOM 2468 O O . HIS B 1 60 ? -0.337 -27.697 -15.407 1 79.64 60 HIS B O 1
ATOM 2474 N N . LEU B 1 61 ? 1.084 -25.965 -15.365 1 82.24 61 LEU B N 1
ATOM 2475 C CA . LEU B 1 61 ? 0.185 -25.117 -16.141 1 82.24 61 LEU B CA 1
ATOM 2476 C C . LEU B 1 61 ? 0.082 -25.609 -17.581 1 82.24 61 LEU B C 1
ATOM 2478 O O . LEU B 1 61 ? -0.866 -25.269 -18.292 1 82.24 61 LEU B O 1
ATOM 2482 N N . ARG B 1 62 ? 1.065 -26.355 -18.023 1 80.54 62 ARG B N 1
ATOM 2483 C CA . ARG B 1 62 ? 1.054 -26.891 -19.381 1 80.54 62 ARG B CA 1
ATOM 2484 C C . ARG B 1 62 ? -0.234 -27.66 -19.655 1 80.54 62 ARG B C 1
ATOM 2486 O O . ARG B 1 62 ? -0.794 -27.573 -20.75 1 80.54 62 ARG B O 1
ATOM 2493 N N . LEU B 1 63 ? -0.706 -28.305 -18.578 1 71.94 63 LEU B N 1
ATOM 2494 C CA . LEU B 1 63 ? -1.898 -29.133 -18.728 1 71.94 63 LEU B CA 1
ATOM 2495 C C . LEU B 1 63 ? -3.163 -28.288 -18.621 1 71.94 63 LEU B C 1
ATOM 2497 O O . LEU B 1 63 ? -4.227 -28.694 -19.093 1 71.94 63 LEU B O 1
ATOM 2501 N N . ALA B 1 64 ? -2.997 -27.137 -18.033 1 71.36 64 ALA B N 1
ATOM 2502 C CA . ALA B 1 64 ? -4.148 -26.278 -17.769 1 71.36 64 ALA B CA 1
ATOM 2503 C C . ALA B 1 64 ? -4.445 -25.376 -18.964 1 71.36 64 ALA B C 1
ATOM 2505 O O . ALA B 1 64 ? -5.584 -24.943 -19.155 1 71.36 64 ALA B O 1
ATOM 2506 N N . ALA B 1 65 ? -3.4 -25.164 -19.787 1 72.11 65 ALA B N 1
ATOM 2507 C CA . ALA B 1 65 ? -3.545 -24.205 -20.879 1 72.11 65 ALA B CA 1
ATOM 2508 C C . ALA B 1 65 ? -4.293 -24.823 -22.056 1 72.11 65 ALA B C 1
ATOM 2510 O O . ALA B 1 65 ? -4.195 -26.029 -22.299 1 72.11 65 ALA B O 1
ATOM 2511 N N . THR B 1 66 ? -5.188 -24.018 -22.645 1 70.84 66 THR B N 1
ATOM 2512 C CA . THR B 1 66 ? -5.91 -24.458 -23.834 1 70.84 66 THR B CA 1
ATOM 2513 C C . THR B 1 66 ? -4.937 -24.858 -24.939 1 70.84 66 THR B C 1
ATOM 2515 O O . THR B 1 66 ? -5.162 -25.844 -25.644 1 70.84 66 THR B O 1
ATOM 2518 N N . THR B 1 67 ? -3.912 -24.073 -25.044 1 75.7 67 THR B N 1
ATOM 2519 C CA . THR B 1 67 ? -2.837 -24.405 -25.973 1 75.7 67 THR B CA 1
ATOM 2520 C C . THR B 1 67 ? -1.569 -24.791 -25.218 1 75.7 67 THR B C 1
ATOM 2522 O O . THR B 1 67 ? -1.151 -24.089 -24.295 1 75.7 67 THR B O 1
ATOM 2525 N N . PRO B 1 68 ? -1.15 -25.945 -25.541 1 79.06 68 PRO B N 1
ATOM 2526 C CA . PRO B 1 68 ? 0.042 -26.376 -24.807 1 79.06 68 PRO B CA 1
ATOM 2527 C C . PRO B 1 68 ? 1.168 -25.347 -24.854 1 79.06 68 PRO B C 1
ATOM 2529 O O . PRO B 1 68 ? 1.505 -24.843 -25.929 1 79.06 68 PRO B O 1
ATOM 2532 N N . LEU B 1 69 ? 1.549 -24.929 -23.726 1 87.38 69 LEU B N 1
ATOM 2533 C CA . LEU B 1 69 ? 2.691 -24.028 -23.62 1 87.38 69 LEU B CA 1
ATOM 2534 C C . LEU B 1 69 ? 4 -24.81 -23.591 1 87.38 69 LEU B C 1
ATOM 2536 O O . LEU B 1 69 ? 4.071 -25.888 -22.996 1 87.38 69 LEU B O 1
ATOM 2540 N N . SER B 1 70 ? 4.913 -24.346 -24.353 1 89.31 70 SER B N 1
ATOM 2541 C CA . SER B 1 70 ? 6.231 -24.971 -24.303 1 89.31 70 SER B CA 1
ATOM 2542 C C . SER B 1 70 ? 6.906 -24.731 -22.957 1 89.31 70 SER B C 1
ATOM 2544 O O . SER B 1 70 ? 6.589 -23.764 -22.261 1 89.31 70 SER B O 1
ATOM 2546 N N . TYR B 1 71 ? 7.717 -25.604 -22.562 1 89.98 71 TYR B N 1
ATOM 2547 C CA . TYR B 1 71 ? 8.446 -25.449 -21.308 1 89.98 71 TYR B CA 1
ATOM 2548 C C . TYR B 1 71 ? 9.367 -24.236 -21.36 1 89.98 71 TYR B C 1
ATOM 2550 O O . TYR B 1 71 ? 9.604 -23.584 -20.34 1 89.98 71 TYR B O 1
ATOM 2558 N N . HIS B 1 72 ? 9.868 -24.002 -22.493 1 88.87 72 HIS B N 1
ATOM 2559 C CA . HIS B 1 72 ? 10.689 -22.81 -22.67 1 88.87 72 HIS B CA 1
ATOM 2560 C C . HIS B 1 72 ? 9.906 -21.546 -22.335 1 88.87 72 HIS B C 1
ATOM 2562 O O . HIS B 1 72 ? 10.411 -20.664 -21.637 1 88.87 72 HIS B O 1
ATOM 2568 N N . ARG B 1 73 ? 8.715 -21.478 -22.77 1 88.69 73 ARG B N 1
ATOM 2569 C CA . ARG B 1 73 ? 7.854 -20.332 -22.497 1 88.69 73 ARG B CA 1
ATOM 2570 C C . ARG B 1 73 ? 7.479 -20.269 -21.02 1 88.69 73 ARG B C 1
ATOM 2572 O O . ARG B 1 73 ? 7.461 -19.191 -20.424 1 88.69 73 ARG B O 1
ATOM 2579 N N . LEU B 1 74 ? 7.174 -21.397 -20.493 1 91.85 74 LEU B N 1
ATOM 2580 C CA . LEU B 1 74 ? 6.813 -21.457 -19.081 1 91.85 74 LEU B CA 1
ATOM 2581 C C . LEU B 1 74 ? 7.973 -21 -18.203 1 91.85 74 LEU B C 1
ATOM 2583 O O . LEU B 1 74 ? 7.769 -20.286 -17.219 1 91.85 74 LEU B O 1
ATOM 2587 N N . PHE B 1 75 ? 9.104 -21.426 -18.596 1 91.11 75 PHE B N 1
ATOM 2588 C CA . PHE B 1 75 ? 10.285 -20.988 -17.861 1 91.11 75 PHE B CA 1
ATOM 2589 C C . PHE B 1 75 ? 10.445 -19.475 -17.946 1 91.11 75 PHE B C 1
ATOM 2591 O O . PHE B 1 75 ? 10.758 -18.822 -16.949 1 91.11 75 PHE B O 1
ATOM 2598 N N . GLY B 1 76 ? 10.269 -18.973 -19.115 1 90.97 76 GLY B N 1
ATOM 2599 C CA . GLY B 1 76 ? 10.319 -17.529 -19.282 1 90.97 76 GLY B CA 1
ATOM 2600 C C . GLY B 1 76 ? 9.298 -16.795 -18.434 1 90.97 76 GLY B C 1
ATOM 2601 O O . GLY B 1 76 ? 9.604 -15.756 -17.845 1 90.97 76 GLY B O 1
ATOM 2602 N N . LEU B 1 77 ? 8.13 -17.328 -18.406 1 91.8 77 LEU B N 1
ATOM 2603 C CA . LEU B 1 77 ? 7.07 -16.762 -17.579 1 91.8 77 LEU B CA 1
ATOM 2604 C C . LEU B 1 77 ? 7.467 -16.768 -16.107 1 91.8 77 LEU B C 1
ATOM 2606 O O . LEU B 1 77 ? 7.265 -15.778 -15.4 1 91.8 77 LEU B O 1
ATOM 2610 N N . GLY B 1 78 ? 7.962 -17.844 -15.72 1 92.7 78 GLY B N 1
ATOM 2611 C CA . GLY B 1 78 ? 8.414 -17.957 -14.342 1 92.7 78 GLY B CA 1
ATOM 2612 C C . GLY B 1 78 ? 9.537 -16.995 -14.001 1 92.7 78 GLY B C 1
ATOM 2613 O O . GLY B 1 78 ? 9.528 -16.375 -12.936 1 92.7 78 GLY B O 1
ATOM 2614 N N . GLN B 1 79 ? 10.46 -16.885 -14.913 1 91.79 79 GLN B N 1
ATOM 2615 C CA . GLN B 1 79 ? 11.586 -15.983 -14.696 1 91.79 79 GLN B CA 1
ATOM 2616 C C . GLN B 1 79 ? 11.118 -14.533 -14.603 1 91.79 79 GLN B C 1
ATOM 2618 O O . GLN 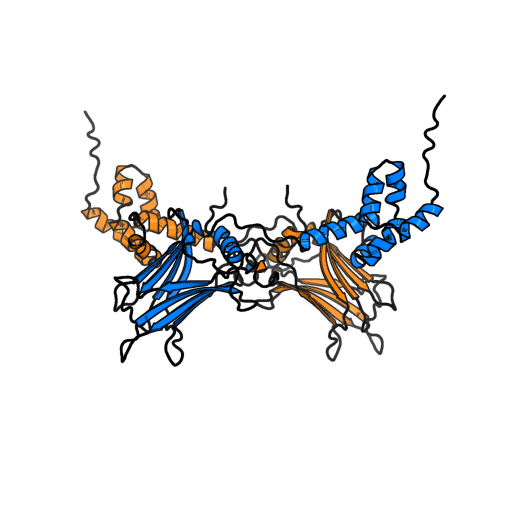B 1 79 ? 11.578 -13.781 -13.74 1 91.79 79 GLN B O 1
ATOM 2623 N N . THR B 1 80 ? 10.245 -14.167 -15.457 1 91.17 80 THR B N 1
ATOM 2624 C CA . THR B 1 80 ? 9.702 -12.813 -15.437 1 91.17 80 THR B CA 1
ATOM 2625 C C . THR B 1 80 ? 8.923 -12.562 -14.149 1 91.17 80 THR B C 1
ATOM 2627 O O . THR B 1 80 ? 9.042 -11.495 -13.543 1 91.17 80 THR B O 1
ATOM 2630 N N . ALA B 1 81 ? 8.159 -13.488 -13.746 1 92.33 81 ALA B N 1
ATOM 2631 C CA . ALA B 1 81 ? 7.395 -13.371 -12.506 1 92.33 81 ALA B CA 1
ATOM 2632 C C . ALA B 1 81 ? 8.321 -13.211 -11.304 1 92.33 81 ALA B C 1
ATOM 2634 O O . ALA B 1 81 ? 8.063 -12.391 -10.419 1 92.33 81 ALA B O 1
ATOM 2635 N N . LYS B 1 82 ? 9.318 -13.977 -11.318 1 90.7 82 LYS B N 1
ATOM 2636 C CA . LYS B 1 82 ? 10.287 -13.893 -10.228 1 90.7 82 LYS B CA 1
ATOM 2637 C C . LYS B 1 82 ? 10.953 -12.52 -10.19 1 90.7 82 LYS B C 1
ATOM 2639 O O . LYS B 1 82 ? 11.099 -11.925 -9.12 1 90.7 82 LYS B O 1
ATOM 2644 N N . LYS B 1 83 ? 11.319 -12.052 -11.291 1 88.32 83 LYS B N 1
ATOM 2645 C CA . LYS B 1 83 ? 11.95 -10.738 -11.376 1 88.32 83 LYS B CA 1
ATOM 2646 C C . LYS B 1 83 ? 11.004 -9.641 -10.897 1 88.32 83 LYS B C 1
ATOM 2648 O O . LYS B 1 83 ? 11.419 -8.72 -10.19 1 88.32 83 LYS B O 1
ATOM 2653 N N . ARG B 1 84 ? 9.801 -9.726 -11.217 1 86.45 84 ARG B N 1
ATOM 2654 C CA . ARG B 1 84 ? 8.81 -8.726 -10.833 1 86.45 84 ARG B CA 1
ATOM 2655 C C . ARG B 1 84 ? 8.527 -8.783 -9.335 1 86.45 84 ARG B C 1
ATOM 2657 O O . ARG B 1 84 ? 8.299 -7.75 -8.701 1 86.45 84 ARG B O 1
ATOM 2664 N N . ARG B 1 85 ? 8.519 -9.956 -8.87 1 87.18 85 ARG B N 1
ATOM 2665 C CA . ARG B 1 85 ? 8.27 -10.154 -7.446 1 87.18 85 ARG B CA 1
ATOM 2666 C C . ARG B 1 85 ? 9.402 -9.572 -6.606 1 87.18 85 ARG B C 1
ATOM 2668 O O . ARG B 1 85 ? 9.174 -9.094 -5.492 1 87.18 85 ARG B O 1
ATOM 2675 N N . GLU B 1 86 ? 10.552 -9.514 -7.158 1 83.84 86 GLU B N 1
ATOM 2676 C CA . GLU B 1 86 ? 11.726 -9.079 -6.406 1 83.84 86 GLU B CA 1
ATOM 2677 C C . GLU B 1 86 ? 12.077 -7.628 -6.722 1 83.84 86 GLU B C 1
ATOM 2679 O O . GLU B 1 86 ? 13.016 -7.072 -6.148 1 83.84 86 GLU B O 1
ATOM 2684 N N . LYS B 1 87 ? 11.357 -7.051 -7.589 1 79.59 87 LYS B N 1
ATOM 2685 C CA . LYS B 1 87 ? 11.652 -5.667 -7.949 1 79.59 87 LYS B CA 1
ATOM 2686 C C . LYS B 1 87 ? 11.418 -4.729 -6.768 1 79.59 87 LYS B C 1
ATOM 2688 O O . LYS B 1 87 ? 10.335 -4.724 -6.179 1 79.59 87 LYS B O 1
ATOM 2693 N N . PRO B 1 88 ? 12.425 -3.941 -6.433 1 74.86 88 PRO B N 1
ATOM 2694 C CA . PRO B 1 88 ? 12.248 -2.973 -5.348 1 74.86 88 PRO B CA 1
ATOM 2695 C C . PRO B 1 88 ? 11.302 -1.834 -5.722 1 74.86 88 PRO B C 1
ATOM 2697 O O . PRO B 1 88 ? 11.088 -1.569 -6.907 1 74.86 88 PRO B O 1
ATOM 2700 N N . PRO B 1 89 ? 10.774 -1.249 -4.762 1 76.23 89 PRO B N 1
ATOM 2701 C CA . PRO B 1 89 ? 9.904 -0.108 -5.054 1 76.23 89 PRO B CA 1
ATOM 2702 C C . PRO B 1 89 ? 10.647 1.044 -5.726 1 76.23 89 PRO B C 1
ATOM 2704 O O . PRO B 1 89 ? 11.866 1.163 -5.585 1 76.23 89 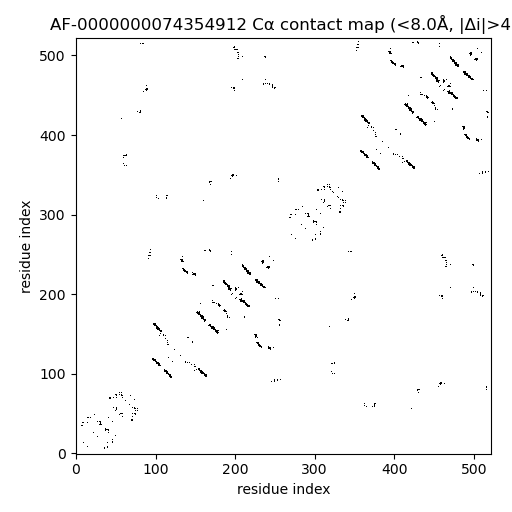PRO B O 1
ATOM 2707 N N . SER B 1 90 ? 9.897 1.782 -6.478 1 76.72 90 SER B N 1
ATOM 2708 C CA . SER B 1 90 ? 10.485 2.93 -7.16 1 76.72 90 SER B CA 1
ATOM 2709 C C . SER B 1 90 ? 10.947 3.988 -6.163 1 76.72 90 SER B C 1
ATOM 2711 O O . SER B 1 90 ? 10.398 4.095 -5.064 1 76.72 90 SER B O 1
ATOM 2713 N N . LYS B 1 91 ? 11.894 4.65 -6.546 1 81.97 91 LYS B N 1
ATOM 2714 C CA . LYS B 1 91 ? 12.372 5.754 -5.718 1 81.97 91 LYS B CA 1
ATOM 2715 C C . LYS B 1 91 ? 11.317 6.85 -5.6 1 81.97 91 LYS B C 1
ATOM 2717 O O . LYS B 1 91 ? 10.61 7.144 -6.566 1 81.97 91 LYS B O 1
ATOM 2722 N N . PRO B 1 92 ? 11.221 7.423 -4.478 1 86 92 PRO B N 1
ATOM 2723 C CA . PRO B 1 92 ? 10.259 8.518 -4.332 1 86 92 PRO B CA 1
ATOM 2724 C C . PRO B 1 92 ? 10.541 9.682 -5.278 1 86 92 PRO B C 1
ATOM 2726 O O . PRO B 1 92 ? 11.703 10.003 -5.539 1 86 92 PRO B O 1
ATOM 2729 N N . ARG B 1 93 ? 9.532 10.32 -5.719 1 89.02 93 ARG B N 1
ATOM 2730 C CA . ARG B 1 93 ? 9.648 11.462 -6.621 1 89.02 93 ARG B CA 1
ATOM 2731 C C . ARG B 1 93 ? 9.926 12.745 -5.846 1 89.02 93 ARG B C 1
ATOM 2733 O O . ARG B 1 93 ? 10.382 13.737 -6.42 1 89.02 93 ARG B O 1
ATOM 2740 N N . ILE B 1 94 ? 9.599 12.745 -4.62 1 91.12 94 ILE B N 1
ATOM 2741 C CA . ILE B 1 94 ? 9.886 13.911 -3.793 1 91.12 94 ILE B CA 1
ATOM 2742 C C . ILE B 1 94 ? 11.042 13.6 -2.844 1 91.12 94 ILE B C 1
ATOM 2744 O O . ILE B 1 94 ? 11.264 12.441 -2.487 1 91.12 94 ILE B O 1
ATOM 2748 N N . ASN B 1 95 ? 11.753 14.649 -2.511 1 91.79 95 ASN B N 1
ATOM 2749 C CA . ASN B 1 95 ? 12.879 14.517 -1.593 1 91.79 95 ASN B CA 1
ATOM 2750 C C . ASN B 1 95 ? 12.579 15.16 -0.242 1 91.79 95 ASN B C 1
ATOM 2752 O O . ASN B 1 95 ? 11.741 16.058 -0.149 1 91.79 95 ASN B O 1
ATOM 2756 N N . LEU B 1 96 ? 13.251 14.646 0.659 1 91.74 96 LEU B N 1
ATOM 2757 C CA . LEU B 1 96 ? 13.094 15.181 2.008 1 91.74 96 LEU B CA 1
ATOM 2758 C C . LEU B 1 96 ? 13.386 16.678 2.036 1 91.74 96 LEU B C 1
ATOM 2760 O O . LEU B 1 96 ? 12.717 17.431 2.748 1 91.74 96 LEU B O 1
ATOM 2764 N N . GLU B 1 97 ? 14.258 17.088 1.215 1 91.58 97 GLU B N 1
ATOM 2765 C CA . GLU B 1 97 ? 14.685 18.484 1.188 1 91.58 97 GLU B CA 1
ATOM 2766 C C . GLU B 1 97 ? 13.575 19.39 0.664 1 91.58 97 GLU B C 1
ATOM 2768 O O . GLU B 1 97 ? 13.622 20.608 0.847 1 91.58 97 GLU B O 1
ATOM 2773 N N . ASP B 1 98 ? 12.638 18.816 0.046 1 92.22 98 ASP B N 1
ATOM 2774 C CA . ASP B 1 98 ? 11.553 19.589 -0.551 1 92.22 98 ASP B CA 1
ATOM 2775 C C . ASP B 1 98 ? 10.395 19.757 0.43 1 92.22 98 ASP B C 1
ATOM 2777 O O . ASP B 1 98 ? 9.393 20.401 0.111 1 92.22 98 ASP B O 1
ATOM 2781 N N . LEU B 1 99 ? 10.598 19.217 1.607 1 95.11 99 LEU B N 1
ATOM 2782 C CA . LEU B 1 99 ? 9.473 19.191 2.536 1 95.11 99 LEU B CA 1
ATOM 2783 C C . LEU B 1 99 ? 9.766 20.041 3.768 1 95.11 99 LEU B C 1
ATOM 2785 O O . LEU B 1 99 ? 10.926 20.207 4.152 1 95.11 99 LEU B O 1
ATOM 2789 N N . LEU B 1 100 ? 8.723 20.593 4.291 1 93.38 100 LEU B N 1
ATOM 2790 C CA . LEU B 1 100 ? 8.719 21.25 5.594 1 93.38 100 LEU B CA 1
ATOM 2791 C C . LEU B 1 100 ? 7.801 20.519 6.568 1 93.38 100 LEU B C 1
ATOM 2793 O O . LEU B 1 100 ? 6.657 20.206 6.233 1 93.38 100 LEU B O 1
ATOM 2797 N N . PHE B 1 101 ? 8.327 20.191 7.688 1 95.07 101 PHE B N 1
ATOM 2798 C CA . PHE B 1 101 ? 7.536 19.579 8.749 1 95.07 101 PHE B CA 1
ATOM 2799 C C . PHE B 1 101 ? 7.149 20.611 9.801 1 95.07 101 PHE B C 1
ATOM 2801 O O . PHE B 1 101 ? 8.014 21.286 10.363 1 95.07 101 PHE B O 1
ATOM 2808 N N . ILE B 1 102 ? 5.884 20.686 10.034 1 92.91 102 ILE B N 1
ATOM 2809 C CA . ILE B 1 102 ? 5.394 21.743 10.913 1 92.91 102 ILE B CA 1
ATOM 2810 C C . ILE B 1 102 ? 4.535 21.137 12.02 1 92.91 102 ILE B C 1
ATOM 2812 O O . ILE B 1 102 ? 3.525 20.485 11.744 1 92.91 102 ILE B O 1
ATOM 2816 N N . ILE B 1 103 ? 4.945 21.345 13.223 1 93.27 103 ILE B N 1
ATOM 2817 C CA . ILE B 1 103 ? 4.197 20.883 14.387 1 93.27 103 ILE B CA 1
ATOM 2818 C C . ILE B 1 103 ? 3.627 22.081 15.143 1 93.27 103 ILE B C 1
ATOM 2820 O O . ILE B 1 103 ? 4.325 23.074 15.36 1 93.27 103 ILE B O 1
ATOM 2824 N N . THR B 1 104 ? 2.397 22.022 15.483 1 90.23 104 THR B N 1
ATOM 2825 C CA . THR B 1 104 ? 1.772 23.073 16.279 1 90.23 104 THR B CA 1
ATOM 2826 C C . THR B 1 104 ? 1.171 22.498 17.558 1 90.23 104 THR B C 1
ATOM 2828 O O . THR B 1 104 ? 0.429 21.514 17.514 1 90.23 104 THR B O 1
ATOM 2831 N N . LEU B 1 105 ? 1.569 23.034 18.664 1 88.7 105 LEU B N 1
ATOM 2832 C CA . LEU B 1 105 ? 0.977 22.749 19.966 1 88.7 105 LEU B CA 1
ATOM 2833 C C . LEU B 1 105 ? 0.091 23.902 20.425 1 88.7 105 LEU B C 1
ATOM 2835 O O . LEU B 1 105 ? 0.517 25.06 20.413 1 88.7 105 LEU B O 1
ATOM 2839 N N . ASN B 1 106 ? -1.111 23.494 20.683 1 85.3 106 ASN B N 1
ATOM 2840 C CA . ASN B 1 106 ? -2.06 24.536 21.058 1 85.3 106 ASN B CA 1
ATOM 2841 C C . ASN B 1 106 ? -2.883 24.132 22.278 1 85.3 106 ASN B C 1
ATOM 2843 O O . ASN B 1 106 ? -3.286 22.975 22.404 1 85.3 106 ASN B O 1
ATOM 2847 N N . ASN B 1 107 ? -2.945 25.002 23.181 1 81.17 107 ASN B N 1
ATOM 2848 C CA . ASN B 1 107 ? -3.872 24.857 24.298 1 81.17 107 ASN B CA 1
ATOM 2849 C C . ASN B 1 107 ? -4.564 26.177 24.627 1 81.17 107 ASN B C 1
ATOM 2851 O O . ASN B 1 107 ? -4.245 27.212 24.041 1 81.17 107 ASN B O 1
ATOM 2855 N N . GLN B 1 108 ? -5.578 26.193 25.43 1 76.91 108 GLN B N 1
ATOM 2856 C CA . GLN B 1 108 ? -6.385 27.369 25.738 1 76.91 108 GLN B CA 1
ATOM 2857 C C . GLN B 1 108 ? -5.608 28.358 26.602 1 76.91 108 GLN B C 1
ATOM 2859 O O . GLN B 1 108 ? -5.922 29.55 26.625 1 76.91 108 GLN B O 1
ATOM 2864 N N . ASN B 1 109 ? -4.516 27.971 27.279 1 75.29 109 ASN B N 1
ATOM 2865 C CA . ASN B 1 109 ? -3.865 28.795 28.291 1 75.29 109 ASN B CA 1
ATOM 2866 C C . ASN B 1 109 ? -2.6 29.455 27.749 1 75.29 109 ASN B C 1
ATOM 2868 O O . ASN B 1 109 ? -2.035 30.343 28.389 1 75.29 109 ASN B O 1
ATOM 2872 N N . SER B 1 110 ? -2.073 28.968 26.677 1 73.75 110 SER B N 1
ATOM 2873 C CA . SER B 1 110 ? -0.815 29.477 26.141 1 73.75 110 SER B CA 1
ATOM 2874 C C . SER B 1 110 ? -0.906 29.702 24.635 1 73.75 110 SER B C 1
ATOM 2876 O O . SER B 1 110 ? -1.705 29.057 23.953 1 73.75 110 SER B O 1
ATOM 2878 N N . PRO B 1 111 ? -0.194 30.727 24.198 1 77.85 111 PRO B N 1
ATOM 2879 C CA . PRO B 1 111 ? -0.115 30.893 22.745 1 77.85 111 PRO B CA 1
ATOM 2880 C C . PRO B 1 111 ? 0.394 29.641 22.035 1 77.85 111 PRO B C 1
ATOM 2882 O O . PRO B 1 111 ? 1.2 28.894 22.595 1 77.85 111 PRO B O 1
ATOM 2885 N N . PRO B 1 112 ? -0.096 29.398 20.888 1 81.87 112 PRO B N 1
ATOM 2886 C CA . PRO B 1 112 ? 0.347 28.215 20.146 1 81.87 112 PRO B CA 1
ATOM 2887 C C . PRO B 1 112 ? 1.842 28.239 19.837 1 81.87 112 PRO B C 1
ATOM 2889 O O . PRO B 1 112 ? 2.405 29.304 19.571 1 81.87 112 PRO B O 1
ATOM 2892 N N . VAL B 1 113 ? 2.495 27.122 19.988 1 84.61 113 VAL B N 1
ATOM 2893 C CA . VAL B 1 113 ? 3.899 26.941 19.633 1 84.61 113 VAL B CA 1
ATOM 2894 C C . VAL B 1 113 ? 4.004 26.201 18.302 1 84.61 113 VAL B C 1
ATOM 2896 O O . VAL B 1 113 ? 3.433 25.12 18.138 1 84.61 113 VAL B O 1
ATOM 2899 N N . THR B 1 114 ? 4.639 26.866 17.332 1 87.55 114 THR B N 1
ATOM 2900 C CA . THR B 1 114 ? 4.825 26.251 16.022 1 87.55 114 THR B CA 1
ATOM 2901 C C . THR B 1 114 ? 6.296 25.922 15.783 1 87.55 114 THR B C 1
ATOM 2903 O O . THR B 1 114 ? 7.156 26.801 15.872 1 87.55 114 THR B O 1
ATOM 2906 N N . LEU B 1 115 ? 6.567 24.684 15.594 1 89.89 115 LEU B N 1
ATOM 2907 C CA . LEU B 1 115 ? 7.91 24.206 15.28 1 89.89 115 LEU B CA 1
ATOM 2908 C C . LEU B 1 115 ? 8.022 23.828 13.807 1 89.89 115 LEU B C 1
ATOM 2910 O O . LEU B 1 115 ? 7.148 23.145 13.269 1 89.89 115 LEU B O 1
ATOM 2914 N N . ILE B 1 116 ? 9.066 24.343 13.183 1 90 116 ILE B N 1
ATOM 2915 C CA . ILE B 1 116 ? 9.279 24.049 11.77 1 90 116 ILE B CA 1
ATOM 2916 C C . ILE B 1 116 ? 10.637 23.376 11.582 1 90 116 ILE B C 1
ATOM 2918 O O . ILE B 1 116 ? 11.644 23.831 12.131 1 90 116 ILE B O 1
ATOM 2922 N N . LYS B 1 117 ? 10.617 22.328 10.893 1 91.8 117 LYS B N 1
ATOM 2923 C CA . LYS B 1 117 ? 11.855 21.632 10.552 1 91.8 117 LYS B CA 1
ATOM 2924 C C . LYS B 1 117 ? 11.915 21.317 9.06 1 91.8 117 LYS B C 1
ATOM 2926 O O . LYS B 1 117 ? 11.127 20.513 8.558 1 91.8 117 LYS B O 1
ATOM 2931 N N . PRO B 1 118 ? 12.836 21.978 8.447 1 91.81 118 PRO B N 1
ATOM 2932 C CA . PRO B 1 118 ? 13.032 21.606 7.044 1 91.81 118 PRO B CA 1
ATOM 2933 C C . PRO B 1 118 ? 13.586 20.192 6.88 1 91.81 118 PRO B C 1
ATOM 2935 O O . PRO B 1 118 ? 14.371 19.733 7.713 1 91.81 118 PRO B O 1
ATOM 2938 N N . GLY B 1 119 ? 13.108 19.522 5.847 1 92.25 119 GLY B N 1
ATOM 2939 C CA . GLY B 1 119 ? 13.526 18.151 5.597 1 92.25 119 GLY B CA 1
ATOM 2940 C C . GLY B 1 119 ? 15.032 17.99 5.525 1 92.25 119 GLY B C 1
ATOM 2941 O O . GLY B 1 119 ? 15.566 16.934 5.869 1 92.25 119 GLY B O 1
ATOM 2942 N N . ASN B 1 120 ? 15.709 18.994 5.079 1 89.45 120 ASN B N 1
ATOM 2943 C CA . ASN B 1 120 ? 17.16 18.904 4.952 1 89.45 120 ASN B CA 1
ATOM 2944 C C . ASN B 1 120 ? 17.843 18.894 6.316 1 89.45 120 ASN B C 1
ATOM 2946 O O . ASN B 1 120 ? 19.026 18.566 6.421 1 89.45 120 ASN B O 1
ATOM 2950 N N . ALA B 1 121 ? 17.146 19.274 7.321 1 87.37 121 ALA B N 1
ATOM 2951 C CA . ALA B 1 121 ? 17.705 19.292 8.67 1 87.37 121 ALA B CA 1
ATOM 2952 C C . ALA B 1 121 ? 17.602 17.918 9.326 1 87.37 121 ALA B C 1
ATOM 2954 O O . ALA B 1 121 ? 18.121 17.708 10.425 1 87.37 121 ALA B O 1
ATOM 2955 N N . ILE B 1 122 ? 16.819 17.151 8.676 1 82.83 122 ILE B N 1
ATOM 2956 C CA . ILE B 1 122 ? 16.686 15.802 9.214 1 82.83 122 ILE B CA 1
ATOM 2957 C C . ILE B 1 122 ? 17.936 14.989 8.884 1 82.83 122 ILE B C 1
ATOM 2959 O O . ILE B 1 122 ? 18.338 14.901 7.721 1 82.83 122 ILE B O 1
ATOM 2963 N N . SER B 1 123 ? 18.894 14.887 10.048 1 69.42 123 SER B N 1
ATOM 2964 C CA . SER B 1 123 ? 20.16 14.178 9.895 1 69.42 123 SER B CA 1
ATOM 2965 C C . SER B 1 123 ? 19.936 12.733 9.462 1 69.42 123 SER B C 1
ATOM 2967 O O . SER B 1 123 ? 19.19 11.995 10.108 1 69.42 123 SER B O 1
ATOM 2969 N N . THR B 1 124 ? 20.134 12.564 8.295 1 59.36 124 THR B N 1
ATOM 2970 C CA . THR B 1 124 ? 20.179 11.187 7.818 1 59.36 124 THR B CA 1
ATOM 2971 C C . THR B 1 124 ? 21.512 10.534 8.175 1 59.36 124 THR B C 1
ATOM 2973 O O . THR B 1 124 ? 22.438 10.517 7.362 1 59.36 124 THR B O 1
ATOM 2976 N N . GLY B 1 125 ? 22.086 10.992 9.266 1 48.58 125 GLY B N 1
ATOM 2977 C CA . GLY B 1 125 ? 23.446 10.666 9.665 1 48.58 125 GLY B CA 1
ATOM 2978 C C . GLY B 1 125 ? 23.802 9.209 9.439 1 48.58 125 GLY B C 1
ATOM 2979 O O . GLY B 1 125 ? 24.936 8.796 9.687 1 48.58 125 GLY B O 1
ATOM 2980 N N . CYS B 1 126 ? 23.001 8.331 9.818 1 47.03 126 CYS B N 1
ATOM 2981 C CA . CYS B 1 126 ? 23.734 7.084 10.005 1 47.03 126 CYS B CA 1
ATOM 2982 C C . CYS B 1 126 ? 24.236 6.541 8.672 1 47.03 126 CYS B C 1
ATOM 2984 O O . CYS B 1 126 ? 23.802 6.992 7.61 1 47.03 126 CYS B O 1
ATOM 2986 N N . ALA B 1 127 ? 24.945 5.277 8.73 1 47.77 127 ALA B N 1
ATOM 2987 C CA . ALA B 1 127 ? 25.675 4.54 7.702 1 47.77 127 ALA B CA 1
ATOM 2988 C C . ALA B 1 127 ? 24.842 4.401 6.431 1 47.77 127 ALA B C 1
ATOM 2990 O O . ALA B 1 127 ? 23.61 4.366 6.489 1 47.77 127 ALA B O 1
ATOM 2991 N N . PRO B 1 128 ? 25.482 4.663 5.21 1 46.15 128 PRO B N 1
ATOM 2992 C CA . PRO B 1 128 ? 24.87 4.559 3.884 1 46.15 128 PRO B CA 1
ATOM 2993 C C . PRO B 1 128 ? 23.746 3.527 3.832 1 46.15 128 PRO B C 1
ATOM 2995 O O . PRO B 1 128 ? 22.752 3.726 3.129 1 46.15 128 PRO B O 1
ATOM 2998 N N . ASP B 1 129 ? 24.064 2.386 4.401 1 48.92 129 ASP B N 1
ATOM 2999 C CA . ASP B 1 129 ? 23.236 1.191 4.271 1 48.92 129 ASP B CA 1
ATOM 3000 C C . ASP B 1 129 ? 22.066 1.225 5.252 1 48.92 129 ASP B C 1
ATOM 3002 O O . ASP B 1 129 ? 21.235 0.314 5.266 1 48.92 129 ASP B O 1
ATOM 3006 N N . SER B 1 130 ? 22.167 2.124 6.286 1 55.73 130 SER B N 1
ATOM 3007 C CA . SER B 1 130 ? 21.184 2.06 7.363 1 55.73 130 SER B CA 1
ATOM 3008 C C . SER B 1 130 ? 19.907 2.806 6.99 1 55.73 130 SER B C 1
ATOM 3010 O O . SER B 1 130 ? 19.96 3.959 6.557 1 55.73 130 SER B O 1
ATOM 3012 N N . LYS B 1 131 ? 18.961 2.096 6.627 1 66.11 131 LYS B N 1
ATOM 3013 C CA . LYS B 1 131 ? 17.659 2.646 6.259 1 66.11 131 LYS B CA 1
ATOM 3014 C C . LYS B 1 131 ? 17.18 3.662 7.292 1 66.11 131 LYS B C 1
ATOM 3016 O O . LYS B 1 131 ? 17.074 3.346 8.479 1 66.11 131 LYS B O 1
ATOM 3021 N N . LEU B 1 132 ? 17.422 4.979 6.993 1 81.41 132 LEU B N 1
ATOM 3022 C CA . LEU B 1 132 ? 16.918 6.064 7.827 1 81.41 132 LEU B CA 1
ATOM 3023 C C . LEU B 1 132 ? 15.425 5.897 8.092 1 81.41 132 LEU B C 1
ATOM 3025 O O . LEU B 1 132 ? 14.676 5.48 7.207 1 81.41 132 LEU B O 1
ATOM 3029 N N . LEU B 1 133 ? 15.166 5.958 9.352 1 89.35 133 LEU B N 1
ATOM 3030 C CA . LEU B 1 133 ? 13.767 5.852 9.75 1 89.35 133 LEU B CA 1
ATOM 3031 C C . LEU B 1 133 ? 13.065 7.201 9.637 1 89.35 133 LEU B C 1
ATOM 3033 O O . LEU B 1 133 ? 13.698 8.249 9.787 1 89.35 133 LEU B O 1
ATOM 3037 N N . PHE B 1 134 ? 11.877 7.13 9.251 1 91.22 134 PHE B N 1
ATOM 3038 C CA . PHE B 1 134 ? 11.045 8.327 9.234 1 91.22 134 PHE B CA 1
ATOM 3039 C C . PHE B 1 134 ? 10.643 8.728 10.649 1 91.22 134 PHE B C 1
ATOM 3041 O O . PHE B 1 134 ? 9.499 8.517 11.058 1 91.22 134 PHE B O 1
ATOM 3048 N N . LYS B 1 135 ? 11.559 9.134 11.395 1 94.11 135 LYS B N 1
ATOM 3049 C CA . LYS B 1 135 ? 11.439 9.561 12.786 1 94.11 135 LYS B CA 1
ATOM 3050 C C . LYS B 1 135 ? 12.442 10.664 13.111 1 94.11 135 LYS B C 1
ATOM 3052 O O . LYS B 1 135 ? 13.634 10.531 12.825 1 94.11 135 LYS B O 1
ATOM 3057 N N . PHE B 1 136 ? 11.931 11.753 13.645 1 93.12 136 PHE B N 1
ATOM 3058 C CA . PHE B 1 136 ? 12.842 12.847 13.958 1 93.12 136 PHE B CA 1
ATOM 3059 C C . PHE B 1 136 ? 12.293 13.702 15.094 1 93.12 136 PHE B C 1
ATOM 3061 O O . PHE B 1 136 ? 11.116 13.595 15.445 1 93.12 136 PHE B O 1
ATOM 3068 N N . ASP B 1 137 ? 13.145 14.489 15.615 1 92.43 137 ASP B N 1
ATOM 3069 C CA . ASP B 1 137 ? 12.826 15.238 16.827 1 92.43 137 ASP B CA 1
ATOM 3070 C C . ASP B 1 137 ? 12.842 16.742 16.563 1 92.43 137 ASP B C 1
ATOM 3072 O O . ASP B 1 137 ? 13.563 17.216 15.683 1 92.43 137 ASP B O 1
ATOM 3076 N N . PHE B 1 138 ? 11.938 17.394 17.255 1 91.31 138 PHE B N 1
ATOM 3077 C CA . PHE B 1 138 ? 11.943 18.848 17.354 1 91.31 138 PHE B CA 1
ATOM 3078 C C . PHE B 1 138 ? 12.369 19.294 18.747 1 91.31 138 PHE B C 1
ATOM 3080 O O . PHE B 1 138 ? 11.843 18.806 19.749 1 91.31 138 PHE B O 1
ATOM 3087 N N . ASP B 1 139 ? 13.349 20.179 18.773 1 86.43 139 ASP B N 1
ATOM 3088 C CA . ASP B 1 139 ? 13.726 20.767 20.055 1 86.43 139 ASP B CA 1
ATOM 3089 C C . ASP B 1 139 ? 12.889 22.008 20.357 1 86.43 139 ASP B C 1
ATOM 3091 O O . ASP B 1 139 ? 12.946 22.995 19.62 1 86.43 139 ASP B O 1
ATOM 3095 N N . VAL B 1 140 ? 12.147 21.936 21.382 1 83.17 140 VAL B N 1
ATOM 3096 C CA . VAL B 1 140 ? 11.264 23.039 21.744 1 83.17 140 VAL B CA 1
ATOM 3097 C C . VAL B 1 140 ? 12.045 24.092 22.526 1 83.17 140 VAL B C 1
ATOM 3099 O O . VAL B 1 140 ? 11.72 25.28 22.477 1 83.17 140 VAL B O 1
ATOM 3102 N N . THR B 1 141 ? 13.024 23.671 23.287 1 72.5 141 THR B N 1
ATOM 3103 C CA . THR B 1 141 ? 13.769 24.578 24.154 1 72.5 141 THR B CA 1
ATOM 3104 C C . THR B 1 141 ? 14.504 25.632 23.331 1 72.5 141 THR B C 1
ATOM 3106 O O . THR B 1 141 ? 14.692 26.762 23.786 1 72.5 141 THR B O 1
ATOM 3109 N N . ARG B 1 142 ? 14.916 25.291 22.147 1 63.05 142 ARG B N 1
ATOM 3110 C CA . ARG B 1 142 ? 15.683 26.228 21.334 1 63.05 142 ARG B CA 1
ATOM 3111 C C . ARG B 1 142 ? 14.772 27.265 20.687 1 63.05 142 ARG B C 1
ATOM 3113 O O . ARG B 1 142 ? 15.249 28.217 20.065 1 63.05 142 ARG B O 1
ATOM 3120 N N . HIS B 1 143 ? 13.491 26.976 20.832 1 60.53 143 HIS B N 1
ATOM 3121 C CA . HIS B 1 143 ? 12.59 27.922 20.184 1 60.53 143 HIS B CA 1
ATOM 3122 C C . HIS B 1 143 ? 12.187 29.042 21.138 1 60.53 143 HIS B C 1
ATOM 3124 O O . HIS B 1 143 ? 11.825 28.783 22.288 1 60.53 143 HIS B O 1
ATOM 3130 N N . GLU B 1 144 ? 12.715 30.194 20.926 1 54.26 144 GLU B N 1
ATOM 3131 C CA . GLU B 1 144 ? 12.523 31.382 21.752 1 54.26 144 GLU B CA 1
ATOM 3132 C C . GLU B 1 144 ? 11.102 31.448 22.304 1 54.26 144 GLU B C 1
ATOM 3134 O O . GLU B 1 144 ? 10.9 31.772 23.476 1 54.26 144 GLU B O 1
ATOM 3139 N N . LYS B 1 145 ? 10.229 31.296 21.504 1 55.18 145 LYS B N 1
ATOM 3140 C CA . LYS B 1 145 ? 8.85 31.473 21.95 1 55.18 145 LYS B CA 1
ATOM 3141 C C . LYS B 1 145 ? 8.331 30.216 22.642 1 55.18 145 LYS B C 1
ATOM 3143 O O . LYS B 1 145 ? 7.296 30.253 23.312 1 55.18 145 LYS B O 1
ATOM 3148 N N . GLY B 1 146 ? 9.015 28.978 22.466 1 52.95 146 GLY B N 1
ATOM 3149 C CA . GLY B 1 146 ? 8.576 27.678 22.949 1 52.95 146 GLY B CA 1
ATOM 3150 C C . GLY B 1 146 ? 8.993 27.402 24.381 1 52.95 146 GLY B C 1
ATOM 3151 O O . GLY B 1 146 ? 9.137 26.243 24.778 1 52.95 146 GLY B O 1
ATOM 3152 N N . LEU B 1 147 ? 9.659 28.244 25.058 1 56.58 147 LEU B N 1
ATOM 3153 C CA . LEU B 1 147 ? 10.327 27.878 26.302 1 56.58 147 LEU B CA 1
ATOM 3154 C C . LEU B 1 147 ? 9.378 27.121 27.226 1 56.58 147 LEU B C 1
ATOM 3156 O O . LEU B 1 147 ? 9.8 26.221 27.955 1 56.58 147 LEU B O 1
ATOM 3160 N N . ASN B 1 148 ? 8.134 27.522 27.252 1 62.82 148 ASN B N 1
ATOM 3161 C CA . ASN B 1 148 ? 7.428 26.864 28.346 1 62.82 148 ASN B CA 1
ATOM 3162 C C . ASN B 1 148 ? 6.035 26.408 27.921 1 62.82 148 ASN B C 1
ATOM 3164 O O . ASN B 1 148 ? 5.037 27.036 28.276 1 62.82 148 ASN B O 1
ATOM 3168 N N . PHE B 1 149 ? 6.07 25.482 26.84 1 71.84 149 PHE B N 1
ATOM 3169 C CA . PHE B 1 149 ? 4.697 25.053 26.604 1 71.84 149 PHE B CA 1
ATOM 3170 C C . PHE B 1 149 ? 4.26 24.036 27.653 1 71.84 149 PHE B C 1
ATOM 3172 O O . PHE B 1 149 ? 4.886 22.985 27.804 1 71.84 149 PHE B O 1
ATOM 3179 N N . GLU B 1 150 ? 3.328 24.404 28.417 1 72.31 150 GLU B N 1
ATOM 3180 C CA . GLU B 1 150 ? 2.741 23.515 29.416 1 72.31 150 GLU B CA 1
ATOM 3181 C C . GLU B 1 150 ? 1.663 22.628 28.799 1 72.31 150 GLU B C 1
ATOM 3183 O O . GLU B 1 150 ? 0.768 23.119 28.109 1 72.31 150 GLU B O 1
ATOM 3188 N N . VAL B 1 151 ? 1.898 21.339 28.959 1 70.82 151 VAL B N 1
ATOM 3189 C CA . VAL B 1 151 ? 0.903 20.417 28.419 1 70.82 151 VAL B CA 1
ATOM 3190 C C . VAL B 1 151 ? -0.299 20.346 29.358 1 70.82 151 VAL B C 1
ATOM 3192 O O . VAL B 1 151 ? -0.138 20.252 30.577 1 70.82 151 VAL B O 1
ATOM 3195 N N . MET B 1 152 ? -1.456 20.538 28.74 1 72 152 MET B N 1
ATOM 3196 C CA . MET B 1 152 ? -2.714 20.419 29.472 1 72 152 MET B CA 1
ATOM 3197 C C . MET B 1 152 ? -3.585 19.315 28.882 1 72 152 MET B C 1
ATOM 3199 O O . MET B 1 152 ? -3.268 18.767 27.825 1 72 152 MET B O 1
ATOM 3203 N N . ASP B 1 153 ? -4.628 18.891 29.635 1 71.57 153 ASP B N 1
ATOM 3204 C CA . ASP B 1 153 ? -5.55 17.835 29.229 1 71.57 153 ASP B CA 1
ATOM 3205 C C . ASP B 1 153 ? -6.131 18.115 27.845 1 71.57 153 ASP B C 1
ATOM 3207 O O . ASP B 1 153 ? -6.36 17.19 27.064 1 71.57 153 ASP B O 1
ATOM 3211 N N . GLU B 1 154 ? -6.269 19.436 27.447 1 77.39 154 GLU B N 1
ATOM 3212 C CA . GLU B 1 154 ? -6.921 19.755 26.181 1 77.39 154 GLU B CA 1
ATOM 3213 C C . GLU B 1 154 ? -5.911 20.252 25.15 1 77.39 154 GLU B C 1
ATOM 3215 O O . GLU B 1 154 ? -6.249 21.059 24.281 1 77.39 154 GLU B O 1
ATOM 3220 N N . THR B 1 155 ? -4.747 19.752 25.298 1 82.55 155 THR B N 1
ATOM 3221 C CA . THR B 1 155 ? -3.731 20.162 24.336 1 82.55 155 THR B CA 1
ATOM 3222 C C . THR B 1 155 ? -4.021 19.572 22.959 1 82.55 155 THR B C 1
ATOM 3224 O O . THR B 1 155 ? -4.301 18.378 22.836 1 82.55 155 THR B O 1
ATOM 3227 N N . LYS B 1 156 ? -4.047 20.482 21.963 1 87.52 156 LYS B N 1
ATOM 3228 C CA . LYS B 1 156 ? -4.207 20.074 20.571 1 87.52 156 LYS B CA 1
ATOM 3229 C C . LYS B 1 156 ? -2.859 20.009 19.858 1 87.52 156 LYS B C 1
ATOM 3231 O O . LYS B 1 156 ? -2.039 20.921 19.986 1 87.52 156 LYS B O 1
ATOM 3236 N N . VAL B 1 157 ? -2.636 18.891 19.249 1 91.53 157 VAL B N 1
ATOM 3237 C CA . VAL B 1 157 ? -1.406 18.748 18.477 1 91.53 157 VAL B CA 1
ATOM 3238 C C . VAL B 1 157 ? -1.74 18.593 16.995 1 91.53 157 VAL B C 1
ATOM 3240 O O . VAL B 1 157 ? -2.704 17.912 16.638 1 91.53 157 VAL B O 1
ATOM 3243 N N . THR B 1 158 ? -0.984 19.333 16.154 1 93.3 158 THR B N 1
ATOM 3244 C CA . THR B 1 158 ? -1.12 19.204 14.708 1 93.3 158 THR B CA 1
ATOM 3245 C C . THR B 1 158 ? 0.239 18.974 14.055 1 93.3 158 THR B C 1
ATOM 3247 O O . THR B 1 158 ? 1.249 19.526 14.499 1 93.3 158 THR B O 1
ATOM 3250 N N . TRP B 1 159 ? 0.313 18.12 13.127 1 95.79 159 TRP B N 1
ATOM 3251 C CA . TRP B 1 159 ? 1.478 17.828 12.299 1 95.79 159 TRP B CA 1
ATOM 3252 C C . TRP B 1 159 ? 1.14 17.958 10.818 1 95.79 159 TRP B C 1
ATOM 3254 O O . TRP B 1 159 ? 0.347 17.178 10.285 1 95.79 159 TRP B O 1
ATOM 3264 N N . ASN B 1 160 ? 1.706 18.987 10.175 1 95.14 160 ASN B N 1
ATOM 3265 C CA . ASN B 1 160 ? 1.537 19.206 8.743 1 95.14 160 ASN B CA 1
ATOM 3266 C C . ASN B 1 160 ? 2.846 19.001 7.986 1 95.14 160 ASN B C 1
ATOM 3268 O O . ASN B 1 160 ? 3.916 19.363 8.477 1 95.14 160 ASN B O 1
ATOM 3272 N N . VAL B 1 161 ? 2.743 18.39 6.893 1 96.11 161 VAL B N 1
ATOM 3273 C CA . VAL B 1 161 ? 3.85 18.301 5.946 1 96.11 161 VAL B CA 1
ATOM 3274 C C . VAL B 1 161 ? 3.549 19.156 4.717 1 96.11 161 VAL B C 1
ATOM 3276 O O . VAL B 1 161 ? 2.502 18.998 4.085 1 96.11 161 VAL B O 1
ATOM 3279 N N . VAL B 1 162 ? 4.473 20.05 4.431 1 93.63 162 VAL B N 1
ATOM 3280 C CA . VAL B 1 162 ? 4.235 21.007 3.356 1 93.63 162 VAL B CA 1
ATOM 3281 C C . VAL B 1 162 ? 5.343 20.896 2.311 1 93.63 162 VAL B C 1
ATOM 3283 O O . VAL B 1 162 ? 6.518 20.747 2.656 1 93.63 162 VAL B O 1
ATOM 3286 N N . LEU B 1 163 ? 4.918 20.926 1.118 1 92.21 163 LEU B N 1
ATOM 3287 C CA . LEU B 1 163 ? 5.904 21.043 0.049 1 92.21 163 LEU B CA 1
ATOM 3288 C C . LEU B 1 163 ? 6.501 22.445 0.011 1 92.21 163 LEU B C 1
ATOM 3290 O O . LEU B 1 163 ? 5.78 23.436 0.151 1 92.21 163 LEU B O 1
ATOM 3294 N N . LYS B 1 164 ? 7.768 22.424 -0.149 1 84.66 164 LYS B N 1
ATOM 3295 C CA . LYS B 1 164 ? 8.434 23.721 -0.224 1 84.66 164 LYS B CA 1
ATOM 3296 C C . LYS B 1 164 ? 7.705 24.658 -1.184 1 84.66 164 LYS B C 1
ATOM 3298 O O . LYS B 1 164 ? 7.282 24.242 -2.264 1 84.66 164 LYS B O 1
ATOM 3303 N N . GLY B 1 165 ? 7.511 25.842 -0.872 1 83.63 165 GLY B N 1
ATOM 3304 C CA . GLY B 1 165 ? 6.759 26.813 -1.65 1 83.63 165 GLY B CA 1
ATOM 3305 C C . GLY B 1 165 ? 5.276 26.816 -1.328 1 83.63 165 GLY B C 1
ATOM 3306 O O . GLY B 1 165 ? 4.515 27.606 -1.89 1 83.63 165 GLY B O 1
ATOM 3307 N N . TYR B 1 166 ? 4.859 25.942 -0.398 1 88.41 166 TYR B N 1
ATOM 3308 C CA . TYR B 1 166 ? 3.48 25.861 0.069 1 88.41 166 TYR B CA 1
ATOM 3309 C C . TYR B 1 166 ? 2.527 25.593 -1.089 1 88.41 166 TYR B C 1
ATOM 3311 O O . TYR B 1 166 ? 1.487 26.245 -1.209 1 88.41 166 TYR B O 1
ATOM 3319 N N . GLU B 1 167 ? 2.923 24.657 -1.916 1 88.58 167 GLU B N 1
ATOM 3320 C CA . GLU B 1 167 ? 2.101 24.253 -3.053 1 88.58 167 GLU B CA 1
ATOM 3321 C C . GLU B 1 167 ? 1.037 23.242 -2.633 1 88.58 167 GLU B C 1
ATOM 3323 O O . GLU B 1 167 ? -0.04 23.182 -3.23 1 88.58 167 GLU B O 1
ATOM 3328 N N . SER B 1 168 ? 1.396 22.502 -1.691 1 93.28 168 SER B N 1
ATOM 3329 C CA . SER B 1 168 ? 0.496 21.478 -1.17 1 93.28 168 SER B CA 1
ATOM 3330 C C . SER B 1 168 ? 0.798 21.17 0.293 1 93.28 168 SER B C 1
ATOM 3332 O O . SER B 1 168 ? 1.882 21.484 0.788 1 93.28 168 SER B O 1
ATOM 3334 N N . VAL B 1 169 ? -0.192 20.692 0.919 1 93.7 169 VAL B N 1
ATOM 3335 C CA . VAL B 1 169 ? -0.047 20.343 2.328 1 93.7 169 VAL B CA 1
ATOM 3336 C C . VAL B 1 169 ? -0.749 19.017 2.608 1 93.7 169 VAL B C 1
ATOM 3338 O O . VAL B 1 169 ? -1.739 18.681 1.953 1 93.7 169 VAL B O 1
ATOM 3341 N N . PHE B 1 170 ? -0.165 18.275 3.442 1 95.19 170 PHE B N 1
ATOM 3342 C CA . PHE B 1 170 ? -0.787 17.059 3.951 1 95.19 170 PHE B CA 1
ATOM 3343 C C . PHE B 1 170 ? -0.867 17.088 5.473 1 95.19 170 PHE B C 1
ATOM 3345 O O . PHE B 1 170 ? 0.138 17.317 6.148 1 95.19 170 PHE B O 1
ATOM 3352 N N . ILE B 1 171 ? -2.053 16.846 5.973 1 94.7 171 ILE B N 1
ATOM 3353 C CA . ILE B 1 171 ? -2.269 16.833 7.415 1 94.7 171 ILE B CA 1
ATOM 3354 C C . ILE B 1 171 ? -2.035 15.426 7.96 1 94.7 171 ILE B C 1
ATOM 3356 O O . ILE B 1 171 ? -2.881 14.542 7.799 1 94.7 171 ILE B O 1
ATOM 3360 N N . MET B 1 172 ? -0.941 15.233 8.633 1 95.32 172 MET B N 1
ATOM 3361 C CA . MET B 1 172 ? -0.602 13.937 9.214 1 95.32 172 MET B CA 1
ATOM 3362 C C . MET B 1 172 ? -1.452 13.656 10.449 1 95.32 172 MET B C 1
ATOM 3364 O O . MET B 1 172 ? -1.863 12.517 10.679 1 95.32 172 MET B O 1
ATOM 3368 N N . MET B 1 173 ? -1.612 14.688 11.22 1 94.3 173 MET B N 1
ATOM 3369 C CA . MET B 1 173 ? -2.278 14.526 12.509 1 94.3 173 MET B CA 1
ATOM 3370 C C . MET B 1 173 ? -2.967 15.819 12.932 1 94.3 173 MET B C 1
ATOM 3372 O O . MET B 1 173 ? -2.416 16.907 12.757 1 94.3 173 MET B O 1
ATOM 3376 N N . ASP B 1 174 ? -4.142 15.738 13.366 1 90.73 174 ASP B N 1
ATOM 3377 C CA . ASP B 1 174 ? -4.923 16.802 13.989 1 90.73 174 ASP B CA 1
ATOM 3378 C C . ASP B 1 174 ? -5.762 16.263 15.145 1 90.73 174 ASP B C 1
ATOM 3380 O O . ASP B 1 174 ? -6.906 15.848 14.949 1 90.73 174 ASP B O 1
ATOM 3384 N N . CYS B 1 175 ? -5.188 16.231 16.327 1 88.14 175 CYS B N 1
ATOM 3385 C CA . CYS B 1 175 ? -5.784 15.527 17.457 1 88.14 175 CYS B CA 1
ATOM 3386 C C . CYS B 1 175 ? -5.938 16.454 18.657 1 88.14 175 CYS B C 1
ATOM 3388 O O . CYS B 1 175 ? -5.112 17.342 18.87 1 88.14 175 CYS B O 1
ATOM 3390 N N . LYS B 1 176 ? -7.119 16.261 19.137 1 78.56 176 LYS B N 1
ATOM 3391 C CA . LYS B 1 176 ? -7.343 16.897 20.432 1 78.56 176 LYS B CA 1
ATOM 3392 C C . LYS B 1 176 ? -7.258 15.879 21.566 1 78.56 176 LYS B C 1
ATOM 3394 O O . LYS B 1 176 ? -7.841 14.796 21.48 1 78.56 176 LYS B O 1
ATOM 3399 N N . GLY B 1 177 ? -6.347 15.725 22.359 1 68.85 177 GLY B N 1
ATOM 3400 C CA . GLY B 1 177 ? -6.424 14.665 23.352 1 68.85 177 GLY B CA 1
ATOM 3401 C C . GLY B 1 177 ? -5.736 15.019 24.657 1 68.85 177 GLY B C 1
ATOM 3402 O O . GLY B 1 177 ? -5.05 16.04 24.746 1 68.85 177 GLY B O 1
ATOM 3403 N N . LYS B 1 178 ? -6.301 14.211 25.639 1 57.69 178 LYS B N 1
ATOM 3404 C CA . LYS B 1 178 ? -5.535 13.968 26.857 1 57.69 178 LYS B CA 1
ATOM 3405 C C . LYS B 1 178 ? -4.306 13.109 26.572 1 57.69 178 LYS B C 1
ATOM 3407 O O . LYS B 1 178 ? -4.427 11.994 26.061 1 57.69 178 LYS B O 1
ATOM 3412 N N . GLY B 1 179 ? -3.446 13.53 25.71 1 54.6 179 GLY B N 1
ATOM 3413 C CA . GLY B 1 179 ? -2.284 12.657 25.643 1 54.6 179 GLY B CA 1
ATOM 3414 C C . GLY B 1 179 ? -2.266 11.603 26.734 1 54.6 179 GLY B C 1
ATOM 3415 O O . GLY B 1 179 ? -2.851 11.797 27.801 1 54.6 179 GLY B O 1
ATOM 3416 N N . SER B 1 180 ? -2.579 10.231 26.367 1 55.06 180 SER B N 1
ATOM 3417 C CA . SER B 1 180 ? -2.388 9.309 27.482 1 55.06 180 SER B CA 1
ATOM 3418 C C . SER B 1 180 ? -1.113 9.632 28.255 1 55.06 180 SER B C 1
ATOM 3420 O O . SER B 1 180 ? -0.016 9.599 27.693 1 55.06 180 SER B O 1
ATOM 3422 N N . PHE B 1 181 ? -1.383 10.583 29.084 1 51.06 181 PHE B N 1
ATOM 3423 C CA . PHE B 1 181 ? -0.235 10.878 29.933 1 51.06 181 PHE B CA 1
ATOM 3424 C C . PHE B 1 181 ? 0.009 9.748 30.926 1 51.06 181 PHE B C 1
ATOM 3426 O O . PHE B 1 181 ? -0.916 9.304 31.61 1 51.06 181 PHE B O 1
ATOM 3433 N N . VAL B 1 182 ? 0.416 8.492 30.454 1 47.98 182 VAL B N 1
ATOM 3434 C CA . VAL B 1 182 ? 0.77 7.514 31.477 1 47.98 182 VAL B CA 1
ATOM 3435 C C . VAL B 1 182 ? 1.57 8.192 32.587 1 47.98 182 VAL B C 1
ATOM 3437 O O . VAL B 1 182 ? 2.158 9.255 32.375 1 47.98 182 VAL B O 1
ATOM 3440 N N . SER B 1 183 ? 1.392 7.365 33.711 1 39.06 183 SER B N 1
ATOM 3441 C CA . SER B 1 183 ? 2.115 7.638 34.948 1 39.06 183 SER B CA 1
ATOM 3442 C C . SER B 1 183 ? 3.588 7.924 34.677 1 39.06 183 SER B C 1
ATOM 3444 O O . SER B 1 183 ? 4.305 7.071 34.15 1 39.06 183 SER B O 1
ATOM 3446 N N . GLY B 1 184 ? 4.021 9.216 34.889 1 48.92 184 GLY B N 1
ATOM 3447 C CA . GLY B 1 184 ? 5.337 9.833 34.842 1 48.92 184 GLY B CA 1
ATOM 3448 C C . GLY B 1 184 ? 5.607 10.564 33.541 1 48.92 184 GLY B C 1
ATOM 3449 O O . GLY B 1 184 ? 5.014 10.245 32.508 1 48.92 184 GLY B O 1
ATOM 3450 N N . SER B 1 185 ? 5.881 11.171 32.335 1 59.19 185 SER B N 1
ATOM 3451 C CA . SER B 1 185 ? 6.333 12.447 31.79 1 59.19 185 SER B CA 1
ATOM 3452 C C . SER B 1 185 ? 6.006 12.561 30.304 1 59.19 185 SER B C 1
ATOM 3454 O O . SER B 1 185 ? 5.703 13.649 29.812 1 59.19 185 SER B O 1
ATOM 3456 N N . ASP B 1 186 ? 5.7 11.541 29.372 1 71.19 186 ASP B N 1
ATOM 3457 C CA . ASP B 1 186 ? 5.707 11.832 27.942 1 71.19 186 ASP B CA 1
ATOM 3458 C C . ASP B 1 186 ? 4.3 11.741 27.356 1 71.19 186 ASP B C 1
ATOM 3460 O O . ASP B 1 186 ? 3.472 10.963 27.834 1 71.19 186 ASP B O 1
ATOM 3464 N N . GLY B 1 187 ? 3.661 12.71 26.63 1 82.11 187 GLY B N 1
ATOM 3465 C CA . GLY B 1 187 ? 2.438 12.674 25.843 1 82.11 187 GLY B CA 1
ATOM 3466 C C . GLY B 1 187 ? 2.593 11.923 24.534 1 82.11 187 GLY B C 1
ATOM 3467 O O . GLY B 1 187 ? 3.602 12.073 23.842 1 82.11 187 GLY B O 1
ATOM 3468 N N . TRP B 1 188 ? 1.604 10.995 24.375 1 87.6 188 TRP B N 1
ATOM 3469 C CA . TRP B 1 188 ? 1.643 10.218 23.14 1 87.6 188 TRP B CA 1
ATOM 3470 C C . TRP B 1 188 ? 0.376 10.435 22.32 1 87.6 188 TRP B C 1
ATOM 3472 O O . TRP B 1 188 ? -0.735 10.325 22.842 1 87.6 188 TRP B O 1
ATOM 3482 N N . PHE B 1 189 ? 0.575 10.806 21.084 1 91.02 189 PHE B N 1
ATOM 3483 C CA . PHE B 1 189 ? -0.524 10.983 20.142 1 91.02 189 PHE B CA 1
ATOM 3484 C C . PHE B 1 189 ? -0.331 10.104 18.912 1 91.02 189 PHE B C 1
ATOM 3486 O O . PHE B 1 189 ? 0.801 9.869 18.483 1 91.02 189 PHE B O 1
ATOM 3493 N N . SER B 1 190 ? -1.431 9.563 18.415 1 91.1 190 SER B N 1
ATOM 3494 C CA . SER B 1 190 ? -1.39 8.738 17.212 1 91.1 190 SER B CA 1
ATOM 3495 C C . SER B 1 190 ? -2.613 8.98 16.334 1 91.1 190 SER B C 1
ATOM 3497 O O . SER B 1 190 ? -3.706 9.241 16.841 1 91.1 190 SER B O 1
ATOM 3499 N N . SER B 1 191 ? -2.36 8.953 15.048 1 92.06 191 SER B N 1
ATOM 3500 C CA . SER B 1 191 ? -3.439 9.112 14.078 1 92.06 191 SER B CA 1
ATOM 3501 C C . SER B 1 191 ? -3.248 8.186 12.882 1 92.06 191 SER B C 1
ATOM 3503 O O . SER B 1 191 ? -2.168 8.144 12.289 1 92.06 191 SER B O 1
ATOM 3505 N N . GLU B 1 192 ? -4.307 7.5 12.488 1 87.8 192 GLU B N 1
ATOM 3506 C CA . GLU B 1 192 ? -4.241 6.643 11.308 1 87.8 192 GLU B CA 1
ATOM 3507 C C . GLU B 1 192 ? -4.162 7.471 10.028 1 87.8 192 GLU B C 1
ATOM 3509 O O . GLU B 1 192 ? -4.867 8.473 9.886 1 87.8 192 GLU B O 1
ATOM 3514 N N . LEU B 1 193 ? -3.333 7.014 9.178 1 89.52 193 LEU B N 1
ATOM 3515 C CA . LEU B 1 193 ? -3.171 7.705 7.904 1 89.52 193 LEU B CA 1
ATOM 3516 C C . LEU B 1 193 ? -4.058 7.083 6.831 1 89.52 193 LEU B C 1
ATOM 3518 O O . LEU B 1 193 ? -4.284 5.871 6.833 1 89.52 193 LEU B O 1
ATOM 3522 N N . PRO B 1 194 ? -4.531 7.931 5.965 1 85.07 194 PRO B N 1
ATOM 3523 C CA . PRO B 1 194 ? -5.43 7.418 4.928 1 85.07 194 PRO B CA 1
ATOM 3524 C C . PRO B 1 194 ? -4.706 6.564 3.89 1 85.07 194 PRO B C 1
ATOM 3526 O O . PRO B 1 194 ? -3.485 6.662 3.746 1 85.07 194 PRO B O 1
ATOM 3529 N N . ALA B 1 195 ? -5.468 5.819 3.157 1 79.86 195 ALA B N 1
ATOM 3530 C CA . ALA B 1 195 ? -4.918 4.968 2.104 1 79.86 195 ALA B CA 1
ATOM 3531 C C . ALA B 1 195 ? -4.491 5.797 0.896 1 79.86 195 ALA B C 1
ATOM 3533 O O . ALA B 1 195 ? -5.174 6.752 0.518 1 79.86 195 ALA B O 1
ATOM 3534 N N . ALA B 1 196 ? -3.202 5.576 0.277 1 74.39 196 ALA B N 1
ATOM 3535 C CA . ALA B 1 196 ? -2.712 6.283 -0.904 1 74.39 196 ALA B CA 1
ATOM 3536 C C . ALA B 1 196 ? -3.298 5.688 -2.181 1 74.39 196 ALA B C 1
ATOM 3538 O O . ALA B 1 196 ? -3.231 6.304 -3.248 1 74.39 196 ALA B O 1
ATOM 3539 N N . GLY B 1 197 ? -4.336 4.842 -2.25 1 63.41 197 GLY B N 1
ATOM 3540 C CA . GLY B 1 197 ? -5.075 4.319 -3.388 1 63.41 197 GLY B CA 1
ATOM 3541 C C . GLY B 1 197 ? -4.254 3.38 -4.251 1 63.41 197 GLY B C 1
ATOM 3542 O O . GLY B 1 197 ? -4.78 2.763 -5.18 1 63.41 197 GLY B O 1
ATOM 3543 N N . CYS B 1 198 ? -2.94 3.542 -4.346 1 60.42 198 CYS B N 1
ATOM 3544 C CA . CYS B 1 198 ? -2.198 2.692 -5.27 1 60.42 198 CYS B CA 1
ATOM 3545 C C . CYS B 1 198 ? -2.214 1.24 -4.807 1 60.42 198 CYS B C 1
ATOM 3547 O O . CYS B 1 198 ? -1.977 0.328 -5.601 1 60.42 198 CYS B O 1
ATOM 3549 N N . CYS B 1 199 ? -2.129 1.203 -3.593 1 57.76 199 CYS B N 1
ATOM 3550 C CA . CYS B 1 199 ? -2.095 -0.178 -3.125 1 57.76 199 CYS B CA 1
ATOM 3551 C C . CYS B 1 199 ? -3.381 -0.537 -2.39 1 57.76 199 CYS B C 1
ATOM 3553 O O . CYS B 1 199 ? -4.22 0.33 -2.139 1 57.76 199 CYS B O 1
ATOM 3555 N N . CYS B 1 200 ? -3.585 -1.923 -2.249 1 51.89 200 CYS B N 1
ATOM 3556 C CA . CYS B 1 200 ? -4.755 -2.631 -1.742 1 51.89 200 CYS B CA 1
ATOM 3557 C C . CYS B 1 200 ? -5.229 -2.028 -0.425 1 51.89 200 CYS B C 1
ATOM 3559 O O . CYS B 1 200 ? -6.082 -2.602 0.254 1 51.89 200 CYS B O 1
ATOM 3561 N N . ALA B 1 201 ? -4.654 -0.882 -0.01 1 49.4 201 ALA B N 1
ATOM 3562 C CA . ALA B 1 201 ? -4.98 -0.52 1.367 1 49.4 201 ALA B CA 1
ATOM 3563 C C . ALA B 1 201 ? -6.464 -0.196 1.512 1 49.4 201 ALA B C 1
ATOM 3565 O O . ALA B 1 201 ? -6.973 -0.075 2.629 1 49.4 201 ALA B O 1
ATOM 3566 N N . SER B 1 202 ? -7.133 0.08 0.353 1 45.83 202 SER B N 1
ATOM 3567 C CA . SER B 1 202 ? -8.49 0.567 0.583 1 45.83 202 SER B CA 1
ATOM 3568 C C . SER B 1 202 ? -9.3 -0.424 1.411 1 45.83 202 SER B C 1
ATOM 3570 O O . SER B 1 202 ? -10.16 -0.025 2.199 1 45.83 202 SER B O 1
ATOM 3572 N N . SER B 1 203 ? -9.118 -1.687 0.97 1 43.42 203 SER B N 1
ATOM 3573 C CA . SER B 1 203 ? -10.055 -2.618 1.591 1 43.42 203 SER B CA 1
ATOM 3574 C C . SER B 1 203 ? -9.791 -2.753 3.087 1 43.42 203 SER B C 1
ATOM 3576 O O . SER B 1 203 ? -10.553 -3.408 3.8 1 43.42 203 SER B O 1
ATOM 3578 N N . CYS B 1 204 ? -8.49 -2.476 3.418 1 46.39 204 CYS B N 1
ATOM 3579 C CA . CYS B 1 204 ? -8.345 -2.606 4.864 1 46.39 204 CYS B CA 1
ATOM 3580 C C . CYS B 1 204 ? -9.102 -1.5 5.59 1 46.39 204 CYS B C 1
ATOM 3582 O O . CYS B 1 204 ? -8.705 -1.082 6.679 1 46.39 204 CYS B O 1
ATOM 3584 N N . GLY B 1 205 ? -10.345 -1.168 4.971 1 49.36 205 GLY B N 1
ATOM 3585 C CA . GLY B 1 205 ? -11.118 -0.158 5.677 1 49.36 205 GLY B CA 1
ATOM 3586 C C . GLY B 1 205 ? -10.593 1.249 5.468 1 49.36 205 GLY B C 1
ATOM 3587 O O . GLY B 1 205 ? -10.733 2.106 6.344 1 49.36 205 GLY B O 1
ATOM 3588 N N . GLY B 1 206 ? -9.945 1.363 4.267 1 57.04 206 GLY B N 1
ATOM 3589 C CA . GLY B 1 206 ? -9.539 2.734 3.999 1 57.04 206 GLY B CA 1
ATOM 3590 C C . GLY B 1 206 ? -8.261 3.128 4.715 1 57.04 206 GLY B C 1
ATOM 3591 O O . GLY B 1 206 ? -7.881 4.301 4.716 1 57.04 206 GLY B O 1
ATOM 3592 N N . SER B 1 207 ? -7.658 2.092 5.344 1 64.87 207 SER B N 1
ATOM 3593 C CA . SER B 1 207 ? -6.495 2.465 6.142 1 64.87 207 SER B CA 1
ATOM 3594 C C . SER B 1 207 ? -5.198 2.216 5.379 1 64.87 207 SER B C 1
ATOM 3596 O O . SER B 1 207 ? -5.137 1.334 4.52 1 64.87 207 SER B O 1
ATOM 3598 N N . SER B 1 208 ? -4.237 2.966 5.423 1 73.75 208 SER B N 1
ATOM 3599 C CA . SER B 1 208 ? -2.914 2.894 4.812 1 73.75 208 SER B CA 1
ATOM 3600 C C . SER B 1 208 ? -2.048 1.838 5.492 1 73.75 208 SER B C 1
ATOM 3602 O O . SER B 1 208 ? -1.033 1.41 4.939 1 73.75 208 SER B O 1
ATOM 3604 N N . GLY B 1 209 ? -2.554 1.325 6.628 1 78.58 209 GLY B N 1
ATOM 3605 C CA . GLY B 1 209 ? -1.675 0.485 7.426 1 78.58 209 GLY B CA 1
ATOM 3606 C C . GLY B 1 209 ? -0.558 1.26 8.098 1 78.58 209 GLY B C 1
ATOM 3607 O O . GLY B 1 209 ? 0.391 0.668 8.616 1 78.58 209 GLY B O 1
ATOM 3608 N N . MET B 1 210 ? -0.634 2.532 7.995 1 85.45 210 MET B N 1
ATOM 3609 C CA . MET B 1 210 ? 0.363 3.403 8.609 1 85.45 210 MET B CA 1
ATOM 3610 C C . MET B 1 210 ? -0.28 4.322 9.643 1 85.45 210 MET B C 1
ATOM 3612 O O . MET B 1 210 ? -1.465 4.643 9.542 1 85.45 210 MET B O 1
ATOM 3616 N N . VAL B 1 211 ? 0.531 4.717 10.572 1 90.63 211 VAL B N 1
ATOM 3617 C CA . VAL B 1 211 ? 0.067 5.582 11.651 1 90.63 211 VAL B CA 1
ATOM 3618 C C . VAL B 1 211 ? 1.086 6.693 11.898 1 90.63 211 VAL B C 1
ATOM 3620 O O . VAL B 1 211 ? 2.291 6.436 11.959 1 90.63 211 VAL B O 1
ATOM 3623 N N . ALA B 1 212 ? 0.554 7.882 11.926 1 94.58 212 ALA B N 1
ATOM 3624 C CA . ALA B 1 212 ? 1.386 8.988 12.394 1 94.58 212 ALA B CA 1
ATOM 3625 C C . ALA B 1 212 ? 1.511 8.975 13.915 1 94.58 212 ALA B C 1
ATOM 3627 O O . ALA B 1 212 ? 0.512 8.845 14.625 1 94.58 212 ALA B O 1
ATOM 3628 N N . ASP B 1 213 ? 2.723 9.087 14.367 1 94.21 213 ASP B N 1
ATOM 3629 C CA . ASP B 1 213 ? 3.033 8.983 15.789 1 94.21 213 ASP B CA 1
ATOM 3630 C C . ASP B 1 213 ? 3.732 10.245 16.292 1 94.21 213 ASP B C 1
ATOM 3632 O O . ASP B 1 213 ? 4.632 10.767 15.632 1 94.21 213 ASP B O 1
ATOM 3636 N N . MET B 1 214 ? 3.256 10.783 17.414 1 93.94 214 MET B N 1
ATOM 3637 C CA . MET B 1 214 ? 3.864 11.958 18.033 1 93.94 214 MET B CA 1
ATOM 3638 C C . MET B 1 214 ? 4.027 11.758 19.536 1 93.94 214 MET B C 1
ATOM 3640 O O . MET B 1 214 ? 3.072 11.397 20.225 1 93.94 214 MET B O 1
ATOM 3644 N N . ARG B 1 215 ? 5.229 12.034 19.98 1 91.47 215 ARG B N 1
ATOM 3645 C CA . ARG B 1 215 ? 5.525 11.952 21.406 1 91.47 215 ARG B CA 1
ATOM 3646 C C . ARG B 1 215 ? 5.991 13.299 21.948 1 91.47 215 ARG B C 1
ATOM 3648 O O . ARG B 1 215 ? 6.892 13.923 21.383 1 91.47 215 ARG B O 1
ATOM 3655 N N . LEU B 1 216 ? 5.372 13.715 22.932 1 89.5 216 LEU B N 1
ATOM 3656 C CA . LEU B 1 216 ? 5.821 14.891 23.669 1 89.5 216 LEU B CA 1
ATOM 3657 C C . LEU B 1 216 ? 6.663 14.488 24.875 1 89.5 216 LEU B C 1
ATOM 3659 O O . LEU B 1 216 ? 6.163 13.839 25.797 1 89.5 216 LEU B O 1
ATOM 3663 N N . VAL B 1 217 ? 7.881 14.821 24.746 1 85.45 217 VAL B N 1
ATOM 3664 C CA . VAL B 1 217 ? 8.775 14.538 25.865 1 85.45 217 VAL B CA 1
ATOM 3665 C C . VAL B 1 217 ? 8.761 15.708 26.846 1 85.45 217 VAL B C 1
ATOM 3667 O O . VAL B 1 217 ? 9.054 16.845 26.47 1 85.45 217 VAL B O 1
ATOM 3670 N N . MET B 1 218 ? 8.453 15.314 28.01 1 82.49 218 MET B N 1
ATOM 3671 C CA . MET B 1 218 ? 8.287 16.352 29.023 1 82.49 218 MET B CA 1
ATOM 3672 C C . MET B 1 218 ? 9.541 16.48 29.881 1 82.49 218 MET B C 1
ATOM 3674 O O . MET B 1 218 ? 10.279 15.509 30.059 1 82.49 218 MET B O 1
ATOM 3678 N N . GLY B 1 219 ? 9.79 17.754 29.967 1 75.17 219 GLY B N 1
ATOM 3679 C CA . GLY B 1 219 ? 10.831 18.072 30.931 1 75.17 219 GLY B CA 1
ATOM 3680 C C . GLY B 1 219 ? 10.4 19.103 31.957 1 75.17 219 GLY B C 1
ATOM 3681 O O . GLY B 1 219 ? 9.274 19.602 31.907 1 75.17 219 GLY B O 1
ATOM 3682 N N . GLY B 1 220 ? 11.235 19.507 32.992 1 66.31 220 GLY B N 1
ATOM 3683 C CA . GLY B 1 220 ? 11.025 20.601 33.927 1 66.31 220 GLY B CA 1
ATOM 3684 C C . GLY B 1 220 ? 11.249 20.201 35.373 1 66.31 220 GLY B C 1
ATOM 3685 O O . GLY B 1 220 ? 11.401 19.016 35.679 1 66.31 220 GLY B O 1
ATOM 3686 N N . GLU B 1 221 ? 11.614 21.142 36.093 1 59.31 221 GLU B N 1
ATOM 3687 C CA . GLU B 1 221 ? 11.907 21.096 37.522 1 59.31 221 GLU B CA 1
ATOM 3688 C C . GLU B 1 221 ? 10.671 21.438 38.35 1 59.31 221 GLU B C 1
ATOM 3690 O O . GLU B 1 221 ? 10.004 22.443 38.094 1 59.31 221 GLU B O 1
ATOM 3695 N N . GLY B 1 222 ? 10.16 20.774 39.278 1 56.18 222 GLY B N 1
ATOM 3696 C CA . GLY B 1 222 ? 9.088 21.032 40.227 1 56.18 222 GLY B CA 1
ATOM 3697 C C . GLY B 1 222 ? 7.709 20.758 39.658 1 56.18 222 GLY B C 1
ATOM 3698 O O . GLY B 1 222 ? 7.474 19.703 39.065 1 56.18 222 GLY B O 1
ATOM 3699 N N . ARG B 1 223 ? 6.686 21.79 39.853 1 56.71 223 ARG B N 1
ATOM 3700 C CA . ARG B 1 223 ? 5.261 21.637 39.579 1 56.71 223 ARG B CA 1
ATOM 3701 C C . ARG B 1 223 ? 4.942 21.985 38.129 1 56.71 223 ARG B C 1
ATOM 3703 O O . ARG B 1 223 ? 3.836 21.726 37.651 1 56.71 223 ARG B O 1
ATOM 3710 N N . ARG B 1 224 ? 5.892 22.594 37.266 1 65.07 224 ARG B N 1
ATOM 3711 C CA . ARG B 1 224 ? 5.559 22.983 35.899 1 65.07 224 ARG B CA 1
ATOM 3712 C C . ARG B 1 224 ? 6.118 21.981 34.894 1 65.07 224 ARG B C 1
ATOM 3714 O O . ARG B 1 224 ? 7.331 21.768 34.831 1 65.07 224 ARG B O 1
ATOM 3721 N N . THR B 1 225 ? 5.373 21.145 34.274 1 73.63 225 THR B N 1
ATOM 3722 C CA . THR B 1 225 ? 5.762 20.205 33.229 1 73.63 225 THR B CA 1
ATOM 3723 C C . THR B 1 225 ? 5.724 20.874 31.858 1 73.63 225 THR B C 1
ATOM 3725 O O . THR B 1 225 ? 4.704 21.446 31.469 1 73.63 225 THR B O 1
ATOM 3728 N N . VAL B 1 226 ? 6.946 21.098 31.317 1 79.89 226 VAL B N 1
ATOM 3729 C CA . VAL B 1 226 ? 7.039 21.751 30.015 1 79.89 226 VAL B CA 1
ATOM 3730 C C . VAL B 1 226 ? 7.468 20.737 28.958 1 79.89 226 VAL B C 1
ATOM 3732 O O . VAL B 1 226 ? 8.136 19.749 29.271 1 79.89 226 VAL B O 1
ATOM 3735 N N . VAL B 1 227 ? 7.025 20.928 27.725 1 83.87 227 VAL B N 1
ATOM 3736 C CA . VAL B 1 227 ? 7.468 20.091 26.615 1 83.87 227 VAL B CA 1
ATOM 3737 C C . VAL B 1 227 ? 8.893 20.47 26.218 1 83.87 227 VAL B C 1
ATOM 3739 O O . VAL B 1 227 ? 9.168 21.629 25.899 1 83.87 227 VAL B O 1
ATOM 3742 N N . GLU B 1 228 ? 9.775 19.568 26.264 1 84.15 228 GLU B N 1
ATOM 3743 C CA . GLU B 1 228 ? 11.168 19.817 25.909 1 84.15 228 GLU B CA 1
ATOM 3744 C C . GLU B 1 228 ? 11.458 19.387 24.474 1 84.15 228 GLU B C 1
ATOM 3746 O O . GLU B 1 228 ? 12.311 19.973 23.804 1 84.15 228 GLU B O 1
ATOM 3751 N N . ARG B 1 229 ? 10.743 18.343 24.144 1 89.19 229 ARG B N 1
ATOM 3752 C CA . ARG B 1 229 ? 11.011 17.763 22.832 1 89.19 229 ARG B CA 1
ATOM 3753 C C . ARG B 1 229 ? 9.751 17.138 22.242 1 89.19 229 ARG B C 1
ATOM 3755 O O . ARG B 1 229 ? 8.926 16.585 22.973 1 89.19 229 ARG B O 1
ATOM 3762 N N . VAL B 1 230 ? 9.625 17.289 20.984 1 91.96 230 VAL B N 1
ATOM 3763 C CA . VAL B 1 230 ? 8.563 16.613 20.247 1 91.96 230 VAL B CA 1
ATOM 3764 C C . VAL B 1 230 ? 9.171 15.625 19.253 1 91.96 230 VAL B C 1
ATOM 3766 O O . VAL B 1 230 ? 10.003 16.002 18.425 1 91.96 230 VAL B O 1
ATOM 3769 N N . SER B 1 231 ? 8.815 14.377 19.368 1 93.54 231 SER B N 1
ATOM 3770 C CA . SER B 1 231 ? 9.25 13.333 18.446 1 93.54 231 SER B CA 1
ATOM 3771 C C . SER B 1 231 ? 8.104 12.871 17.553 1 93.54 231 SER B C 1
ATOM 3773 O O . SER B 1 231 ? 7.026 12.529 18.044 1 93.54 231 SER B O 1
ATOM 3775 N N . VAL B 1 232 ? 8.402 12.931 16.269 1 96.03 232 VAL B N 1
ATOM 3776 C CA . VAL B 1 232 ? 7.359 12.498 15.344 1 96.03 232 VAL B CA 1
ATOM 3777 C C . VAL B 1 232 ? 7.901 11.399 14.433 1 96.03 232 VAL B C 1
ATOM 3779 O O . VAL B 1 232 ? 9.114 11.287 14.238 1 96.03 232 VAL B O 1
ATOM 3782 N N . GLY B 1 233 ? 7 10.535 13.971 1 94.95 233 GLY B N 1
ATOM 3783 C CA . GLY B 1 233 ? 7.344 9.466 13.047 1 94.95 233 GLY B CA 1
ATOM 3784 C C . GLY B 1 233 ? 6.13 8.768 12.464 1 94.95 233 GLY B C 1
ATOM 3785 O O . GLY B 1 233 ? 4.992 9.123 12.78 1 94.95 233 GLY B O 1
ATOM 3786 N N . VAL B 1 234 ? 6.441 7.901 11.566 1 92.71 234 VAL B N 1
ATOM 3787 C CA . VAL B 1 234 ? 5.4 7.089 10.945 1 92.71 234 VAL B CA 1
ATOM 3788 C C . VAL B 1 234 ? 5.65 5.612 11.242 1 92.71 234 VAL B C 1
ATOM 3790 O O . VAL B 1 234 ? 6.751 5.105 11.019 1 92.71 234 VAL B O 1
ATOM 3793 N N . LEU B 1 235 ? 4.597 4.946 11.744 1 88.71 235 LEU B N 1
ATOM 3794 C CA . LEU B 1 235 ? 4.682 3.535 12.105 1 88.71 235 LEU B CA 1
ATOM 3795 C C . LEU B 1 235 ? 3.86 2.678 11.148 1 88.71 235 LEU B C 1
ATOM 3797 O O . LEU B 1 235 ? 2.79 3.095 10.698 1 88.71 235 LEU B O 1
ATOM 3801 N N . SER B 1 236 ? 4.393 1.517 10.895 1 84.09 236 SER B N 1
ATOM 3802 C CA . SER B 1 236 ? 3.592 0.496 10.226 1 84.09 236 SER B CA 1
ATOM 3803 C C . SER B 1 236 ? 2.716 -0.258 11.221 1 84.09 236 SER B C 1
ATOM 3805 O O . SER B 1 236 ? 3.204 -0.739 12.246 1 84.09 236 SER B O 1
ATOM 3807 N N . ILE B 1 237 ? 1.515 -0.386 10.902 1 80.35 237 ILE B N 1
ATOM 3808 C CA . ILE B 1 237 ? 0.601 -1.079 11.803 1 80.35 237 ILE B CA 1
ATOM 3809 C C . ILE B 1 237 ? 0.926 -2.571 11.822 1 80.35 237 ILE B C 1
ATOM 3811 O O . ILE B 1 237 ? 0.649 -3.261 12.805 1 80.35 237 ILE B O 1
ATOM 3815 N N . VAL B 1 238 ? 1.508 -3.022 10.814 1 74.79 238 VAL B N 1
ATOM 3816 C CA . VAL B 1 238 ? 1.799 -4.447 10.696 1 74.79 238 VAL B CA 1
ATOM 3817 C C . VAL B 1 238 ? 2.929 -4.825 11.651 1 74.79 238 VAL B C 1
ATOM 3819 O O . VAL B 1 238 ? 2.816 -5.795 12.404 1 74.79 238 VAL B O 1
ATOM 3822 N N . SER B 1 239 ? 3.949 -4.057 11.656 1 76.53 239 SER B N 1
ATOM 3823 C CA . SER B 1 239 ? 5.125 -4.414 12.443 1 76.53 239 SER B CA 1
ATOM 3824 C C . SER B 1 239 ? 5.234 -3.552 13.696 1 76.53 239 SER B C 1
ATOM 3826 O O . SER B 1 239 ? 5.987 -3.878 14.617 1 76.53 239 SER B O 1
ATOM 3828 N N . TRP B 1 240 ? 4.555 -2.482 13.774 1 84.1 240 TRP B N 1
ATOM 3829 C CA . TRP B 1 240 ? 4.653 -1.476 14.826 1 84.1 240 TRP B CA 1
ATOM 3830 C C . TRP B 1 240 ? 6.077 -0.943 14.939 1 84.1 240 TRP B C 1
ATOM 3832 O O . TRP B 1 240 ? 6.601 -0.784 16.044 1 84.1 240 TRP B O 1
ATOM 3842 N N . ARG B 1 241 ? 6.682 -0.869 13.781 1 86.03 241 ARG B N 1
ATOM 3843 C CA . ARG B 1 241 ? 7.992 -0.238 13.658 1 86.03 241 ARG B CA 1
ATOM 3844 C C . ARG B 1 241 ? 7.925 0.992 12.758 1 86.03 241 ARG B C 1
ATOM 3846 O O . ARG B 1 241 ? 7.077 1.068 11.866 1 86.03 241 ARG B O 1
ATOM 3853 N N . TYR B 1 242 ? 8.847 1.918 13.036 1 89.65 242 TYR B N 1
ATOM 3854 C CA . TYR B 1 242 ? 8.915 3.099 12.183 1 89.65 242 TYR B CA 1
ATOM 3855 C C . TYR B 1 242 ? 9.326 2.724 10.764 1 89.65 242 TYR B C 1
ATOM 3857 O O . TYR B 1 242 ? 10.19 1.866 10.568 1 89.65 242 TYR B O 1
ATOM 3865 N N . VAL B 1 243 ? 8.681 3.406 9.844 1 87.28 243 VAL B N 1
ATOM 3866 C CA . VAL B 1 243 ? 8.98 3.111 8.447 1 87.28 243 VAL B CA 1
ATOM 3867 C C . VAL B 1 243 ? 10.235 3.867 8.017 1 87.28 243 VAL B C 1
ATOM 3869 O O . VAL B 1 243 ? 10.664 4.806 8.692 1 87.28 243 VAL B O 1
ATOM 3872 N N . GLY B 1 244 ? 10.791 3.41 6.946 1 86.19 244 GLY B N 1
ATOM 3873 C CA . GLY B 1 244 ? 11.936 4.112 6.389 1 86.19 244 GLY B CA 1
ATOM 3874 C C . GLY B 1 244 ? 11.568 5.433 5.739 1 86.19 244 GLY B C 1
ATOM 3875 O O . GLY B 1 244 ? 10.41 5.652 5.379 1 86.19 244 GLY B O 1
ATOM 3876 N N . VAL B 1 245 ? 12.535 6.285 5.57 1 89.02 245 VAL B N 1
ATOM 3877 C CA . VAL B 1 245 ? 12.317 7.606 4.99 1 89.02 245 VAL B CA 1
ATOM 3878 C C . VAL B 1 245 ? 11.762 7.464 3.575 1 89.02 245 VAL B C 1
ATOM 3880 O O . VAL B 1 245 ? 10.822 8.167 3.196 1 89.02 245 VAL B O 1
ATOM 3883 N N . ASP B 1 246 ? 12.332 6.574 2.839 1 85.84 246 ASP B N 1
ATOM 3884 C CA . ASP B 1 246 ? 11.876 6.394 1.464 1 85.84 246 ASP B CA 1
ATOM 3885 C C . ASP B 1 246 ? 10.408 5.977 1.423 1 85.84 246 ASP B C 1
ATOM 3887 O O . ASP B 1 246 ? 9.651 6.434 0.564 1 85.84 246 ASP B O 1
ATOM 3891 N N . ASP B 1 247 ? 10.045 5.18 2.324 1 84.21 247 ASP B N 1
ATOM 3892 C CA . ASP B 1 247 ? 8.658 4.73 2.38 1 84.21 247 ASP B CA 1
ATOM 3893 C C . ASP B 1 247 ? 7.724 5.875 2.766 1 84.21 247 ASP B C 1
ATOM 3895 O O . ASP B 1 247 ? 6.634 6.009 2.206 1 84.21 247 ASP B O 1
ATOM 3899 N N . GLY B 1 248 ? 8.182 6.59 3.716 1 87.63 248 GLY B N 1
ATOM 3900 C CA . GLY B 1 248 ? 7.399 7.759 4.083 1 87.63 248 GLY B CA 1
ATOM 3901 C C . GLY B 1 248 ? 7.227 8.744 2.942 1 87.63 248 GLY B C 1
ATOM 3902 O O . GLY B 1 248 ? 6.135 9.278 2.736 1 87.63 248 GLY B O 1
ATOM 3903 N N . LEU B 1 249 ? 8.295 8.899 2.184 1 89.68 249 LEU B N 1
ATOM 3904 C CA . LEU B 1 249 ? 8.254 9.827 1.059 1 89.68 249 LEU B CA 1
ATOM 3905 C C . LEU B 1 249 ? 7.359 9.294 -0.054 1 89.68 249 LEU B C 1
ATOM 3907 O O . LEU B 1 249 ? 6.622 10.056 -0.683 1 89.68 249 LEU B O 1
ATOM 3911 N N . ARG B 1 250 ? 7.407 8.035 -0.299 1 86.21 250 ARG B N 1
ATOM 3912 C CA . ARG B 1 250 ? 6.55 7.424 -1.309 1 86.21 250 ARG B CA 1
ATOM 3913 C C . ARG B 1 250 ? 5.076 7.603 -0.957 1 86.21 250 ARG B C 1
ATOM 3915 O O . ARG B 1 250 ? 4.252 7.874 -1.833 1 86.21 250 ARG B O 1
ATOM 3922 N N . TYR B 1 251 ? 4.814 7.487 0.293 1 85.44 251 TYR B N 1
ATOM 3923 C CA . TYR B 1 251 ? 3.445 7.68 0.757 1 85.44 251 TYR B CA 1
ATOM 3924 C C . TYR B 1 251 ? 3.008 9.129 0.579 1 85.44 251 TYR B C 1
ATOM 3926 O O . TYR B 1 251 ? 1.934 9.398 0.036 1 85.44 251 TYR B O 1
ATOM 3934 N N . LEU B 1 252 ? 3.872 10.04 1.036 1 90.39 252 LEU B N 1
ATOM 3935 C CA . LEU B 1 252 ? 3.526 11.457 1.042 1 90.39 252 LEU B CA 1
ATOM 3936 C C . LEU B 1 252 ? 3.38 11.987 -0.38 1 90.39 252 LEU B C 1
ATOM 3938 O O . LEU B 1 252 ? 2.582 12.893 -0.631 1 90.39 252 LEU B O 1
ATOM 3942 N N . GLN B 1 253 ? 4.114 11.423 -1.287 1 88.32 253 GLN B N 1
ATOM 3943 C CA . GLN B 1 253 ? 4.092 11.933 -2.654 1 88.32 253 GLN B CA 1
ATOM 3944 C C . GLN B 1 253 ? 2.706 11.78 -3.276 1 88.32 253 GLN B C 1
ATOM 3946 O O . GLN B 1 253 ? 2.328 12.552 -4.16 1 88.32 253 GLN B O 1
ATOM 3951 N N . HIS B 1 254 ? 1.965 10.81 -2.807 1 83.63 254 HIS B N 1
ATOM 3952 C CA . HIS B 1 254 ? 0.617 10.588 -3.316 1 83.63 254 HIS B CA 1
ATOM 3953 C C . HIS B 1 254 ? -0.298 11.761 -2.983 1 83.63 254 HIS B C 1
ATOM 3955 O O . HIS B 1 254 ? -1.197 12.093 -3.759 1 83.63 254 HIS B O 1
ATOM 3961 N N . PHE B 1 255 ? -0.03 12.388 -1.922 1 89.58 255 PHE B N 1
ATOM 3962 C CA . PHE B 1 255 ? -0.923 13.436 -1.442 1 89.58 255 PHE B CA 1
ATOM 3963 C C . PHE B 1 255 ? -0.357 14.816 -1.754 1 89.58 255 PHE B C 1
ATOM 3965 O O . PHE B 1 255 ? -1.099 15.799 -1.813 1 89.58 255 PHE B O 1
ATOM 3972 N N . LEU B 1 256 ? 0.927 14.841 -1.914 1 91.61 256 LEU B N 1
ATOM 3973 C CA . LEU B 1 256 ? 1.56 16.144 -2.086 1 91.61 256 LEU B CA 1
ATOM 3974 C C . LEU B 1 256 ? 1.769 16.456 -3.564 1 91.61 256 LEU B C 1
ATOM 3976 O O . LEU B 1 256 ? 1.788 17.624 -3.959 1 91.61 256 LEU B O 1
ATOM 3980 N N . GLU B 1 257 ? 2.128 15.356 -4.319 1 83.06 257 GLU B N 1
ATOM 3981 C CA . GLU B 1 257 ? 2.399 15.619 -5.729 1 83.06 257 GLU B CA 1
ATOM 3982 C C . GLU B 1 257 ? 1.106 15.672 -6.539 1 83.06 257 GLU B C 1
ATOM 3984 O O . GLU B 1 257 ? 0.256 14.787 -6.42 1 83.06 257 GLU B O 1
ATOM 3989 N N . PRO B 1 258 ? 0.828 16.839 -7.154 1 61.43 258 PRO B N 1
ATOM 3990 C CA . PRO B 1 258 ? -0.349 16.953 -8.019 1 61.43 258 PRO B CA 1
ATOM 3991 C C . PRO B 1 258 ? -0.361 15.913 -9.137 1 61.43 258 PRO B C 1
ATOM 3993 O O . PRO B 1 258 ? 0.7 15.488 -9.602 1 61.43 258 PRO B O 1
ATOM 3996 N N . CYS B 1 259 ? -1.168 14.843 -9.024 1 52.77 259 CYS B N 1
ATOM 3997 C CA . CYS B 1 259 ? -1.255 13.911 -10.142 1 52.77 259 CYS B CA 1
ATOM 3998 C C . CYS B 1 259 ? -1.104 14.639 -11.472 1 52.77 259 CYS B C 1
ATOM 4000 O O . CYS B 1 259 ? -1.722 15.683 -11.687 1 52.77 259 CYS B O 1
ATOM 4002 N N . GLY B 1 260 ? 0.04 14.848 -11.965 1 39.34 260 GLY B N 1
ATOM 4003 C CA . GLY B 1 260 ? -0.017 15.386 -13.315 1 39.34 260 GLY B CA 1
ATOM 4004 C C . GLY B 1 260 ? -1.258 14.96 -14.076 1 39.34 260 GLY B C 1
ATOM 4005 O O . GLY B 1 260 ? -1.539 13.766 -14.196 1 39.34 260 GLY B O 1
ATOM 4006 N N . VAL B 1 261 ? -2.371 15.804 -14.034 1 29.77 261 VAL B N 1
ATOM 4007 C CA . VAL B 1 261 ? -3.23 15.687 -15.207 1 29.77 261 VAL B CA 1
ATOM 4008 C C . VAL B 1 261 ? -2.377 15.668 -16.473 1 29.77 261 VAL B C 1
ATOM 4010 O O . VAL B 1 261 ? -1.435 16.453 -16.606 1 29.77 261 VAL B O 1
#

InterPro domains:
  IPR001810 F-box domain [PF12937] (18-52)
  IPR001810 F-box domain [PS50181] (4-50)
  IPR001810 F-box domain [SM00256] (10-50)
  IPR036047 F-box-like domain superfamily [SSF81383] (9-63)

Organism: Artemisia annua (NCBI:txid35608)

Radius of gyration: 30.85 Å; Cα contacts (8 Å, |Δi|>4): 985; chains: 2; bounding box: 57×104×95 Å